Protein 4IOX (pdb70)

GO terms:
  GO:0042025 host cell nucleus (C, EXP)
  GO:0005515 protein binding (F, IPI)

B-factor: mean 56.18, std 17.92, range [28.24, 157.45]

Sequence (667 aa):
PVLTKSAGERFLLYRPSTTTNSGLMAPDLYVYVDPAFTANTRASGTGVAVVGRYRDDYIIFALEHFFLRALTGSAPADIARCVVHSLTQVLALHPGAFRGVRVAVEGNSSQDSAVAIATHVHTEMHRGPELLFYHCEPPGSAVLYPFFLLNKQKTPAFEHFIKKFNSGGVMASQEIVSATVRLQTDPVEYLLEQLNNLTSDDLMVAVIMAIYLAAQAGPPHTFAPVLTKSAGERFLLYRPSTTTNSGLMAPDLYVYVDPAGTGVAVVGRYRDDYIIFALEHFFLGSAPADIARCVVHSLTQVLALHPGAFRGVRVAVEGNSSQDSAVAIATHVHTEMHRLLSGPELLFYHCEPPGSAVLYPFFLLNKQKTPAFEHFIKKFNSGGVMASQEIVSATVRLQTDPVEYLLEQLNNLTSDDLMVAVIMAIYLAAQAGPPHTFAPIPVLTKSAGERFLLYRPSTTTNSGLMAPDLYVYVDPAGTGVAVVGRYRDDYIIFALEHFFLGSAPADIARCVVHSLTQVLALHPGAFRGVRVAVEGNSSQDSAVAIATHVHTEMHRLLGPELLFYHCEPPGSAVLYPFFLLNKQKTPAFEHFIKKFNSGGVMASQEIVSATVRLQTDPVEYLLEQLNNLTETVSDDLMVAVIMAIYLAAQAGPPHTFAPIT

Foldseek 3Di:
DLADVVLLVCQVPDAAACLQPQQQWAQEKFKEWAAAQAAPDPLRWIWMWIWTQGNNFIETQEIEGDGDDHPDPCSLLVVLVQVLVQVVVSCVSHPQQHQEYEYAYEDQVHLVSSLSNVVNNVVVVVVVHDYHAQWDAPPPGPDTGRHDYDDPCQVVLVVVCSVCSNVNRYHYHPNHDYPHPDDPDDPSVVLSVLVVVVCSNNHVSRHSVSVVVNNVDDDDGGDRD/DADPVLLVCQVPPAAACLQVLFQWAQEWFWEWEPPLIWIWIWTQGNNFIETQEIERHDAVQPLLVSLVQVLVQVVVSCVSHPQSHQEYEYAYEDQVHVVSSLSNVVNNVVVNVPVCNHHDYHADWDADPPGPDTGRHDYDDPCQVVLVVVCSVCSNVNRYHYHPNHDYPHPDDPDDPSVVQSVLVVVVCVCNNVSRHSVRVVVNVPDDDHGGDDPD/DLADPVLLVCQVPPAAACLQQQQQWFQEWFWEWEDPLIWIWIWTDGHNFIETAEIERHDDVCVLLVVLVQVLVSVVVSCVSHPQSHQAYEYAYADQNDLVSSLSNVVNNVVVVVVVPGHYYHAQWDAPPPGDDTGRHDYDDPCQVVLVVVCSVCSNVNRYHYHPNHDYPHPDDPDDPSVVLSVLVVVDDDDCVNNHVSRHSVRVSVNVPDDHHGGDNDRD

Nearest PDB structures (foldseek):
  4iox-assembly2_B  TM=1.005E+00  e=1.239E-45  Human alphaherpesvirus 1
  4iox-assembly3_C  TM=9.873E-01  e=2.174E-41  Human alphaherpesvirus 1
  4iox-assembly1_A  TM=9.777E-01  e=4.357E-40  Human alphaherpesvirus 1
  6m5r-assembly1_A  TM=9.520E-01  e=1.689E-38  Human alphaherpesvirus 1 strain 17
  6m5v-assembly1_A  TM=9.404E-01  e=3.187E-37  Human alphaherpesvirus 1 strain 17

Solvent-accessible surface area: 29594 Å² total; per-residue (Å²): 123,46,4,61,143,64,10,4,81,132,5,12,56,154,17,31,25,0,48,97,59,13,24,47,0,15,14,30,0,23,0,0,0,18,9,19,52,81,28,138,64,212,69,0,1,0,0,2,0,1,0,2,60,16,145,91,29,15,0,0,3,0,0,1,17,35,94,16,198,45,182,51,90,46,21,30,5,28,0,0,118,15,2,20,98,0,1,35,74,0,14,26,67,8,32,32,5,10,152,2,4,78,0,0,1,17,1,79,77,34,73,119,30,0,38,31,0,2,72,69,0,100,66,41,41,151,214,64,43,99,43,57,25,60,99,22,100,16,128,96,39,90,76,116,75,28,1,23,48,22,105,171,44,85,96,47,1,23,105,96,2,38,162,54,3,50,93,49,4,6,24,0,0,69,44,25,10,16,47,54,12,91,36,122,29,4,11,0,46,44,0,15,88,10,0,76,108,19,142,78,72,10,0,14,6,0,0,0,0,0,6,39,8,1,38,114,66,39,131,77,114,7,131,71,60,90,16,65,185,63,9,5,84,132,5,9,86,150,39,32,21,0,46,75,58,11,24,47,1,7,19,21,0,27,1,0,0,14,18,91,32,2,0,0,0,0,0,1,54,18,148,95,32,15,0,0,2,0,2,0,18,40,138,126,136,57,38,30,6,50,9,0,127,15,0,20,90,0,0,29,72,0,3,26,69,8,31,23,4,10,144,1,1,57,1,0,1,22,0,81,95,43,70,122,44,0,39,30,1,2,68,70,0,91,58,33,8,136,157,43,141,138,22,10,91,37,68,32,55,105,22,89,9,124,96,33,94,80,115,79,35,1,21,29,16,99,180,38,85,101,43,1,27,108,92,4,48,163,56,3,50,88,50,4,6,23,0,0,107,40,26,10,15,46,55,14,99,66,114,31,16,14,0,51,47,0,15,91,9,1,88,99,24,161,110,69,9,1,12,5,0,0,0,0,0,6,28,12,5,33,110,88,53,64,94,114,8,136,62,30,78,114,38,10,66,192,62,7,5,77,135,7,14,45,152,35,28,24,0,28,46,53,4,21,48,0,8,16,30,0,27,1,0,0,14,13,88,27,0,0,2,0,0,0,0,49,18,145,100,30,16,0,0,3,0,1,1,17,41,135,120,104,78,28,17,11,48,8,0,129,16,0,18,92,2,0,18,70,0,7,25,63,6,21,18,3,8,167,3,3,72,0,0,0,16,1,74,78,42,76,118,43,0,38,34,1,1,64,71,0,94,50,19,21,138,176,74,186,63,33,109,44,61,24,58,101,22,96,19,130,96,33,97,74,114,77,28,1,17,62,19,93,175,48,78,50,48,1,2,102,100,3,26,158,51,3,49,94,49,3,5,26,0,0,106,40,28,14,15,47,54,11,103,42,74,34,13,12,0,55,44,0,12,93,10,0,76,64,0,56,86,59,91,100,56,10,0,4,10,0,0,0,0,0,7,39,11,3,43,101,84,68,60,86,130,9,142,60,9,33,81,14,27,38,28,76,154

Structure (mmCIF, N/CA/C/O backbone):
data_4IOX
#
_entry.id   4IOX
#
_cell.length_a   96.944
_cell.length_b   96.944
_cell.length_c   194.034
_cell.angle_alpha   90.00
_cell.angle_beta   90.00
_cell.angle_gamma   90.00
#
_symmetry.space_group_name_H-M   'P 43 21 2'
#
loop_
_entity.id
_entity.type
_entity.pdbx_description
1 polymer 'Tripartite terminase subunit UL15'
2 polymer peptide
3 non-polymer 'TRIETHYLENE GLYCOL'
4 non-polymer DI(HYDROXYETHYL)ETHER
5 non-polymer 'TETRAETHYLENE GLYCOL'
6 non-polymer 'ACETATE ION'
7 water water
#
loop_
_atom_site.group_PDB
_atom_site.id
_atom_site.type_symbol
_atom_site.label_atom_id
_atom_site.label_alt_id
_atom_site.label_comp_id
_atom_site.label_asym_id
_atom_site.label_entity_id
_atom_site.label_seq_id
_atom_site.pdbx_PDB_ins_code
_atom_site.Cartn_x
_atom_site.Cartn_y
_atom_site.Cartn_z
_atom_site.occupancy
_atom_site.B_iso_or_equiv
_atom_site.auth_seq_id
_atom_site.auth_comp_id
_atom_site.auth_asym_id
_atom_site.auth_atom_id
_atom_site.pdbx_PDB_model_num
ATOM 1 N N . PRO A 1 27 ? 79.765 60.223 -5.746 1.00 88.96 476 PRO A N 1
ATOM 2 C CA . PRO A 1 27 ? 78.317 60.283 -5.984 1.00 90.10 476 PRO A CA 1
ATOM 3 C C . PRO A 1 27 ? 77.949 59.480 -7.221 1.00 82.61 476 PRO A C 1
ATOM 4 O O . PRO A 1 27 ? 77.136 59.929 -8.030 1.00 86.62 476 PRO A O 1
ATOM 8 N N . VAL A 1 28 ? 78.579 58.317 -7.358 1.00 65.12 477 VAL A N 1
ATOM 9 C CA . VAL A 1 28 ? 78.342 57.372 -8.449 1.00 56.29 477 VAL A CA 1
ATOM 10 C C . VAL A 1 28 ? 76.873 56.972 -8.683 1.00 53.95 477 VAL A C 1
ATOM 11 O O . VAL A 1 28 ? 76.393 56.946 -9.815 1.00 54.32 477 VAL A O 1
ATOM 15 N N . LEU A 1 29 ? 76.178 56.638 -7.604 1.00 46.87 478 LEU A N 1
ATOM 16 C CA . LEU A 1 29 ? 74.762 56.308 -7.658 1.00 51.97 478 LEU A CA 1
ATOM 17 C C . LEU A 1 29 ? 73.966 57.600 -7.440 1.00 58.11 478 LEU A C 1
ATOM 18 O O . LEU A 1 29 ? 74.277 58.366 -6.519 1.00 56.08 478 LEU A O 1
ATOM 23 N N . THR A 1 30 ? 72.988 57.880 -8.307 1.00 52.40 479 THR A N 1
ATOM 24 C CA . THR A 1 30 ? 72.225 59.133 -8.197 1.00 44.36 479 THR A CA 1
ATOM 25 C C . THR A 1 30 ? 71.328 59.114 -6.970 1.00 42.77 479 THR A C 1
ATOM 26 O O . THR A 1 30 ? 70.856 58.064 -6.563 1.00 46.33 479 THR A O 1
ATOM 30 N N . LYS A 1 31 ? 71.073 60.279 -6.389 1.00 50.30 480 LYS A N 1
ATOM 31 C CA . LYS A 1 31 ? 70.210 60.358 -5.219 1.00 48.22 480 LYS A CA 1
ATOM 32 C C . LYS A 1 31 ? 68.798 59.879 -5.559 1.00 47.26 480 LYS A C 1
ATOM 33 O O . LYS A 1 31 ? 68.137 59.245 -4.734 1.00 44.52 480 LYS A O 1
ATOM 39 N N . SER A 1 32 ? 68.355 60.158 -6.783 1.00 39.73 481 SER A N 1
ATOM 40 C CA . SER A 1 32 ? 66.998 59.814 -7.195 1.00 40.14 481 SER A CA 1
ATOM 41 C C . SER A 1 32 ? 66.798 58.300 -7.269 1.00 42.46 481 SER A C 1
ATOM 42 O O . SER A 1 32 ? 65.797 57.779 -6.789 1.00 49.93 481 SER A O 1
ATOM 45 N N . ALA A 1 33 ? 67.761 57.586 -7.835 1.00 45.61 482 ALA A N 1
ATOM 46 C CA . ALA A 1 33 ? 67.690 56.125 -7.852 1.00 34.57 482 ALA A CA 1
ATOM 47 C C . ALA A 1 33 ? 67.776 55.572 -6.429 1.00 36.19 482 ALA A C 1
ATOM 48 O O . ALA A 1 33 ? 67.107 54.601 -6.087 1.00 43.72 482 ALA A O 1
ATOM 50 N N . GLY A 1 34 ? 68.596 56.202 -5.595 1.00 38.62 483 GLY A N 1
ATOM 51 C CA . GLY A 1 34 ? 68.726 55.802 -4.200 1.00 34.02 483 GLY A CA 1
ATOM 52 C C . GLY A 1 34 ? 67.435 55.925 -3.418 1.00 42.70 483 GLY A C 1
ATOM 53 O O . GLY A 1 34 ? 67.107 55.080 -2.590 1.00 50.64 483 GLY A O 1
ATOM 54 N N . GLU A 1 35 ? 66.692 56.993 -3.674 1.00 47.53 484 GLU A N 1
ATOM 55 C CA . GLU A 1 35 ? 65.430 57.218 -2.970 1.00 48.04 484 GLU A CA 1
ATOM 56 C C . GLU A 1 35 ? 64.397 56.197 -3.385 1.00 38.89 484 GLU A C 1
ATOM 57 O O . GLU A 1 35 ? 63.604 55.724 -2.579 1.00 45.32 484 GLU A O 1
ATOM 63 N N . ARG A 1 36 ? 64.386 55.883 -4.667 1.00 39.04 485 ARG A N 1
ATOM 64 C CA . ARG A 1 36 ? 63.478 54.875 -5.155 1.00 40.76 485 ARG A CA 1
ATOM 65 C C . ARG A 1 36 ? 63.845 53.478 -4.653 1.00 47.44 485 ARG A C 1
ATOM 66 O O . ARG A 1 36 ? 62.968 52.655 -4.415 1.00 54.05 485 ARG A O 1
ATOM 74 N N . PHE A 1 37 ? 65.136 53.232 -4.453 1.00 44.37 486 PHE A N 1
ATOM 75 C CA . PHE A 1 37 ? 65.606 51.954 -3.930 1.00 36.21 486 PHE A CA 1
ATOM 76 C C . PHE A 1 37 ? 65.099 51.774 -2.512 1.00 32.83 486 PHE A C 1
ATOM 77 O O . PHE A 1 37 ? 64.653 50.701 -2.126 1.00 35.64 486 PHE A O 1
ATOM 85 N N . LEU A 1 38 ? 65.147 52.847 -1.740 1.00 38.44 487 LEU A N 1
ATOM 86 C CA . LEU A 1 38 ? 64.661 52.823 -0.369 1.00 43.70 487 LEU A CA 1
ATOM 87 C C . LEU A 1 38 ? 63.142 52.587 -0.273 1.00 42.16 487 LEU A C 1
ATOM 88 O O . LEU A 1 38 ? 62.685 51.793 0.550 1.00 38.81 487 LEU A O 1
ATOM 93 N N . LEU A 1 39 ? 62.385 53.285 -1.119 1.00 43.42 488 LEU A N 1
ATOM 94 C CA . LEU A 1 39 ? 60.924 53.394 -1.008 1.00 46.87 488 LEU A CA 1
ATOM 95 C C . LEU A 1 39 ? 60.093 52.338 -1.758 1.00 44.16 488 LEU A C 1
ATOM 96 O O . LEU A 1 39 ? 59.088 51.865 -1.248 1.00 39.21 488 LEU A O 1
ATOM 101 N N . TYR A 1 40 ? 60.510 51.974 -2.963 1.00 43.04 489 TYR A N 1
ATOM 102 C CA . TYR A 1 40 ? 59.740 51.029 -3.765 1.00 34.00 489 TYR A CA 1
ATOM 103 C C . TYR A 1 40 ? 60.330 49.639 -3.676 1.00 32.94 489 TYR A C 1
ATOM 104 O O . TYR A 1 40 ? 61.316 49.319 -4.340 1.00 37.00 489 TYR A O 1
ATOM 113 N N . ARG A 1 41 ? 59.701 48.825 -2.840 1.00 35.57 490 ARG A N 1
ATOM 114 C CA . ARG A 1 41 ? 60.146 47.481 -2.556 1.00 35.79 490 ARG A CA 1
ATOM 115 C C . ARG A 1 41 ? 59.089 46.467 -2.928 1.00 35.58 490 ARG A C 1
ATOM 116 O O . ARG A 1 41 ? 58.139 46.297 -2.196 1.00 35.83 490 ARG A O 1
ATOM 124 N N . PRO A 1 42 ? 59.282 45.758 -4.049 1.00 40.70 491 PRO A N 1
ATOM 125 C CA . PRO A 1 42 ? 58.273 44.793 -4.496 1.00 34.74 491 PRO A CA 1
ATOM 126 C C . PRO A 1 42 ? 58.019 43.780 -3.397 1.00 39.22 491 PRO A C 1
ATOM 127 O O . PRO A 1 42 ? 58.938 43.441 -2.655 1.00 48.03 491 PRO A O 1
ATOM 131 N N . SER A 1 43 ? 56.768 43.381 -3.229 1.00 38.69 492 SER A N 1
ATOM 132 C CA . SER A 1 43 ? 56.458 42.318 -2.300 1.00 36.83 492 SER A CA 1
ATOM 133 C C . SER A 1 43 ? 56.707 40.971 -3.001 1.00 38.57 492 SER A C 1
ATOM 134 O O . SER A 1 43 ? 55.950 40.556 -3.867 1.00 48.14 492 SER A O 1
ATOM 137 N N . THR A 1 44 ? 57.802 40.316 -2.649 1.00 42.46 493 THR A N 1
ATOM 138 C CA . THR A 1 44 ? 58.179 39.075 -3.297 1.00 42.07 493 THR A CA 1
ATOM 139 C C . THR A 1 44 ? 57.332 37.872 -2.858 1.00 45.52 493 THR A C 1
ATOM 140 O O . THR A 1 44 ? 57.132 36.943 -3.627 1.00 49.06 493 THR A O 1
ATOM 144 N N . THR A 1 45 ? 56.817 37.897 -1.635 1.00 45.84 494 THR A N 1
ATOM 145 C CA . THR A 1 45 ? 56.073 36.748 -1.120 1.00 48.54 494 THR A CA 1
ATOM 146 C C . THR A 1 45 ? 54.743 36.581 -1.837 1.00 56.30 494 THR A C 1
ATOM 147 O O . THR A 1 45 ? 54.149 35.510 -1.809 1.00 58.71 494 THR A O 1
ATOM 151 N N . THR A 1 46 ? 54.281 37.651 -2.476 1.00 55.95 495 THR A N 1
ATOM 152 C CA . THR A 1 46 ? 53.016 37.631 -3.193 1.00 54.58 495 THR A CA 1
ATOM 153 C C . THR A 1 46 ? 53.137 37.869 -4.702 1.00 52.17 495 THR A C 1
ATOM 154 O O . THR A 1 46 ? 52.136 38.017 -5.397 1.00 46.71 495 THR A O 1
ATOM 158 N N . ASN A 1 47 ? 54.359 37.929 -5.210 1.00 45.04 496 ASN A N 1
ATOM 159 C CA . ASN A 1 47 ? 54.554 38.056 -6.652 1.00 48.63 496 ASN A CA 1
ATOM 160 C C . ASN A 1 47 ? 55.608 37.080 -7.112 1.00 46.74 496 ASN A C 1
ATOM 161 O O . ASN A 1 47 ? 56.470 37.399 -7.935 1.00 48.15 496 ASN A O 1
ATOM 166 N N . SER A 1 48 ? 55.500 35.868 -6.595 1.00 44.19 497 SER A N 1
ATOM 167 C CA . SER A 1 48 ? 56.558 34.884 -6.735 1.00 50.76 497 SER A CA 1
ATOM 168 C C . SER A 1 48 ? 56.690 34.454 -8.181 1.00 43.65 497 SER A C 1
ATOM 169 O O . SER A 1 48 ? 57.773 34.093 -8.619 1.00 52.84 497 SER A O 1
ATOM 172 N N . GLY A 1 49 ? 55.603 34.563 -8.938 1.00 42.06 498 GLY A N 1
ATOM 173 C CA . GLY A 1 49 ? 55.640 34.244 -10.355 1.00 37.71 498 GLY A CA 1
ATOM 174 C C . GLY A 1 49 ? 56.583 35.127 -11.163 1.00 42.46 498 GLY A C 1
ATOM 175 O O . GLY A 1 49 ? 56.956 34.794 -12.288 1.00 45.64 498 GLY A O 1
ATOM 176 N N . LEU A 1 50 ? 56.957 36.272 -10.599 1.00 43.33 499 LEU A N 1
ATOM 177 C CA . LEU A 1 50 ? 57.855 37.187 -11.284 1.00 42.54 499 LEU A CA 1
ATOM 178 C C . LEU A 1 50 ? 59.326 36.852 -11.040 1.00 40.82 499 LEU A C 1
ATOM 179 O O . LEU A 1 50 ? 60.214 37.369 -11.726 1.00 43.45 499 LEU A O 1
ATOM 184 N N . MET A 1 51 ? 59.586 35.955 -10.093 1.00 38.52 500 MET A N 1
ATOM 185 C CA . MET A 1 51 ? 60.969 35.629 -9.731 1.00 40.52 500 MET A CA 1
ATOM 186 C C . MET A 1 51 ? 61.575 34.497 -10.577 1.00 45.45 500 MET A C 1
ATOM 187 O O . MET A 1 51 ? 60.887 33.578 -11.016 1.00 50.87 500 MET A O 1
ATOM 192 N N . ALA A 1 52 ? 62.877 34.562 -10.793 1.00 47.32 501 ALA A N 1
ATOM 193 C CA . ALA A 1 52 ? 63.597 33.458 -11.402 1.00 44.13 501 ALA A CA 1
ATOM 194 C C . ALA A 1 52 ? 63.782 32.350 -10.342 1.00 45.85 501 ALA A C 1
ATOM 195 O O . ALA A 1 52 ? 63.816 32.636 -9.148 1.00 50.02 501 ALA A O 1
ATOM 197 N N . PRO A 1 53 ? 63.868 31.077 -10.767 1.00 50.00 502 PRO A N 1
ATOM 198 C CA . PRO A 1 53 ? 63.924 29.997 -9.769 1.00 55.15 502 PRO A CA 1
ATOM 199 C C . PRO A 1 53 ? 65.305 29.761 -9.140 1.00 48.95 502 PRO A C 1
ATOM 200 O O . PRO A 1 53 ? 65.527 28.710 -8.554 1.00 55.30 502 PRO A O 1
ATOM 204 N N . ASP A 1 54 ? 66.201 30.732 -9.230 1.00 48.80 503 ASP A N 1
ATOM 205 C CA . ASP A 1 54 ? 67.544 30.593 -8.659 1.00 52.32 503 ASP A CA 1
ATOM 206 C C . ASP A 1 54 ? 67.892 31.728 -7.685 1.00 44.13 503 ASP A C 1
ATOM 207 O O . ASP A 1 54 ? 67.647 32.876 -7.979 1.00 43.21 503 ASP A O 1
ATOM 212 N N . LEU A 1 55 ? 68.476 31.378 -6.542 1.00 41.88 504 LEU A N 1
ATOM 213 C CA . LEU A 1 55 ? 68.915 32.321 -5.531 1.00 37.23 504 LEU A CA 1
ATOM 214 C C . LEU A 1 55 ? 70.420 32.406 -5.676 1.00 40.47 504 LEU A C 1
ATOM 215 O O . LEU A 1 55 ? 71.072 31.417 -5.971 1.00 49.41 504 LEU A O 1
ATOM 220 N N . TYR A 1 56 ? 70.981 33.587 -5.500 1.00 41.31 505 TYR A N 1
ATOM 221 C CA . TYR A 1 56 ? 72.427 33.732 -5.549 1.00 43.41 505 TYR A CA 1
ATOM 222 C C . TYR A 1 56 ? 72.869 34.368 -4.274 1.00 45.19 505 TYR A C 1
ATOM 223 O O . TYR A 1 56 ? 72.304 35.376 -3.843 1.00 43.65 505 TYR A O 1
ATOM 232 N N . VAL A 1 57 ? 73.844 33.742 -3.630 1.00 47.14 506 VAL A N 1
ATOM 233 C CA . VAL A 1 57 ? 74.361 34.304 -2.405 1.00 44.59 506 VAL A CA 1
ATOM 234 C C . VAL A 1 57 ? 75.855 34.523 -2.416 1.00 47.52 506 VAL A C 1
ATOM 235 O O . VAL A 1 57 ? 76.630 33.693 -2.897 1.00 55.76 506 VAL A O 1
ATOM 239 N N . TYR A 1 58 ? 76.252 35.690 -1.928 1.00 36.80 507 TYR A N 1
ATOM 240 C CA . TYR A 1 58 ? 77.652 36.002 -1.845 1.00 38.05 507 TYR A CA 1
ATOM 241 C C . TYR A 1 58 ? 78.011 36.313 -0.400 1.00 43.59 507 TYR A C 1
ATOM 242 O O . TYR A 1 58 ? 77.328 37.107 0.257 1.00 40.50 507 TYR A O 1
ATOM 251 N N . VAL A 1 59 ? 79.054 35.659 0.106 1.00 40.97 508 VAL A N 1
ATOM 252 C CA . VAL A 1 59 ? 79.558 36.006 1.415 1.00 35.22 508 VAL A CA 1
ATOM 253 C C . VAL A 1 59 ? 80.980 36.544 1.368 1.00 44.77 508 VAL A C 1
ATOM 254 O O . VAL A 1 59 ? 81.899 35.896 0.864 1.00 46.73 508 VAL A O 1
ATOM 258 N N . ASP A 1 60 ? 81.124 37.768 1.877 1.00 43.32 509 ASP A N 1
ATOM 259 C CA . ASP A 1 60 ? 82.380 38.503 1.886 1.00 46.04 509 ASP A CA 1
ATOM 260 C C . ASP A 1 60 ? 82.826 38.562 3.339 1.00 48.27 509 ASP A C 1
ATOM 261 O O . ASP A 1 60 ? 82.445 39.476 4.065 1.00 49.66 509 ASP A O 1
ATOM 266 N N . PRO A 1 61 ? 83.621 37.572 3.768 1.00 47.04 510 PRO A N 1
ATOM 267 C CA . PRO A 1 61 ? 83.978 37.383 5.177 1.00 49.85 510 PRO A CA 1
ATOM 268 C C . PRO A 1 61 ? 85.124 38.259 5.682 1.00 51.26 510 PRO A C 1
ATOM 269 O O . PRO A 1 61 ? 86.031 38.609 4.936 1.00 56.37 510 PRO A O 1
ATOM 273 N N . ALA A 1 62 ? 85.040 38.617 6.959 1.00 46.11 511 ALA A N 1
ATOM 274 C CA . ALA A 1 62 ? 86.140 39.237 7.681 1.00 52.57 511 ALA A CA 1
ATOM 275 C C . ALA A 1 62 ? 86.344 38.392 8.923 1.00 56.75 511 ALA A C 1
ATOM 276 O O . ALA A 1 62 ? 85.393 38.124 9.660 1.00 58.14 511 ALA A O 1
ATOM 278 N N . PHE A 1 63 ? 87.581 37.961 9.147 1.00 61.04 512 PHE A N 1
ATOM 279 C CA . PHE A 1 63 ? 87.862 36.989 10.204 1.00 66.49 512 PHE A CA 1
ATOM 280 C C . PHE A 1 63 ? 88.504 37.595 11.448 1.00 74.29 512 PHE A C 1
ATOM 281 O O . PHE A 1 63 ? 89.283 36.937 12.131 1.00 83.01 512 PHE A O 1
ATOM 289 N N . THR A 1 64 ? 88.176 38.847 11.740 1.00 75.14 513 THR A N 1
ATOM 290 C CA . THR A 1 64 ? 88.617 39.473 12.982 1.00 77.81 513 THR A CA 1
ATOM 291 C C . THR A 1 64 ? 87.413 39.951 13.786 1.00 77.46 513 THR A C 1
ATOM 292 O O . THR A 1 64 ? 86.288 40.013 13.272 1.00 72.66 513 THR A O 1
ATOM 296 N N . ALA A 1 65 ? 87.660 40.283 15.050 1.00 74.60 514 ALA A N 1
ATOM 297 C CA . ALA A 1 65 ? 86.630 40.830 15.918 1.00 72.27 514 ALA A CA 1
ATOM 298 C C . ALA A 1 65 ? 87.116 42.157 16.473 1.00 81.12 514 ALA A C 1
ATOM 299 O O . ALA A 1 65 ? 88.286 42.502 16.312 1.00 87.29 514 ALA A O 1
ATOM 301 N N . ASN A 1 66 ? 86.211 42.892 17.116 1.00 87.70 515 ASN A N 1
ATOM 302 C CA . ASN A 1 66 ? 86.540 44.158 17.772 1.00 96.93 515 ASN A CA 1
ATOM 303 C C . ASN A 1 66 ? 87.252 45.147 16.839 1.00 100.64 515 ASN A C 1
ATOM 304 O O . ASN A 1 66 ? 88.279 45.740 17.191 1.00 96.58 515 ASN A O 1
ATOM 309 N N . THR A 1 67 ? 86.687 45.291 15.642 1.00 103.55 516 THR A N 1
ATOM 310 C CA . THR A 1 67 ? 87.125 46.257 14.635 1.00 103.00 516 THR A CA 1
ATOM 311 C C . THR A 1 67 ? 85.872 46.667 13.858 1.00 98.70 516 THR A C 1
ATOM 312 O O . THR A 1 67 ? 84.888 45.930 13.832 1.00 90.08 516 THR A O 1
ATOM 316 N N . ARG A 1 68 ? 85.888 47.851 13.255 1.00 104.77 517 ARG A N 1
ATOM 317 C CA . ARG A 1 68 ? 84.739 48.339 12.500 1.00 102.86 517 ARG A CA 1
ATOM 318 C C . ARG A 1 68 ? 84.698 47.736 11.089 1.00 98.79 517 ARG A C 1
ATOM 319 O O . ARG A 1 68 ? 83.632 47.636 10.477 1.00 100.89 517 ARG A O 1
ATOM 327 N N . ALA A 1 69 ? 85.859 47.319 10.588 1.00 91.59 518 ALA A N 1
ATOM 328 C CA . ALA A 1 69 ? 85.954 46.672 9.282 1.00 84.27 518 ALA A CA 1
ATOM 329 C C . ALA A 1 69 ? 86.010 45.143 9.419 1.00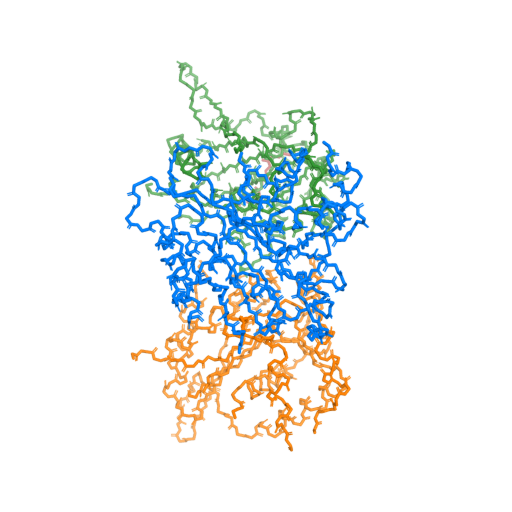 79.71 518 ALA A C 1
ATOM 330 O O . ALA A 1 69 ? 86.448 44.424 8.512 1.00 71.05 518 ALA A O 1
ATOM 332 N N . SER A 1 70 ? 85.548 44.648 10.559 1.00 78.40 519 SER A N 1
ATOM 333 C CA . SER A 1 70 ? 85.564 43.218 10.817 1.00 77.07 519 SER A CA 1
ATOM 334 C C . SER A 1 70 ? 84.207 42.574 10.514 1.00 69.20 519 SER A C 1
ATOM 335 O O . SER A 1 70 ? 83.965 41.413 10.863 1.00 70.74 519 SER A O 1
ATOM 338 N N . GLY A 1 71 ? 83.330 43.324 9.851 1.00 57.84 520 GLY A N 1
ATOM 339 C CA . GLY A 1 71 ? 82.016 42.810 9.515 1.00 49.34 520 GLY A CA 1
ATOM 340 C C . GLY A 1 71 ? 82.033 41.899 8.307 1.00 51.29 520 GLY A C 1
ATOM 341 O O . GLY A 1 71 ? 82.719 42.170 7.321 1.00 61.24 520 GLY A O 1
ATOM 342 N N . THR A 1 72 ? 81.248 40.827 8.378 1.00 47.00 521 THR A N 1
ATOM 343 C CA . THR A 1 72 ? 81.084 39.906 7.260 1.00 40.10 521 THR A CA 1
ATOM 344 C C . THR A 1 72 ? 79.831 40.310 6.516 1.00 42.31 521 THR A C 1
ATOM 345 O O . THR A 1 72 ? 78.775 40.478 7.127 1.00 44.84 521 THR A O 1
ATOM 349 N N . GLY A 1 73 ? 79.942 40.492 5.202 1.00 38.29 522 GLY A N 1
ATOM 350 C CA . GLY A 1 73 ? 78.781 40.862 4.405 1.00 34.83 522 GLY A CA 1
ATOM 351 C C . GLY A 1 73 ? 78.172 39.657 3.718 1.00 34.21 522 GLY A C 1
ATOM 352 O O . GLY A 1 73 ? 78.887 38.796 3.220 1.00 42.77 522 GLY A O 1
ATOM 353 N N . VAL A 1 74 ? 76.846 39.566 3.739 1.00 45.57 523 VAL A N 1
ATOM 354 C CA . VAL A 1 74 ? 76.140 38.484 3.068 1.00 33.55 523 VAL A CA 1
ATOM 355 C C . VAL A 1 74 ? 74.987 39.072 2.276 1.00 40.22 523 VAL A C 1
ATOM 356 O O . VAL A 1 74 ? 74.262 39.916 2.794 1.00 41.16 523 VAL A O 1
ATOM 360 N N . ALA A 1 75 ? 74.817 38.650 1.023 1.00 41.57 524 ALA A N 1
ATOM 361 C CA . ALA A 1 75 ? 73.650 39.068 0.233 1.00 39.46 524 ALA A CA 1
ATOM 362 C C . ALA A 1 75 ? 73.017 37.881 -0.458 1.00 41.88 524 ALA A C 1
ATOM 363 O O . ALA A 1 75 ? 73.729 37.014 -0.977 1.00 37.70 524 ALA A O 1
ATOM 365 N N . VAL A 1 76 ? 71.689 37.801 -0.439 1.00 32.11 525 VAL A N 1
ATOM 366 C CA . VAL A 1 76 ? 71.038 36.794 -1.265 1.00 38.64 525 VAL A CA 1
ATOM 367 C C . VAL A 1 76 ? 70.057 37.516 -2.158 1.00 31.74 525 VAL A C 1
ATOM 368 O O . VAL A 1 76 ? 69.208 38.282 -1.711 1.00 44.26 525 VAL A O 1
ATOM 372 N N . VAL A 1 77 ? 70.261 37.318 -3.450 1.00 35.77 526 VAL A N 1
ATOM 373 C CA . VAL A 1 77 ? 69.560 38.037 -4.483 1.00 31.68 526 VAL A CA 1
ATOM 374 C C . VAL A 1 77 ? 69.038 37.077 -5.533 1.00 43.84 526 VAL A C 1
ATOM 375 O O . VAL A 1 77 ? 69.432 35.906 -5.575 1.00 39.88 526 VAL A O 1
ATOM 379 N N . GLY A 1 78 ? 68.144 37.579 -6.380 1.00 40.73 527 GLY A N 1
ATOM 380 C CA . GLY A 1 78 ? 67.628 36.816 -7.503 1.00 37.13 527 GLY A CA 1
ATOM 381 C C . GLY A 1 78 ? 67.115 37.715 -8.618 1.00 36.32 527 GLY A C 1
ATOM 382 O O . GLY A 1 78 ? 67.142 38.937 -8.504 1.00 45.24 527 GLY A O 1
ATOM 383 N N . ARG A 1 79 ? 66.651 37.114 -9.706 1.00 37.51 528 ARG A N 1
ATOM 384 C CA . ARG A 1 79 ? 66.079 37.877 -10.797 1.00 41.88 528 ARG A CA 1
ATOM 385 C C . ARG A 1 79 ? 64.604 38.099 -10.491 1.00 40.83 528 ARG A C 1
ATOM 386 O O . ARG A 1 79 ? 63.931 37.216 -9.974 1.00 48.74 528 ARG A O 1
ATOM 394 N N . TYR A 1 80 ? 64.137 39.315 -10.759 1.00 39.89 529 TYR A N 1
ATOM 395 C CA . TYR A 1 80 ? 62.746 39.694 -10.592 1.00 40.16 529 TYR A CA 1
ATOM 396 C C . TYR A 1 80 ? 62.379 40.402 -11.888 1.00 42.05 529 TYR A C 1
ATOM 397 O O . TYR A 1 80 ? 62.933 41.452 -12.185 1.00 49.18 529 TYR A O 1
ATOM 406 N N . ARG A 1 81 ? 61.431 39.847 -12.640 1.00 43.73 530 ARG A N 1
ATOM 407 C CA . ARG A 1 81 ? 61.299 40.175 -14.061 1.00 37.84 530 ARG A CA 1
ATOM 408 C C . ARG A 1 81 ? 62.726 40.111 -14.648 1.00 37.80 530 ARG A C 1
ATOM 409 O O . ARG A 1 81 ? 63.387 39.105 -14.499 1.00 38.14 530 ARG A O 1
ATOM 417 N N . ASP A 1 82 ? 63.198 41.172 -15.296 1.00 41.99 531 ASP A N 1
ATOM 418 C CA . ASP A 1 82 ? 64.570 41.221 -15.808 1.00 35.34 531 ASP A CA 1
ATOM 419 C C . ASP A 1 82 ? 65.470 42.085 -14.911 1.00 34.63 531 ASP A C 1
ATOM 420 O O . ASP A 1 82 ? 66.513 42.576 -15.319 1.00 43.23 531 ASP A O 1
ATOM 425 N N . ASP A 1 83 ? 65.010 42.324 -13.697 1.00 32.63 532 ASP A N 1
ATOM 426 C CA . ASP A 1 83 ? 65.737 43.162 -12.768 1.00 38.87 532 ASP A CA 1
ATOM 427 C C . ASP A 1 83 ? 66.333 42.302 -11.663 1.00 39.37 532 ASP A C 1
ATOM 428 O O . ASP A 1 83 ? 66.275 41.083 -11.738 1.00 40.75 532 ASP A O 1
ATOM 433 N N . TYR A 1 84 ? 66.956 42.923 -10.667 1.00 38.73 533 TYR A N 1
ATOM 434 C CA . TYR A 1 84 ? 67.531 42.156 -9.563 1.00 36.56 533 TYR A CA 1
ATOM 435 C C . TYR A 1 84 ? 66.990 42.633 -8.230 1.00 39.28 533 TYR A C 1
ATOM 436 O O . TYR A 1 84 ? 66.861 43.831 -7.997 1.00 41.25 533 TYR A O 1
ATOM 445 N N . ILE A 1 85 ? 66.671 41.690 -7.357 1.00 36.43 534 ILE A N 1
ATOM 446 C CA . ILE A 1 85 ? 66.020 42.016 -6.107 1.00 30.61 534 ILE A CA 1
ATOM 447 C C . ILE A 1 85 ? 66.791 41.393 -4.969 1.00 39.19 534 ILE A C 1
ATOM 448 O O . ILE A 1 85 ? 67.257 40.273 -5.082 1.00 34.83 534 ILE A O 1
ATOM 453 N N . ILE A 1 86 ? 66.922 42.109 -3.863 1.00 41.69 535 ILE A N 1
ATOM 454 C CA . ILE A 1 86 ? 67.625 41.565 -2.715 1.00 30.67 535 ILE A CA 1
ATOM 455 C C . ILE A 1 86 ? 66.651 40.930 -1.728 1.00 30.44 535 ILE A C 1
ATOM 456 O O . ILE A 1 86 ? 65.710 41.568 -1.309 1.00 33.87 535 ILE A O 1
ATOM 461 N N . PHE A 1 87 ? 66.867 39.660 -1.383 1.00 38.14 536 PHE A N 1
ATOM 462 C CA . PHE A 1 87 ? 66.010 38.961 -0.424 1.00 34.40 536 PHE A CA 1
ATOM 463 C C . PHE A 1 87 ? 66.498 39.017 1.030 1.00 36.99 536 PHE A C 1
ATOM 464 O O . PHE A 1 87 ? 65.701 38.888 1.956 1.00 43.41 536 PHE A O 1
ATOM 472 N N . ALA A 1 88 ? 67.809 39.160 1.226 1.00 35.68 537 ALA A N 1
ATOM 473 C CA . ALA A 1 88 ? 68.403 39.149 2.568 1.00 37.16 537 ALA A CA 1
ATOM 474 C C . ALA A 1 88 ? 69.760 39.862 2.604 1.00 39.85 537 ALA A C 1
ATOM 475 O O . ALA A 1 88 ? 70.428 39.964 1.585 1.00 38.96 537 ALA A O 1
ATOM 477 N N . LEU A 1 89 ? 70.133 40.373 3.778 1.00 36.74 538 LEU A N 1
ATOM 478 C CA . LEU A 1 89 ? 71.385 41.113 3.985 1.00 34.99 538 LEU A CA 1
ATOM 479 C C . LEU A 1 89 ? 71.879 40.792 5.361 1.00 42.12 538 LEU A C 1
ATOM 480 O O . LEU A 1 89 ? 71.093 40.711 6.293 1.00 50.81 538 LEU A O 1
ATOM 485 N N . GLU A 1 90 ? 73.178 40.634 5.515 1.00 32.36 539 GLU A N 1
ATOM 486 C CA . GLU A 1 90 ? 73.741 40.482 6.846 1.00 41.62 539 GLU A CA 1
ATOM 487 C C . GLU A 1 90 ? 75.049 41.262 6.934 1.00 40.15 539 GLU A C 1
ATOM 488 O O . GLU A 1 90 ? 75.819 41.361 5.977 1.00 44.71 539 GLU A O 1
ATOM 494 N N . HIS A 1 91 ? 75.265 41.855 8.089 1.00 41.32 540 HIS A N 1
ATOM 495 C CA . HIS A 1 91 ? 76.498 42.558 8.365 1.00 44.12 540 HIS A CA 1
ATOM 496 C C . HIS A 1 91 ? 76.902 42.022 9.713 1.00 46.77 540 HIS A C 1
ATOM 497 O O . HIS A 1 91 ? 76.490 42.522 10.751 1.00 52.12 540 HIS A O 1
ATOM 504 N N . PHE A 1 92 ? 77.692 40.963 9.668 1.00 48.47 541 PHE A N 1
ATOM 505 C CA . PHE A 1 92 ? 77.868 40.078 10.794 1.00 48.12 541 PHE A CA 1
ATOM 506 C C . PHE A 1 92 ? 79.210 40.279 11.462 1.00 46.84 541 PHE A C 1
ATOM 507 O O . PHE A 1 92 ? 80.245 40.344 10.806 1.00 57.94 541 PHE A O 1
ATOM 515 N N . PHE A 1 93 ? 79.183 40.342 12.786 1.00 48.52 542 PHE A N 1
ATOM 516 C CA . PHE A 1 93 ? 80.384 40.633 13.572 1.00 50.76 542 PHE A CA 1
ATOM 517 C C . PHE A 1 93 ? 80.747 39.488 14.487 1.00 47.61 542 PHE A C 1
ATOM 518 O O . PHE A 1 93 ? 79.966 39.161 15.374 1.00 55.46 542 PHE A O 1
ATOM 526 N N . LEU A 1 94 ? 81.843 38.800 14.191 1.00 51.01 543 LEU A N 1
ATOM 527 C CA . LEU A 1 94 ? 82.351 37.709 15.030 1.00 54.91 543 LEU A CA 1
ATOM 528 C C . LEU A 1 94 ? 82.375 38.070 16.512 1.00 61.87 543 LEU A C 1
ATOM 529 O O . LEU A 1 94 ? 82.771 39.177 16.868 1.00 68.04 543 LEU A O 1
ATOM 534 N N . ARG A 1 95 ? 81.956 37.142 17.367 1.00 63.65 544 ARG A N 1
ATOM 535 C CA . ARG A 1 95 ? 82.199 37.246 18.801 1.00 59.44 544 ARG A CA 1
ATOM 536 C C . ARG A 1 95 ? 83.704 37.040 18.994 1.00 53.52 544 ARG A C 1
ATOM 537 O O . ARG A 1 95 ? 84.301 36.181 18.343 1.00 55.47 544 ARG A O 1
ATOM 545 N N . ALA A 1 96 ? 84.324 37.828 19.867 1.00 48.93 545 ALA A N 1
ATOM 546 C CA . ALA A 1 96 ? 85.781 37.771 20.039 1.00 49.87 545 ALA A CA 1
ATOM 547 C C . ALA A 1 96 ? 86.272 36.432 20.587 1.00 56.62 545 ALA A C 1
ATOM 548 O O . ALA A 1 96 ? 85.720 35.910 21.548 1.00 58.49 545 ALA A O 1
ATOM 550 N N . LEU A 1 97 ? 87.316 35.892 19.965 1.00 52.42 546 LEU A N 1
ATOM 551 C CA . LEU A 1 97 ? 87.937 34.662 20.417 1.00 52.87 546 LEU A CA 1
ATOM 552 C C . LEU A 1 97 ? 86.971 33.467 20.475 1.00 58.69 546 LEU A C 1
ATOM 553 O O . LEU A 1 97 ? 87.071 32.624 21.377 1.00 64.06 546 LEU A O 1
ATOM 558 N N . THR A 1 98 ? 86.044 33.392 19.517 1.00 49.73 547 THR A N 1
ATOM 559 C CA . THR A 1 98 ? 85.319 32.138 19.275 1.00 49.83 547 THR A CA 1
ATOM 560 C C . THR A 1 98 ? 86.287 31.084 18.759 1.00 52.18 547 THR A C 1
ATOM 561 O O . THR A 1 98 ? 87.334 31.407 18.198 1.00 57.66 547 THR A O 1
ATOM 565 N N . GLY A 1 99 ? 85.936 29.814 18.929 1.00 60.69 548 GLY A N 1
ATOM 566 C CA . GLY A 1 99 ? 86.781 28.746 18.423 1.00 62.42 548 GLY A CA 1
ATOM 567 C C . GLY A 1 99 ? 86.308 28.281 17.061 1.00 58.33 548 GLY A C 1
ATOM 568 O O . GLY A 1 99 ? 86.946 27.445 16.422 1.00 68.02 548 GLY A O 1
ATOM 569 N N . SER A 1 100 ? 85.217 28.877 16.598 1.00 48.32 549 SER A N 1
ATOM 570 C CA . SER A 1 100 ? 84.513 28.429 15.403 1.00 55.92 549 SER A CA 1
ATOM 571 C C . SER A 1 100 ? 84.020 29.575 14.510 1.00 52.56 549 SER A C 1
ATOM 572 O O . SER A 1 100 ? 82.843 29.635 14.162 1.00 62.62 549 SER A O 1
ATOM 575 N N . ALA A 1 101 ? 84.895 30.514 14.181 1.00 53.31 550 ALA A N 1
ATOM 576 C CA . ALA A 1 101 ? 84.502 31.630 13.322 1.00 54.69 550 ALA A CA 1
ATOM 577 C C . ALA A 1 101 ? 83.845 31.231 11.976 1.00 53.85 550 ALA A C 1
ATOM 578 O O . ALA A 1 101 ? 82.818 31.804 11.606 1.00 49.65 550 ALA A O 1
ATOM 580 N N . PRO A 1 102 ? 84.420 30.254 11.246 1.00 59.75 551 PRO A N 1
ATOM 581 C CA . PRO A 1 102 ? 83.750 29.841 10.005 1.00 49.90 551 PRO A CA 1
ATOM 582 C C . PRO A 1 102 ? 82.338 29.289 10.222 1.00 53.80 551 PRO A C 1
ATOM 583 O O . PRO A 1 102 ? 81.429 29.600 9.433 1.00 54.86 551 PRO A O 1
ATOM 587 N N . ALA A 1 103 ? 82.147 28.483 11.261 1.00 51.01 552 ALA A N 1
ATOM 588 C CA . ALA A 1 103 ? 80.812 27.946 11.545 1.00 53.96 552 ALA A CA 1
ATOM 589 C C . ALA A 1 103 ? 79.845 29.039 12.042 1.00 48.76 552 ALA A C 1
ATOM 590 O O . ALA A 1 103 ? 78.632 28.972 11.800 1.00 48.20 552 ALA A O 1
ATOM 592 N N . ASP A 1 104 ? 80.386 30.063 12.705 1.00 46.30 553 ASP A N 1
ATOM 593 C CA . ASP A 1 104 ? 79.549 31.158 13.200 1.00 47.04 553 ASP A CA 1
ATOM 594 C C . ASP A 1 104 ? 79.047 31.938 12.002 1.00 46.13 553 ASP A C 1
ATOM 595 O O . ASP A 1 104 ? 77.866 32.274 11.917 1.00 52.09 553 ASP A O 1
ATOM 600 N N . ILE A 1 105 ? 79.958 32.227 11.076 1.00 44.58 554 ILE A N 1
ATOM 601 C CA . ILE A 1 105 ? 79.593 32.844 9.803 1.00 40.92 554 ILE A CA 1
ATOM 602 C C . ILE A 1 105 ? 78.639 31.922 9.020 1.00 49.16 554 ILE A C 1
ATOM 603 O O . ILE A 1 105 ? 77.669 32.390 8.450 1.00 54.42 554 ILE A O 1
ATOM 608 N N . ALA A 1 106 ? 78.911 30.616 8.987 1.00 44.69 555 ALA A N 1
ATOM 609 C CA . ALA A 1 106 ? 78.046 29.710 8.245 1.00 38.56 555 ALA A CA 1
ATOM 610 C C . ALA A 1 106 ? 76.665 29.678 8.844 1.00 48.53 555 ALA A C 1
ATOM 611 O O . ALA A 1 106 ? 75.667 29.692 8.121 1.00 53.45 555 ALA A O 1
ATOM 613 N N . ARG A 1 107 ? 76.597 29.649 10.169 1.00 46.12 556 ARG A N 1
ATOM 614 C CA . ARG A 1 107 ? 75.296 29.623 10.826 1.00 40.95 556 ARG A CA 1
ATOM 615 C C . ARG A 1 107 ? 74.537 30.897 10.507 1.00 47.81 556 ARG A C 1
ATOM 616 O O . ARG A 1 107 ? 73.313 30.879 10.340 1.00 54.50 556 ARG A O 1
ATOM 624 N N . CYS A 1 108 ? 75.263 32.005 10.368 1.00 39.33 557 CYS A N 1
ATOM 625 C CA . CYS A 1 108 ? 74.596 33.252 10.027 1.00 34.83 557 CYS A CA 1
ATOM 626 C C . CYS A 1 108 ? 73.992 33.157 8.647 1.00 34.42 557 CYS A C 1
ATOM 627 O O . CYS A 1 108 ? 72.838 33.494 8.482 1.00 40.91 557 CYS A O 1
ATOM 630 N N . VAL A 1 109 ? 74.758 32.698 7.655 1.00 41.57 558 VAL A N 1
ATOM 631 C CA . VAL A 1 109 ? 74.217 32.656 6.301 1.00 41.04 558 VAL A CA 1
ATOM 632 C C . VAL A 1 109 ? 73.112 31.634 6.117 1.00 43.05 558 VAL A C 1
ATOM 633 O O . VAL A 1 109 ? 72.145 31.889 5.404 1.00 46.30 558 VAL A O 1
ATOM 637 N N . VAL A 1 110 ? 73.240 30.494 6.781 1.00 48.43 559 VAL A N 1
ATOM 638 C CA . VAL A 1 110 ? 72.216 29.455 6.731 1.00 37.43 559 VAL A CA 1
ATOM 639 C C . VAL A 1 110 ? 70.885 29.927 7.323 1.00 46.08 559 VAL A C 1
ATOM 640 O O . VAL A 1 110 ? 69.807 29.634 6.798 1.00 49.91 559 VAL A O 1
ATOM 644 N N . HIS A 1 111 ? 70.966 30.676 8.414 1.00 43.14 560 HIS A N 1
ATOM 645 C CA . HIS A 1 111 ? 69.772 31.216 9.041 1.00 45.24 560 HIS A CA 1
ATOM 646 C C . HIS A 1 111 ? 69.062 32.192 8.086 1.00 53.60 560 HIS A C 1
ATOM 647 O O . HIS A 1 111 ? 67.835 32.174 7.968 1.00 60.83 560 HIS A O 1
ATOM 654 N N . SER A 1 112 ? 69.842 33.030 7.400 1.00 47.64 561 SER A N 1
ATOM 655 C CA . SER A 1 112 ? 69.310 33.964 6.406 1.00 40.67 561 SER A CA 1
ATOM 656 C C . SER A 1 112 ? 68.607 33.258 5.259 1.00 42.01 561 SER A C 1
ATOM 657 O O . SER A 1 112 ? 67.492 33.622 4.890 1.00 42.12 561 SER A O 1
ATOM 660 N N . LEU A 1 113 ? 69.280 32.257 4.692 1.00 41.60 562 LEU A N 1
ATOM 661 C CA . LEU A 1 113 ? 68.751 31.493 3.575 1.00 45.77 562 LEU A CA 1
ATOM 662 C C . LEU A 1 113 ? 67.431 30.829 3.925 1.00 46.70 562 LEU A C 1
ATOM 663 O O . LEU A 1 113 ? 66.455 30.872 3.169 1.00 48.71 562 LEU A O 1
ATOM 668 N N . THR A 1 114 ? 67.428 30.203 5.088 1.00 41.32 563 THR A N 1
ATOM 669 C CA . THR A 1 114 ? 66.281 29.473 5.568 1.00 46.29 563 THR A CA 1
ATOM 670 C C . THR A 1 114 ? 65.068 30.361 5.619 1.00 53.12 563 THR A C 1
ATOM 671 O O . THR A 1 114 ? 63.997 30.001 5.120 1.00 47.05 563 THR A O 1
ATOM 675 N N . GLN A 1 115 ? 65.254 31.545 6.192 1.00 54.28 564 GLN A N 1
ATOM 676 C CA . GLN A 1 115 ? 64.173 32.495 6.288 1.00 45.32 564 GLN A CA 1
ATOM 677 C C . GLN A 1 115 ? 63.691 32.878 4.902 1.00 45.86 564 GLN A C 1
ATOM 678 O O . GLN A 1 115 ? 62.484 32.959 4.667 1.00 50.11 564 GLN A O 1
ATOM 684 N N . VAL A 1 116 ? 64.622 33.098 3.974 1.00 42.94 565 VAL A N 1
ATOM 685 C CA . VAL A 1 116 ? 64.223 33.448 2.610 1.00 45.50 565 VAL A CA 1
ATOM 686 C C . VAL A 1 116 ? 63.461 32.297 1.947 1.00 46.50 565 VAL A C 1
ATOM 687 O O . VAL A 1 116 ? 62.450 32.509 1.279 1.00 46.70 565 VAL A O 1
ATOM 691 N N . LEU A 1 117 ? 63.962 31.083 2.119 1.00 52.14 566 LEU A N 1
ATOM 692 C CA . LEU A 1 117 ? 63.277 29.893 1.625 1.00 44.74 566 LEU A CA 1
ATOM 693 C C . LEU A 1 117 ? 61.870 29.723 2.196 1.00 43.69 566 LEU A C 1
ATOM 694 O O . LEU A 1 117 ? 60.930 29.465 1.448 1.00 45.91 566 LEU A O 1
ATOM 699 N N . ALA A 1 118 ? 61.723 29.884 3.508 1.00 40.54 567 ALA A N 1
ATOM 700 C CA . ALA A 1 118 ? 60.417 29.760 4.174 1.00 35.22 567 ALA A CA 1
ATOM 701 C C . ALA A 1 118 ? 59.390 30.821 3.758 1.00 48.41 567 ALA A C 1
ATOM 702 O O . ALA A 1 118 ? 58.186 30.555 3.720 1.00 54.01 567 ALA A O 1
ATOM 704 N N . LEU A 1 119 ? 59.873 32.025 3.466 1.00 43.05 568 LEU A N 1
ATOM 705 C CA . LEU A 1 119 ? 59.032 33.109 2.987 1.00 41.77 568 LEU A CA 1
ATOM 706 C C . LEU A 1 119 ? 58.541 32.892 1.548 1.00 43.12 568 LEU A C 1
ATOM 707 O O . LEU A 1 119 ? 57.571 33.505 1.140 1.00 45.72 568 LEU A O 1
ATOM 712 N N . HIS A 1 120 ? 59.244 32.079 0.763 1.00 46.09 569 HIS A N 1
ATOM 713 C CA . HIS A 1 120 ? 58.845 31.829 -0.627 1.00 41.65 569 HIS A CA 1
ATOM 714 C C . HIS A 1 120 ? 58.866 30.328 -0.946 1.00 41.66 569 HIS A C 1
ATOM 715 O O . HIS A 1 120 ? 59.613 29.899 -1.812 1.00 46.57 569 HIS A O 1
ATOM 722 N N . PRO A 1 121 ? 58.003 29.532 -0.295 1.00 45.84 570 PRO A N 1
ATOM 723 C CA . PRO A 1 121 ? 58.136 28.072 -0.412 1.00 49.74 570 PRO A CA 1
ATOM 724 C C . PRO A 1 121 ? 57.886 27.523 -1.810 1.00 46.43 570 PRO A C 1
ATOM 725 O O . PRO A 1 121 ? 56.931 27.902 -2.470 1.00 51.65 570 PRO A O 1
ATOM 729 N N . GLY A 1 122 ? 58.777 26.649 -2.257 1.00 48.35 571 GLY A N 1
ATOM 730 C CA . GLY A 1 122 ? 58.672 26.050 -3.575 1.00 45.93 571 GLY A CA 1
ATOM 731 C C . GLY A 1 122 ? 59.094 26.940 -4.733 1.00 49.93 571 GLY A C 1
ATOM 732 O O . GLY A 1 122 ? 59.061 26.508 -5.883 1.00 56.01 571 GLY A O 1
ATOM 733 N N . ALA A 1 123 ? 59.501 28.173 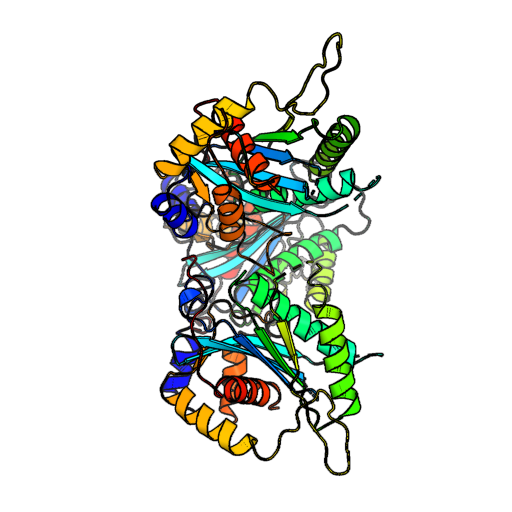-4.440 1.00 44.64 572 ALA A N 1
ATOM 734 C CA . ALA A 1 123 ? 59.918 29.112 -5.481 1.00 40.00 572 ALA A CA 1
ATOM 735 C C . ALA A 1 123 ? 61.246 28.746 -6.125 1.00 40.95 572 ALA A C 1
ATOM 736 O O . ALA A 1 123 ? 61.405 28.886 -7.330 1.00 48.37 572 ALA A O 1
ATOM 738 N N . PHE A 1 124 ? 62.192 28.266 -5.325 1.00 44.51 573 PHE A N 1
ATOM 739 C CA . PHE A 1 124 ? 63.571 28.103 -5.797 1.00 46.57 573 PHE A CA 1
ATOM 740 C C . PHE A 1 124 ? 64.020 26.640 -6.061 1.00 56.40 573 PHE A C 1
ATOM 741 O O . PHE A 1 124 ? 63.899 25.766 -5.199 1.00 53.91 573 PHE A O 1
ATOM 749 N N . ARG A 1 125 ? 64.579 26.403 -7.247 1.00 48.86 574 ARG A N 1
ATOM 750 C CA . ARG A 1 125 ? 65.105 25.093 -7.616 1.00 51.11 574 ARG A CA 1
ATOM 751 C C . ARG A 1 125 ? 66.585 25.003 -7.282 1.00 57.63 574 ARG A C 1
ATOM 752 O O . ARG A 1 125 ? 67.122 23.921 -7.071 1.00 61.67 574 ARG A O 1
ATOM 760 N N . GLY A 1 126 ? 67.239 26.156 -7.235 1.00 53.69 575 GLY A N 1
ATOM 761 C CA . GLY A 1 126 ? 68.659 26.211 -6.977 1.00 46.98 575 GLY A CA 1
ATOM 762 C C . GLY A 1 126 ? 69.085 27.389 -6.134 1.00 49.90 575 GLY A C 1
ATOM 763 O O . GLY A 1 126 ? 68.565 28.499 -6.273 1.00 50.02 575 GLY A O 1
ATOM 764 N N . VAL A 1 127 ? 70.042 27.149 -5.251 1.00 47.13 576 VAL A N 1
ATOM 765 C CA . VAL A 1 127 ? 70.735 28.252 -4.622 1.00 44.77 576 VAL A CA 1
ATOM 766 C C . VAL A 1 127 ? 72.207 28.059 -4.859 1.00 47.97 576 VAL A C 1
ATOM 767 O O . VAL A 1 127 ? 72.752 26.972 -4.676 1.00 56.04 576 VAL A O 1
ATOM 771 N N . ARG A 1 128 ? 72.825 29.128 -5.335 1.00 47.82 577 ARG A N 1
ATOM 772 C CA . ARG A 1 128 ? 74.215 29.126 -5.706 1.00 45.02 577 ARG A CA 1
ATOM 773 C C . ARG A 1 128 ? 74.972 30.062 -4.771 1.00 46.51 577 ARG A C 1
ATOM 774 O O . ARG A 1 128 ? 74.630 31.235 -4.633 1.00 51.60 577 ARG A O 1
ATOM 782 N N . VAL A 1 129 ? 76.014 29.533 -4.143 1.00 39.39 578 VAL A N 1
ATOM 783 C CA . VAL A 1 129 ? 76.679 30.218 -3.056 1.00 35.34 578 VAL A CA 1
ATOM 784 C C . VAL A 1 129 ? 78.140 30.460 -3.394 1.00 39.59 578 VAL A C 1
ATOM 785 O O . VAL A 1 129 ? 78.850 29.541 -3.793 1.00 49.26 578 VAL A O 1
ATOM 789 N N . ALA A 1 130 ? 78.571 31.712 -3.258 1.00 39.44 579 ALA A N 1
ATOM 790 C CA . ALA A 1 130 ? 79.959 32.109 -3.425 1.00 41.86 579 ALA A CA 1
ATOM 791 C C . ALA A 1 130 ? 80.505 32.683 -2.122 1.00 45.87 579 ALA A C 1
ATOM 792 O O . ALA A 1 130 ? 79.947 33.635 -1.568 1.00 49.15 579 ALA A O 1
ATOM 794 N N . VAL A 1 131 ? 81.611 32.112 -1.656 1.00 43.26 580 VAL A N 1
ATOM 795 C CA . VAL A 1 131 ? 82.307 32.576 -0.464 1.00 37.49 580 VAL A CA 1
ATOM 796 C C . VAL A 1 131 ? 83.624 33.223 -0.870 1.00 41.37 580 VAL A C 1
ATOM 797 O O . VAL A 1 131 ? 84.505 32.542 -1.368 1.00 48.18 580 VAL A O 1
ATOM 801 N N . GLU A 1 132 ? 83.753 34.540 -0.697 1.00 39.24 581 GLU A N 1
ATOM 802 C CA . GLU A 1 132 ? 84.969 35.214 -1.140 1.00 40.25 581 GLU A CA 1
ATOM 803 C C . GLU A 1 132 ? 86.161 34.693 -0.356 1.00 48.76 581 GLU A C 1
ATOM 804 O O . GLU A 1 132 ? 86.106 34.601 0.867 1.00 52.52 581 GLU A O 1
ATOM 810 N N . GLY A 1 133 ? 87.239 34.360 -1.063 1.00 46.80 582 GLY A N 1
ATOM 811 C CA . GLY A 1 133 ? 88.387 33.721 -0.445 1.00 43.77 582 GLY A CA 1
ATOM 812 C C . GLY A 1 133 ? 89.641 34.574 -0.393 1.00 49.70 582 GLY A C 1
ATOM 813 O O . GLY A 1 133 ? 90.679 34.096 0.024 1.00 60.05 582 GLY A O 1
ATOM 814 N N . ASN A 1 134 ? 89.537 35.836 -0.802 1.00 54.84 583 ASN A N 1
ATOM 815 C CA . ASN A 1 134 ? 90.678 36.753 -0.828 1.00 55.52 583 ASN A CA 1
ATOM 816 C C . ASN A 1 134 ? 91.384 36.859 0.514 1.00 59.64 583 ASN A C 1
ATOM 817 O O . ASN A 1 134 ? 92.602 36.936 0.578 1.00 70.41 583 ASN A O 1
ATOM 822 N N . SER A 1 135 ? 90.596 36.884 1.579 1.00 60.47 584 SER A N 1
ATOM 823 C CA . SER A 1 135 ? 91.086 37.016 2.942 1.00 57.94 584 SER A CA 1
ATOM 824 C C . SER A 1 135 ? 91.838 35.734 3.349 1.00 65.16 584 SER A C 1
ATOM 825 O O . SER A 1 135 ? 93.017 35.760 3.721 1.00 69.34 584 SER A O 1
ATOM 828 N N . SER A 1 136 ? 91.139 34.608 3.300 1.00 55.45 585 SER A N 1
ATOM 829 C CA . SER A 1 136 ? 91.743 33.330 3.614 1.00 53.34 585 SER A CA 1
ATOM 830 C C . SER A 1 136 ? 91.045 32.244 2.813 1.00 51.59 585 SER A C 1
ATOM 831 O O . SER A 1 136 ? 89.837 32.085 2.923 1.00 61.53 585 SER A O 1
ATOM 834 N N . GLN A 1 137 ? 91.794 31.493 2.015 1.00 49.94 586 GLN A N 1
ATOM 835 C CA . GLN A 1 137 ? 91.180 30.455 1.202 1.00 50.78 586 GLN A CA 1
ATOM 836 C C . GLN A 1 137 ? 90.651 29.331 2.080 1.00 52.94 586 GLN A C 1
ATOM 837 O O . GLN A 1 137 ? 89.500 28.903 1.936 1.00 56.29 586 GLN A O 1
ATOM 843 N N . ASP A 1 138 ? 91.474 28.912 3.028 1.00 45.27 587 ASP A N 1
ATOM 844 C CA . ASP A 1 138 ? 91.113 27.862 3.973 1.00 54.19 587 ASP A CA 1
ATOM 845 C C . ASP A 1 138 ? 89.883 28.220 4.797 1.00 54.22 587 ASP A C 1
ATOM 846 O O . ASP A 1 138 ? 88.966 27.402 4.957 1.00 54.98 587 ASP A O 1
ATOM 851 N N . SER A 1 139 ? 89.854 29.454 5.297 1.00 45.65 588 SER A N 1
ATOM 852 C CA . SER A 1 139 ? 88.720 29.908 6.098 1.00 44.17 588 SER A CA 1
ATOM 853 C C . SER A 1 139 ? 87.461 30.004 5.235 1.00 40.56 588 SER A C 1
ATOM 854 O O . SER A 1 139 ? 86.360 29.658 5.695 1.00 51.05 588 SER A O 1
ATOM 857 N N . ALA A 1 140 ? 87.615 30.444 3.985 1.00 40.38 589 ALA A N 1
ATOM 858 C CA . ALA A 1 140 ? 86.478 30.462 3.040 1.00 47.34 589 ALA A CA 1
ATOM 859 C C . ALA A 1 140 ? 85.976 29.058 2.755 1.00 46.40 589 ALA A C 1
ATOM 860 O O . ALA A 1 140 ? 84.772 28.829 2.688 1.00 53.08 589 ALA A O 1
ATOM 862 N N . VAL A 1 141 ? 86.902 28.119 2.565 1.00 49.66 590 VAL A N 1
ATOM 863 C CA . VAL A 1 141 ? 86.519 26.731 2.333 1.00 53.22 590 VAL A CA 1
ATOM 864 C C . VAL A 1 141 ? 85.758 26.192 3.543 1.00 56.90 590 VAL A C 1
ATOM 865 O O . VAL A 1 141 ? 84.724 25.541 3.390 1.00 62.77 590 VAL A O 1
ATOM 869 N N . ALA A 1 142 ? 86.251 26.495 4.743 1.00 48.63 591 ALA A N 1
ATOM 870 C CA . ALA A 1 142 ? 85.594 26.042 5.968 1.00 40.93 591 ALA A CA 1
ATOM 871 C C . ALA A 1 142 ? 84.159 26.567 6.084 1.00 49.98 591 ALA A C 1
ATOM 872 O O . ALA A 1 142 ? 83.258 25.843 6.509 1.00 59.66 591 ALA A O 1
ATOM 874 N N . ILE A 1 143 ? 83.946 27.825 5.710 1.00 44.02 592 ILE A N 1
ATOM 875 C CA . ILE A 1 143 ? 82.602 28.391 5.697 1.00 38.72 592 ILE A CA 1
ATOM 876 C C . ILE A 1 143 ? 81.714 27.632 4.726 1.00 43.67 592 ILE A C 1
ATOM 877 O O . ILE A 1 143 ? 80.595 27.262 5.077 1.00 43.59 592 ILE A O 1
ATOM 882 N N . ALA A 1 144 ? 82.208 27.397 3.510 1.00 49.00 593 ALA A N 1
ATOM 883 C CA . ALA A 1 144 ? 81.443 26.647 2.509 1.00 43.75 593 ALA A CA 1
ATOM 884 C C . ALA A 1 144 ? 81.119 25.253 3.028 1.00 45.48 593 ALA A C 1
ATOM 885 O O . ALA A 1 144 ? 80.000 24.767 2.871 1.00 46.57 593 ALA A O 1
ATOM 887 N N . THR A 1 145 ? 82.090 24.609 3.667 1.00 46.04 594 THR A N 1
ATOM 888 C CA . THR A 1 145 ? 81.854 23.268 4.200 1.00 45.80 594 THR A CA 1
ATOM 889 C C . THR A 1 145 ? 80.740 23.268 5.262 1.00 44.38 594 THR A C 1
ATOM 890 O O . THR A 1 145 ? 79.821 22.456 5.194 1.00 46.13 594 THR A O 1
ATOM 894 N N . HIS A 1 146 ? 80.788 24.201 6.212 1.00 45.45 595 HIS A N 1
ATOM 895 C CA . HIS A 1 146 ? 79.700 24.317 7.194 1.00 43.20 595 HIS A CA 1
ATOM 896 C C . HIS A 1 146 ? 78.356 24.679 6.584 1.00 47.84 595 HIS A C 1
ATOM 897 O O . HIS A 1 146 ? 77.333 24.174 7.032 1.00 55.95 595 HIS A O 1
ATOM 904 N N . VAL A 1 147 ? 78.341 25.572 5.594 1.00 45.34 596 VAL A N 1
ATOM 905 C CA . VAL A 1 147 ? 77.093 25.899 4.902 1.00 46.46 596 VAL A CA 1
ATOM 906 C C . VAL A 1 147 ? 76.544 24.638 4.235 1.00 52.61 596 VAL A C 1
ATOM 907 O O . VAL A 1 147 ? 75.364 24.332 4.361 1.00 52.16 596 VAL A O 1
ATOM 911 N N . HIS A 1 148 ? 77.433 23.914 3.554 1.00 59.30 597 HIS A N 1
ATOM 912 C CA . HIS A 1 148 ? 77.151 22.650 2.858 1.00 65.96 597 HIS A CA 1
ATOM 913 C C . HIS A 1 148 ? 76.479 21.662 3.805 1.00 66.31 597 HIS A C 1
ATOM 914 O O . HIS A 1 148 ? 75.433 21.093 3.502 1.00 68.81 597 HIS A O 1
ATOM 921 N N . THR A 1 149 ? 77.100 21.459 4.958 1.00 70.61 598 THR A N 1
ATOM 922 C CA . THR A 1 149 ? 76.614 20.491 5.924 1.00 65.72 598 THR A CA 1
ATOM 923 C C . THR A 1 149 ? 75.318 20.902 6.593 1.00 64.65 598 THR A C 1
ATOM 924 O O . THR A 1 149 ? 74.397 20.108 6.708 1.00 77.70 598 THR A O 1
ATOM 928 N N . GLU A 1 150 ? 75.225 22.156 6.997 1.00 62.95 599 GLU A N 1
ATOM 929 C CA . GLU A 1 150 ? 74.045 22.632 7.715 1.00 58.21 599 GLU A CA 1
ATOM 930 C C . GLU A 1 150 ? 72.812 22.667 6.816 1.00 60.74 599 GLU A C 1
ATOM 931 O O . GLU A 1 150 ? 71.691 22.376 7.248 1.00 62.83 599 GLU A O 1
ATOM 937 N N . MET A 1 151 ? 73.026 23.031 5.559 1.00 57.67 600 MET A N 1
ATOM 938 C CA . MET A 1 151 ? 71.947 23.099 4.587 1.00 53.54 600 MET A CA 1
ATOM 939 C C . MET A 1 151 ? 71.413 21.696 4.289 1.00 65.34 600 MET A C 1
ATOM 940 O O . MET A 1 151 ? 70.305 21.548 3.783 1.00 64.23 600 MET A O 1
ATOM 945 N N . HIS A 1 152 ? 72.193 20.667 4.624 1.00 72.97 601 HIS A N 1
ATOM 946 C CA . HIS A 1 152 ? 71.802 19.285 4.352 1.00 74.47 601 HIS A CA 1
ATOM 947 C C . HIS A 1 152 ? 70.554 18.904 5.137 1.00 74.81 601 HIS A C 1
ATOM 948 O O . HIS A 1 152 ? 69.916 17.902 4.840 1.00 72.01 601 HIS A O 1
ATOM 955 N N . ARG A 1 153 ? 70.238 19.685 6.164 1.00 79.79 602 ARG A N 1
ATOM 956 C CA . ARG A 1 153 ? 68.930 19.628 6.811 1.00 73.38 602 ARG A CA 1
ATOM 957 C C . ARG A 1 153 ? 68.014 20.726 6.223 1.00 69.44 602 ARG A C 1
ATOM 958 O O . ARG A 1 153 ? 67.146 20.471 5.366 1.00 62.46 602 ARG A O 1
ATOM 966 N N . GLY A 1 165 ? 63.365 19.409 -3.430 1.00 77.33 614 GLY A N 1
ATOM 967 C CA . GLY A 1 165 ? 63.753 20.668 -2.822 1.00 77.85 614 GLY A CA 1
ATOM 968 C C . GLY A 1 165 ? 64.837 21.348 -3.625 1.00 81.33 614 GLY A C 1
ATOM 969 O O . GLY A 1 165 ? 65.302 20.797 -4.620 1.00 91.92 614 GLY A O 1
ATOM 970 N N . PRO A 1 166 ? 65.259 22.544 -3.190 1.00 70.31 615 PRO A N 1
ATOM 971 C CA . PRO A 1 166 ? 66.283 23.311 -3.912 1.00 64.02 615 PRO A CA 1
ATOM 972 C C . PRO A 1 166 ? 67.668 22.670 -3.831 1.00 60.76 615 PRO A C 1
ATOM 973 O O . PRO A 1 166 ? 68.101 22.277 -2.756 1.00 61.93 615 PRO A O 1
ATOM 977 N N . GLU A 1 167 ? 68.367 22.590 -4.956 1.00 52.92 616 GLU A N 1
ATOM 978 C CA . GLU A 1 167 ? 69.723 22.082 -4.943 1.00 55.54 616 GLU A CA 1
ATOM 979 C C . GLU A 1 167 ? 70.720 23.184 -4.572 1.00 53.46 616 GLU A C 1
ATOM 980 O O . GLU A 1 167 ? 70.577 24.324 -4.987 1.00 54.17 616 GLU A O 1
ATOM 986 N N . LEU A 1 168 ? 71.725 22.832 -3.782 1.00 58.08 617 LEU A N 1
ATOM 987 C CA . LEU A 1 168 ? 72.716 23.789 -3.305 1.00 46.96 617 LEU A CA 1
ATOM 988 C C . LEU A 1 168 ? 74.013 23.630 -4.073 1.00 46.52 617 LEU A C 1
ATOM 989 O O . LEU A 1 168 ? 74.622 22.570 -4.045 1.00 52.22 617 LEU A O 1
ATOM 994 N N . LEU A 1 169 ? 74.447 24.689 -4.744 1.00 46.86 618 LEU A N 1
ATOM 995 C CA . LEU A 1 169 ? 75.698 24.655 -5.505 1.00 43.02 618 LEU A CA 1
ATOM 996 C C . LEU A 1 169 ? 76.631 25.724 -4.991 1.00 43.52 618 LEU A C 1
ATOM 997 O O . LEU A 1 169 ? 76.185 26.778 -4.545 1.00 56.73 618 LEU A O 1
ATOM 1002 N N . PHE A 1 170 ? 77.926 25.466 -5.079 1.00 43.38 619 PHE A N 1
ATOM 1003 C CA . PHE A 1 170 ? 78.943 26.447 -4.721 1.00 42.61 619 PHE A CA 1
ATOM 1004 C C . PHE A 1 170 ? 79.720 26.888 -5.936 1.00 46.39 619 PHE A C 1
ATOM 1005 O O . PHE A 1 170 ? 79.987 26.090 -6.826 1.00 54.78 619 PHE A O 1
ATOM 1013 N N . TYR A 1 171 ? 80.078 28.164 -5.981 1.00 45.23 620 TYR A N 1
ATOM 1014 C CA . TYR A 1 171 ? 81.047 28.593 -6.970 1.00 56.84 620 TYR A CA 1
ATOM 1015 C C . TYR A 1 171 ? 82.388 27.995 -6.606 1.00 52.74 620 TYR A C 1
ATOM 1016 O O . TYR A 1 171 ? 82.739 27.924 -5.435 1.00 53.44 620 TYR A O 1
ATOM 1025 N N . HIS A 1 172 ? 83.102 27.517 -7.618 1.00 51.96 621 HIS A N 1
ATOM 1026 C CA . HIS A 1 172 ? 84.384 26.879 -7.405 1.00 47.63 621 HIS A CA 1
ATOM 1027 C C . HIS A 1 172 ? 85.471 27.638 -8.135 1.00 48.03 621 HIS A C 1
ATOM 1028 O O . HIS A 1 172 ? 85.233 28.252 -9.159 1.00 59.40 621 HIS A O 1
ATOM 1035 N N . CYS A 1 173 ? 86.689 27.518 -7.640 1.00 51.33 622 CYS A N 1
ATOM 1036 C CA . CYS A 1 173 ? 87.798 28.269 -8.180 1.00 51.21 622 CYS A CA 1
ATOM 1037 C C . CYS A 1 173 ? 88.981 27.345 -8.258 1.00 45.92 622 CYS A C 1
ATOM 1038 O O . CYS A 1 173 ? 89.266 26.589 -7.335 1.00 57.49 622 CYS A O 1
ATOM 1041 N N . GLU A 1 174 ? 89.654 27.401 -9.392 1.00 47.87 623 GLU A N 1
ATOM 1042 C CA . GLU A 1 174 ? 90.885 26.664 -9.601 1.00 54.58 623 GLU A CA 1
ATOM 1043 C C . GLU A 1 174 ? 92.002 27.691 -9.499 1.00 59.16 623 GLU A C 1
ATOM 1044 O O . GLU A 1 174 ? 92.269 28.417 -10.457 1.00 64.59 623 GLU A O 1
ATOM 1050 N N . PRO A 1 175 ? 92.644 27.778 -8.326 1.00 64.24 624 PRO A N 1
ATOM 1051 C CA . PRO A 1 175 ? 93.670 28.812 -8.135 1.00 64.68 624 PRO A CA 1
ATOM 1052 C C . PRO A 1 175 ? 94.803 28.591 -9.118 1.00 69.27 624 PRO A C 1
ATOM 1053 O O . PRO A 1 175 ? 95.020 27.459 -9.536 1.00 68.70 624 PRO A O 1
ATOM 1057 N N . PRO A 1 176 ? 95.528 29.656 -9.476 1.00 75.64 625 PRO A N 1
ATOM 1058 C CA . PRO A 1 176 ? 96.636 29.600 -10.442 1.00 64.31 625 PRO A CA 1
ATOM 1059 C C . PRO A 1 176 ? 97.691 28.562 -10.077 1.00 59.29 625 PRO A C 1
ATOM 1060 O O . PRO A 1 176 ? 98.142 28.493 -8.935 1.00 60.61 625 PRO A O 1
ATOM 1064 N N . GLY A 1 177 ? 98.070 27.748 -11.059 1.00 61.35 626 GLY A N 1
ATOM 1065 C CA . GLY A 1 177 ? 99.009 26.655 -10.855 1.00 48.31 626 GLY A CA 1
ATOM 1066 C C . GLY A 1 177 ? 98.408 25.404 -10.228 1.00 67.41 626 GLY A C 1
ATOM 1067 O O . GLY A 1 177 ? 99.096 24.423 -9.966 1.00 66.76 626 GLY A O 1
ATOM 1068 N N . SER A 1 178 ? 97.110 25.439 -9.970 1.00 74.44 627 SER A N 1
ATOM 1069 C CA . SER A 1 178 ? 96.446 24.321 -9.319 1.00 71.40 627 SER A CA 1
ATOM 1070 C C . SER A 1 178 ? 95.474 23.615 -10.248 1.00 63.09 627 SER A C 1
ATOM 1071 O O . SER A 1 178 ? 95.006 24.194 -11.219 1.00 64.30 627 SER A O 1
ATOM 1074 N N . ALA A 1 179 ? 95.180 22.358 -9.941 1.00 62.53 628 ALA A N 1
ATOM 1075 C CA . ALA A 1 179 ? 94.161 21.598 -10.666 1.00 60.34 628 ALA A CA 1
ATOM 1076 C C . ALA A 1 179 ? 92.947 21.368 -9.764 1.00 56.43 628 ALA A C 1
ATOM 1077 O O . ALA A 1 179 ? 91.974 20.731 -10.169 1.00 60.65 628 ALA A O 1
ATOM 1079 N N . VAL A 1 180 ? 92.992 21.922 -8.555 1.00 49.12 629 VAL A N 1
ATOM 1080 C CA . VAL A 1 180 ? 91.942 21.682 -7.574 1.00 48.97 629 VAL A CA 1
ATOM 1081 C C . VAL A 1 180 ? 90.835 22.712 -7.707 1.00 44.15 629 VAL A C 1
ATOM 1082 O O . VAL A 1 180 ? 91.097 23.891 -7.956 1.00 47.31 629 VAL A O 1
ATOM 1086 N N . LEU A 1 181 ? 89.587 22.261 -7.583 1.00 49.44 630 LEU A N 1
ATOM 1087 C CA . LEU A 1 181 ? 88.433 23.177 -7.594 1.00 49.56 630 LEU A CA 1
ATOM 1088 C C . LEU A 1 181 ? 87.905 23.413 -6.191 1.00 48.91 630 LEU A C 1
ATOM 1089 O O . LEU A 1 181 ? 87.213 22.571 -5.630 1.00 53.43 630 LEU A O 1
ATOM 1094 N N . TYR A 1 182 ? 88.230 24.573 -5.640 1.00 55.36 631 TYR A N 1
ATOM 1095 C CA . TYR A 1 182 ? 87.848 24.932 -4.282 1.00 51.25 631 TYR A CA 1
ATOM 1096 C C . TYR A 1 182 ? 86.550 25.686 -4.257 1.00 48.42 631 TYR A C 1
ATOM 1097 O O . TYR A 1 182 ? 86.282 26.460 -5.166 1.00 54.91 631 TYR A O 1
ATOM 1106 N N . PRO A 1 183 ? 85.737 25.483 -3.204 1.00 43.13 632 PRO A N 1
ATOM 1107 C CA . PRO A 1 183 ? 84.452 26.180 -3.107 1.00 39.67 632 PRO A CA 1
ATOM 1108 C C . PRO A 1 183 ? 84.634 27.550 -2.507 1.00 49.85 632 PRO A C 1
ATOM 1109 O O . PRO A 1 183 ? 84.072 27.842 -1.454 1.00 48.09 632 PRO A O 1
ATOM 1113 N N . PHE A 1 184 ? 85.466 28.362 -3.138 1.00 43.92 633 PHE A N 1
ATOM 1114 C CA . PHE A 1 184 ? 85.527 29.767 -2.805 1.00 45.77 633 PHE A CA 1
ATOM 1115 C C . PHE A 1 184 ? 85.608 30.563 -4.088 1.00 49.45 633 PHE A C 1
ATOM 1116 O O . PHE A 1 184 ? 85.820 29.992 -5.158 1.00 48.33 633 PHE A O 1
ATOM 1124 N N . PHE A 1 185 ? 85.425 31.873 -3.965 1.00 48.51 634 PHE A N 1
ATOM 1125 C CA . PHE A 1 185 ? 85.439 32.789 -5.088 1.00 41.86 634 PHE A CA 1
ATOM 1126 C C . PHE A 1 185 ? 86.572 33.769 -4.873 1.00 50.95 634 PHE A C 1
ATOM 1127 O O . PHE A 1 185 ? 86.697 34.333 -3.789 1.00 57.07 634 PHE A O 1
ATOM 1135 N N . LEU A 1 186 ? 87.399 33.973 -5.895 1.00 51.90 635 LEU A N 1
ATOM 1136 C CA . LEU A 1 186 ? 88.471 34.955 -5.799 1.00 53.71 635 LEU A CA 1
ATOM 1137 C C . LEU A 1 186 ? 88.105 36.228 -6.578 1.00 58.40 635 LEU A C 1
ATOM 1138 O O . LEU A 1 186 ? 87.857 36.199 -7.789 1.00 62.56 635 LEU A O 1
ATOM 1143 N N . LEU A 1 187 ? 88.083 37.348 -5.866 1.00 46.52 636 LEU A N 1
ATOM 1144 C CA . LEU A 1 187 ? 87.637 38.608 -6.438 1.00 50.15 636 LEU A CA 1
ATOM 1145 C C . LEU A 1 187 ? 88.836 39.364 -6.971 1.00 51.94 636 LEU A C 1
ATOM 1146 O O . LEU A 1 187 ? 89.683 39.818 -6.202 1.00 45.34 636 LEU A O 1
ATOM 1151 N N . ASN A 1 188 ? 88.905 39.503 -8.286 1.00 52.83 637 ASN A N 1
ATOM 1152 C CA . ASN A 1 188 ? 89.980 40.265 -8.888 1.00 54.47 637 ASN A CA 1
ATOM 1153 C C . ASN A 1 188 ? 89.539 41.016 -10.140 1.00 56.04 637 ASN A C 1
ATOM 1154 O O . ASN A 1 188 ? 89.084 42.161 -10.075 1.00 55.20 637 ASN A O 1
ATOM 1159 N N . LYS A 1 189 ? 89.688 40.363 -11.285 1.00 50.42 638 LYS A N 1
ATOM 1160 C CA . LYS A 1 189 ? 89.459 41.023 -12.556 1.00 53.81 638 LYS A CA 1
ATOM 1161 C C . LYS A 1 189 ? 87.999 41.304 -12.782 1.00 59.74 638 LYS A C 1
ATOM 1162 O O . LYS A 1 189 ? 87.645 42.143 -13.605 1.00 65.59 638 LYS A O 1
ATOM 1168 N N . GLN A 1 190 ? 87.142 40.606 -12.051 1.00 60.50 639 GLN A N 1
ATOM 1169 C CA . GLN A 1 190 ? 85.717 40.730 -12.296 1.00 58.52 639 GLN A CA 1
ATOM 1170 C C . GLN A 1 190 ? 85.077 41.860 -11.481 1.00 56.06 639 GLN A C 1
ATOM 1171 O O . GLN A 1 190 ? 83.929 42.223 -11.701 1.00 60.81 639 GLN A O 1
ATOM 1177 N N . LYS A 1 191 ? 85.854 42.470 -10.596 1.00 53.22 640 LYS A N 1
ATOM 1178 C CA . LYS A 1 191 ? 85.342 43.553 -9.764 1.00 48.70 640 LYS A CA 1
ATOM 1179 C C . LYS A 1 191 ? 84.871 44.764 -10.565 1.00 51.97 640 LYS A C 1
ATOM 1180 O O . LYS A 1 191 ? 83.767 45.269 -10.364 1.00 55.72 640 LYS A O 1
ATOM 1186 N N . THR A 1 192 ? 85.716 45.248 -11.461 1.00 52.72 641 THR A N 1
ATOM 1187 C CA . THR A 1 192 ? 85.372 46.430 -12.252 1.00 50.61 641 THR A CA 1
ATOM 1188 C C . THR A 1 192 ? 84.147 46.218 -13.150 1.00 44.24 641 THR A C 1
ATOM 1189 O O . THR A 1 192 ? 83.279 47.067 -13.168 1.00 54.00 641 THR A O 1
ATOM 1193 N N . PRO A 1 193 ? 84.073 45.089 -13.893 1.00 44.26 642 PRO A N 1
ATOM 1194 C CA . PRO A 1 193 ? 82.820 44.840 -14.628 1.00 46.17 642 PRO A CA 1
ATOM 1195 C C . PRO A 1 193 ? 81.579 44.729 -13.730 1.00 51.30 642 PRO A C 1
ATOM 1196 O O . PRO A 1 193 ? 80.545 45.321 -14.049 1.00 57.36 642 PRO A O 1
ATOM 1200 N N . ALA A 1 194 ? 81.694 44.018 -12.612 1.00 51.59 643 ALA A N 1
ATOM 1201 C CA . ALA A 1 194 ? 80.582 43.861 -11.674 1.00 48.57 643 ALA A CA 1
ATOM 1202 C C . ALA A 1 194 ? 80.053 45.208 -11.170 1.00 48.95 643 ALA A C 1
ATOM 1203 O O . ALA A 1 194 ? 78.846 45.420 -11.110 1.00 49.70 643 ALA A O 1
ATOM 1205 N N . PHE A 1 195 ? 80.966 46.100 -10.793 1.00 49.16 644 PHE A N 1
ATOM 1206 C CA . PHE A 1 195 ? 80.612 47.417 -10.257 1.00 41.97 644 PHE A CA 1
ATOM 1207 C C . PHE A 1 195 ? 80.007 48.321 -11.310 1.00 47.45 644 PHE A C 1
ATOM 1208 O O . PHE A 1 195 ? 79.064 49.072 -11.068 1.00 51.83 644 PHE A O 1
ATOM 1216 N N . GLU A 1 196 ? 80.604 48.262 -12.479 1.00 51.86 645 GLU A N 1
ATOM 1217 C CA . GLU A 1 196 ? 80.155 49.027 -13.606 1.00 58.83 645 GLU A CA 1
ATOM 1218 C C . GLU A 1 196 ? 78.725 48.642 -13.999 1.00 52.58 645 GLU A C 1
ATOM 1219 O O . GLU A 1 196 ? 77.885 49.516 -14.231 1.00 58.27 645 GLU A O 1
ATOM 1225 N N . HIS A 1 197 ? 78.445 47.344 -14.063 1.00 39.15 646 HIS A N 1
ATOM 1226 C CA . HIS A 1 197 ? 77.103 46.881 -14.417 1.00 47.23 646 HIS A CA 1
ATOM 1227 C C . HIS A 1 197 ? 76.089 47.261 -13.343 1.00 41.87 646 HIS A C 1
ATOM 1228 O O . HIS A 1 197 ? 74.976 47.674 -13.664 1.00 39.75 646 HIS A O 1
ATOM 1235 N N . PHE A 1 198 ? 76.487 47.129 -12.080 1.00 39.78 647 PHE A N 1
ATOM 1236 C CA . PHE A 1 198 ? 75.605 47.436 -10.963 1.00 42.37 647 PHE A CA 1
ATOM 1237 C C . PHE A 1 198 ? 75.157 48.890 -10.992 1.00 43.17 647 PHE A C 1
ATOM 1238 O O . PHE A 1 198 ? 73.967 49.191 -10.880 1.00 48.52 647 PHE A O 1
ATOM 1246 N N . ILE A 1 199 ? 76.131 49.777 -11.141 1.00 41.68 648 ILE A N 1
ATOM 1247 C CA . ILE A 1 199 ? 75.902 51.212 -11.164 1.00 43.61 648 ILE A CA 1
ATOM 1248 C C . ILE A 1 199 ? 74.902 51.574 -12.256 1.00 43.19 648 ILE A C 1
ATOM 1249 O O . ILE A 1 199 ? 73.947 52.315 -12.016 1.00 48.52 648 ILE A O 1
ATOM 1254 N N . LYS A 1 200 ? 75.111 51.036 -13.449 1.00 44.06 649 LYS A N 1
ATOM 1255 C CA . LYS A 1 200 ? 74.169 51.253 -14.540 1.00 47.17 649 LYS A CA 1
ATOM 1256 C C . LYS A 1 200 ? 72.772 50.704 -14.217 1.00 51.41 649 LYS A C 1
ATOM 1257 O O . LYS A 1 200 ? 71.770 51.384 -14.440 1.00 64.53 649 LYS A O 1
ATOM 1263 N N . LYS A 1 201 ? 72.697 49.491 -13.673 1.00 49.97 650 LYS A N 1
ATOM 1264 C CA . LYS A 1 201 ? 71.397 48.886 -13.353 1.00 44.37 650 LYS A CA 1
ATOM 1265 C C . LYS A 1 201 ? 70.698 49.630 -12.235 1.00 40.95 650 LYS A C 1
ATOM 1266 O O . LYS A 1 201 ? 69.525 49.941 -12.341 1.00 42.92 650 LYS A O 1
ATOM 1272 N N . PHE A 1 202 ? 71.440 49.928 -11.172 1.00 33.12 651 PHE A N 1
ATOM 1273 C CA . PHE A 1 202 ? 70.887 50.623 -10.024 1.00 39.02 651 PHE A CA 1
ATOM 1274 C C . PHE A 1 202 ? 70.324 51.988 -10.421 1.00 44.47 651 PHE A C 1
ATOM 1275 O O . PHE A 1 202 ? 69.204 52.340 -10.040 1.00 49.20 651 PHE A O 1
ATOM 1283 N N . ASN A 1 203 ? 71.092 52.737 -11.204 1.00 42.98 652 ASN A N 1
ATOM 1284 C CA . ASN A 1 203 ? 70.690 54.087 -11.591 1.00 46.49 652 ASN A CA 1
ATOM 1285 C C . ASN A 1 203 ? 69.451 54.147 -12.499 1.00 42.74 652 ASN A C 1
ATOM 1286 O O . ASN A 1 203 ? 68.808 55.183 -12.603 1.00 39.80 652 ASN A O 1
ATOM 1291 N N . SER A 1 204 ? 69.160 53.060 -13.202 1.00 40.92 653 SER A N 1
ATOM 1292 C CA . SER A 1 204 ? 68.021 53.037 -14.109 1.00 40.87 653 SER A CA 1
ATOM 1293 C C . SER A 1 204 ? 66.762 52.422 -13.487 1.00 39.61 653 SER A C 1
ATOM 1294 O O . SER A 1 204 ? 65.742 52.289 -14.154 1.00 46.06 653 SER A O 1
ATOM 1297 N N . GLY A 1 205 ? 66.844 52.092 -12.202 1.00 32.35 654 GLY A N 1
ATOM 1298 C CA . GLY A 1 205 ? 65.746 51.528 -11.436 1.00 31.82 654 GLY A CA 1
ATOM 1299 C C . GLY A 1 205 ? 65.682 49.999 -11.461 1.00 35.89 654 GLY A C 1
ATOM 1300 O O . GLY A 1 205 ? 64.670 49.426 -11.079 1.00 42.18 654 GLY A O 1
ATOM 1301 N N . GLY A 1 206 ? 66.757 49.335 -11.882 1.00 34.20 655 GLY A N 1
ATOM 1302 C CA . GLY A 1 206 ? 66.755 47.894 -12.079 1.00 31.89 655 GLY A CA 1
ATOM 1303 C C . GLY A 1 206 ? 67.226 47.044 -10.913 1.00 38.82 655 GLY A C 1
ATOM 1304 O O . GLY A 1 206 ? 67.231 45.824 -11.009 1.00 45.94 655 GLY A O 1
ATOM 1305 N N . VAL A 1 207 ? 67.636 47.660 -9.811 1.00 31.57 656 VAL A N 1
ATOM 1306 C CA . VAL A 1 207 ? 67.858 46.891 -8.592 1.00 35.56 656 VAL A CA 1
ATOM 1307 C C . VAL A 1 207 ? 67.018 47.354 -7.412 1.00 37.80 656 VAL A C 1
ATOM 1308 O O . VAL A 1 207 ? 66.920 48.542 -7.112 1.00 39.84 656 VAL A O 1
ATOM 1312 N N . MET A 1 208 ? 66.404 46.390 -6.737 1.00 40.56 657 MET A N 1
ATOM 1313 C CA . MET A 1 208 ? 65.510 46.721 -5.651 1.00 34.36 657 MET A CA 1
ATOM 1314 C C . MET A 1 208 ? 65.621 45.754 -4.504 1.00 39.62 657 MET A C 1
ATOM 1315 O O . MET A 1 208 ? 66.349 44.762 -4.566 1.00 44.94 657 MET A O 1
ATOM 1320 N N . ALA A 1 209 ? 64.922 46.086 -3.430 1.00 36.31 658 ALA A N 1
ATOM 1321 C CA . ALA A 1 209 ? 64.913 45.261 -2.253 1.00 30.44 658 ALA A CA 1
ATOM 1322 C C . ALA A 1 209 ? 63.524 44.682 -2.072 1.00 41.71 658 ALA A C 1
ATOM 1323 O O . ALA A 1 209 ? 62.515 45.330 -2.369 1.00 42.52 658 ALA A O 1
ATOM 1325 N N . SER A 1 210 ? 63.473 43.456 -1.581 1.00 33.06 659 SER A N 1
ATOM 1326 C CA . SER A 1 210 ? 62.207 42.864 -1.251 1.00 34.90 659 SER A CA 1
ATOM 1327 C C . SER A 1 210 ? 61.540 43.633 -0.105 1.00 40.11 659 SER A C 1
ATOM 1328 O O . SER A 1 210 ? 62.197 44.010 0.870 1.00 40.55 659 SER A O 1
ATOM 1331 N N . GLN A 1 211 ? 60.233 43.845 -0.212 1.00 43.98 660 GLN A N 1
ATOM 1332 C CA . GLN A 1 211 ? 59.463 44.394 0.897 1.00 41.81 660 GLN A CA 1
ATOM 1333 C C . GLN A 1 211 ? 59.596 43.537 2.155 1.00 42.53 660 GLN A C 1
ATOM 1334 O O . GLN A 1 211 ? 59.511 44.041 3.273 1.00 43.29 660 GLN A O 1
ATOM 1340 N N . GLU A 1 212 ? 59.813 42.242 1.992 1.00 44.72 661 GLU A N 1
ATOM 1341 C CA . GLU A 1 212 ? 60.014 41.401 3.172 1.00 48.86 661 GLU A CA 1
ATOM 1342 C C . GLU A 1 212 ? 61.442 40.856 3.254 1.00 45.16 661 GLU A C 1
ATOM 1343 O O . GLU A 1 212 ? 61.669 39.700 3.585 1.00 46.15 661 GLU A O 1
ATOM 1349 N N . ILE A 1 213 ? 62.388 41.745 2.961 1.00 42.88 662 ILE A N 1
ATOM 1350 C CA . ILE A 1 213 ? 63.814 41.489 3.059 1.00 41.91 662 ILE A CA 1
ATOM 1351 C C . ILE A 1 213 ? 64.177 41.035 4.457 1.00 46.20 662 ILE A C 1
ATOM 1352 O O . ILE A 1 213 ? 63.657 41.545 5.443 1.00 50.46 662 ILE A O 1
ATOM 1357 N N . VAL A 1 214 ? 65.091 40.079 4.526 1.00 43.76 663 VAL A N 1
ATOM 1358 C CA . VAL A 1 214 ? 65.452 39.427 5.769 1.00 42.48 663 VAL A CA 1
ATOM 1359 C C . VAL A 1 214 ? 66.798 39.957 6.257 1.00 38.62 663 VAL A C 1
ATOM 1360 O O . VAL A 1 214 ? 67.730 40.082 5.478 1.00 38.90 663 VAL A O 1
ATOM 1364 N N . SER A 1 215 ? 66.887 40.285 7.540 1.00 38.53 664 SER A N 1
ATOM 1365 C CA . SER A 1 215 ? 68.167 40.532 8.171 1.00 39.80 664 SER A CA 1
ATOM 1366 C C . SER A 1 215 ? 68.115 40.367 9.685 1.00 46.37 664 SER A C 1
ATOM 1367 O O . SER A 1 215 ? 67.452 41.131 10.381 1.00 54.74 664 SER A O 1
ATOM 1370 N N . ALA A 1 216 ? 68.861 39.395 10.184 1.00 40.22 665 ALA A N 1
ATOM 1371 C CA . ALA A 1 216 ? 69.026 39.189 11.617 1.00 48.10 665 ALA A CA 1
ATOM 1372 C C . ALA A 1 216 ? 70.032 40.165 12.225 1.00 53.09 665 ALA A C 1
ATOM 1373 O O . ALA A 1 216 ? 69.896 40.553 13.376 1.00 58.68 665 ALA A O 1
ATOM 1375 N N . THR A 1 217 ? 71.070 40.524 11.481 1.00 53.50 666 THR A N 1
ATOM 1376 C CA . THR A 1 217 ? 72.141 41.326 12.066 1.00 44.33 666 THR A CA 1
ATOM 1377 C C . THR A 1 217 ? 71.877 42.822 11.974 1.00 44.51 666 THR A C 1
ATOM 1378 O O . THR A 1 217 ? 72.326 43.574 12.818 1.00 46.95 666 THR A O 1
ATOM 1382 N N . VAL A 1 218 ? 71.105 43.251 10.984 1.00 48.54 667 VAL A N 1
ATOM 1383 C CA . VAL A 1 218 ? 70.749 44.659 10.879 1.00 43.87 667 VAL A CA 1
ATOM 1384 C C . VAL A 1 218 ? 69.246 44.812 11.025 1.00 59.31 667 VAL A C 1
ATOM 1385 O O . VAL A 1 218 ? 68.523 44.885 10.038 1.00 68.00 667 VAL A O 1
ATOM 1389 N N . ARG A 1 219 ? 68.768 44.805 12.266 1.00 71.76 668 ARG A N 1
ATOM 1390 C CA . ARG A 1 219 ? 67.335 44.930 12.516 1.00 75.17 668 ARG A CA 1
ATOM 1391 C C . ARG A 1 219 ? 66.941 45.894 13.642 1.00 77.95 668 ARG A C 1
ATOM 1392 O O . ARG A 1 219 ? 66.000 46.669 13.493 1.00 82.69 668 ARG A O 1
ATOM 1400 N N . LEU A 1 220 ? 67.672 45.883 14.750 1.00 71.32 669 LEU A N 1
ATOM 1401 C CA . LEU A 1 220 ? 67.304 46.746 15.869 1.00 63.59 669 LEU A CA 1
ATOM 1402 C C . LEU A 1 220 ? 67.713 48.215 15.717 1.00 60.87 669 LEU A C 1
ATOM 1403 O O . LEU A 1 220 ? 66.924 49.098 16.031 1.00 77.27 669 LEU A O 1
ATOM 1408 N N . GLN A 1 221 ? 68.924 48.487 15.243 1.00 61.67 670 GLN A N 1
ATOM 1409 C CA . GLN A 1 221 ? 69.410 49.877 15.152 1.00 63.62 670 GLN A CA 1
ATOM 1410 C C . GLN A 1 221 ? 69.006 50.639 13.866 1.00 61.49 670 GLN A C 1
ATOM 1411 O O . GLN A 1 221 ? 68.795 51.855 13.904 1.00 73.67 670 GLN A O 1
ATOM 1417 N N . THR A 1 222 ? 68.942 49.961 12.723 1.00 53.59 671 THR A N 1
ATOM 1418 C CA . THR A 1 222 ? 68.685 50.673 11.466 1.00 50.39 671 THR A CA 1
ATOM 1419 C C . THR A 1 222 ? 67.992 49.756 10.457 1.00 47.00 671 THR A C 1
ATOM 1420 O O . THR A 1 222 ? 68.025 48.540 10.582 1.00 55.30 671 THR A O 1
ATOM 1424 N N . ASP A 1 223 ? 67.300 50.353 9.499 1.00 47.30 672 ASP A N 1
ATOM 1425 C CA . ASP A 1 223 ? 66.641 49.600 8.442 1.00 44.13 672 ASP A CA 1
ATOM 1426 C C . ASP A 1 223 ? 67.714 49.065 7.485 1.00 49.81 672 ASP A C 1
ATOM 1427 O O . ASP A 1 223 ? 68.591 49.819 7.049 1.00 50.30 672 ASP A O 1
ATOM 1432 N N . PRO A 1 224 ? 67.631 47.770 7.127 1.00 51.59 673 PRO A N 1
ATOM 1433 C CA . PRO A 1 224 ? 68.718 47.102 6.395 1.00 45.54 673 PRO A CA 1
ATOM 1434 C C . PRO A 1 224 ? 68.951 47.737 5.037 1.00 47.90 673 PRO A C 1
ATOM 1435 O O . PRO A 1 224 ? 70.104 47.920 4.607 1.00 51.34 673 PRO A O 1
ATOM 1439 N N . VAL A 1 225 ? 67.862 48.096 4.372 1.00 40.35 674 VAL A N 1
ATOM 1440 C CA . VAL A 1 225 ? 67.968 48.762 3.082 1.00 39.92 674 VAL A CA 1
ATOM 1441 C C . VAL A 1 225 ? 68.578 50.163 3.243 1.00 42.45 674 VAL A C 1
ATOM 1442 O O . VAL A 1 225 ? 69.446 50.565 2.476 1.00 46.23 674 VAL A O 1
ATOM 1446 N N . GLU A 1 226 ? 68.138 50.887 4.259 1.00 45.42 675 GLU A N 1
ATOM 1447 C CA . GLU A 1 226 ? 68.736 52.174 4.580 1.00 49.39 675 GLU A CA 1
ATOM 1448 C C . GLU A 1 226 ? 70.221 52.023 4.897 1.00 47.55 675 GLU A C 1
ATOM 1449 O O . GLU A 1 226 ? 71.037 52.842 4.466 1.00 50.62 675 GLU A O 1
ATOM 1455 N N . TYR A 1 227 ? 70.577 50.966 5.621 1.00 42.74 676 TYR A N 1
ATOM 1456 C CA . TYR A 1 227 ? 71.977 50.741 5.960 1.00 39.73 676 TYR A CA 1
ATOM 1457 C C . TYR A 1 227 ? 72.850 50.418 4.731 1.00 41.12 676 TYR A C 1
ATOM 1458 O O . TYR A 1 227 ? 73.924 50.977 4.554 1.00 48.85 676 TYR A O 1
ATOM 1467 N N . LEU A 1 228 ? 72.355 49.542 3.870 1.00 42.04 677 LEU A N 1
ATOM 1468 C CA . LEU A 1 228 ? 73.032 49.204 2.630 1.00 36.79 677 LEU A CA 1
ATOM 1469 C C . LEU A 1 228 ? 73.268 50.445 1.790 1.00 42.28 677 LEU A C 1
ATOM 1470 O O . LEU A 1 228 ? 74.347 50.612 1.204 1.00 54.20 677 LEU A O 1
ATOM 1475 N N . LEU A 1 229 ? 72.246 51.297 1.704 1.00 39.87 678 LEU A N 1
ATOM 1476 C CA . LEU A 1 229 ? 72.313 52.498 0.881 1.00 38.32 678 LEU A CA 1
ATOM 1477 C C . LEU A 1 229 ? 73.383 53.489 1.399 1.00 42.82 678 LEU A C 1
ATOM 1478 O O . LEU A 1 229 ? 74.048 54.164 0.621 1.00 44.73 678 LEU A O 1
ATOM 1483 N N . GLU A 1 230 ? 73.568 53.542 2.712 1.00 45.87 679 GLU A N 1
ATOM 1484 C CA . GLU A 1 230 ? 74.624 54.362 3.294 1.00 48.52 679 GLU A CA 1
ATOM 1485 C C . GLU A 1 230 ? 75.993 53.855 2.844 1.00 56.20 679 GLU A C 1
ATOM 1486 O O . GLU A 1 230 ? 76.879 54.645 2.542 1.00 62.88 679 GLU A O 1
ATOM 1492 N N . GLN A 1 231 ? 76.176 52.538 2.795 1.00 59.19 680 GLN A N 1
ATOM 1493 C CA . GLN A 1 231 ? 77.433 51.989 2.271 1.00 52.95 680 GLN A CA 1
ATOM 1494 C C . GLN A 1 231 ? 77.558 52.259 0.768 1.00 52.60 680 GLN A C 1
ATOM 1495 O O . GLN A 1 231 ? 78.603 52.666 0.295 1.00 55.21 680 GLN A O 1
ATOM 1501 N N . LEU A 1 232 ? 76.491 52.016 0.016 1.00 56.34 681 LEU A N 1
ATOM 1502 C CA . LEU A 1 232 ? 76.520 52.242 -1.428 1.00 54.49 681 LEU A CA 1
ATOM 1503 C C . LEU A 1 232 ? 76.860 53.689 -1.808 1.00 57.55 681 LEU A C 1
ATOM 1504 O O . LEU A 1 232 ? 77.500 53.933 -2.827 1.00 60.27 681 LEU A O 1
ATOM 1509 N N . ASN A 1 233 ? 76.441 54.645 -0.986 1.00 58.56 682 ASN A N 1
ATOM 1510 C CA . ASN A 1 233 ? 76.683 56.057 -1.282 1.00 64.11 682 ASN A CA 1
ATOM 1511 C C . ASN A 1 233 ? 78.131 56.471 -1.022 1.00 62.29 682 ASN A C 1
ATOM 1512 O O . ASN A 1 233 ? 78.459 57.649 -1.074 1.00 64.68 682 ASN A O 1
ATOM 1517 N N . ASN A 1 234 ? 78.983 55.497 -0.720 1.00 60.92 683 ASN A N 1
ATOM 1518 C CA . ASN A 1 234 ? 80.414 55.734 -0.612 1.00 64.31 683 ASN A CA 1
ATOM 1519 C C . ASN A 1 234 ? 81.135 55.432 -1.919 1.00 67.17 683 ASN A C 1
ATOM 1520 O O . ASN A 1 234 ? 82.331 55.692 -2.034 1.00 72.11 683 ASN A O 1
ATOM 1525 N N . LEU A 1 235 ? 80.416 54.889 -2.903 1.00 62.06 684 LEU A N 1
ATOM 1526 C CA . LEU A 1 235 ? 81.020 54.617 -4.203 1.00 64.96 684 LEU A CA 1
ATOM 1527 C C . LEU A 1 235 ? 81.558 55.889 -4.842 1.00 73.95 684 LEU A C 1
ATOM 1528 O O . LEU A 1 235 ? 80.860 56.902 -4.885 1.00 89.60 684 LEU A O 1
ATOM 1533 N N . THR A 1 236 ? 82.783 55.824 -5.363 1.00 70.40 685 THR A N 1
ATOM 1534 C CA . THR A 1 236 ? 83.363 56.937 -6.126 1.00 73.42 685 THR A CA 1
ATOM 1535 C C . THR A 1 236 ? 84.226 56.483 -7.305 1.00 66.16 685 THR A C 1
ATOM 1536 O O . THR A 1 236 ? 84.711 55.350 -7.341 1.00 65.90 685 THR A O 1
ATOM 1540 N N . SER A 1 256 ? 84.185 50.540 5.619 1.00 75.27 705 SER A N 1
ATOM 1541 C CA . SER A 1 256 ? 83.565 49.209 5.665 1.00 86.78 705 SER A CA 1
ATOM 1542 C C . SER A 1 256 ? 82.687 48.956 4.437 1.00 77.02 705 SER A C 1
ATOM 1543 O O . SER A 1 256 ? 81.659 49.609 4.256 1.00 72.46 705 SER A O 1
ATOM 1546 N N . ASP A 1 257 ? 83.098 48.018 3.588 1.00 69.96 706 ASP A N 1
ATOM 1547 C CA . ASP A 1 257 ? 82.400 47.806 2.321 1.00 68.09 706 ASP A CA 1
ATOM 1548 C C . ASP A 1 257 ? 81.962 46.357 2.039 1.00 62.09 706 ASP A C 1
ATOM 1549 O O . ASP A 1 257 ? 81.602 46.030 0.913 1.00 59.17 706 ASP A O 1
ATOM 1554 N N . ASP A 1 258 ? 81.980 45.512 3.067 1.00 59.23 707 ASP A N 1
ATOM 1555 C CA . ASP A 1 258 ? 81.625 44.092 2.962 1.00 58.46 707 ASP A CA 1
ATOM 1556 C C . ASP A 1 258 ? 80.211 43.844 2.417 1.00 49.10 707 ASP A C 1
ATOM 1557 O O . ASP A 1 258 ? 80.007 42.944 1.604 1.00 52.60 707 ASP A O 1
ATOM 1562 N N . LEU A 1 259 ? 79.249 44.657 2.846 1.00 40.59 708 LEU A N 1
ATOM 1563 C CA . LEU A 1 259 ? 77.852 44.508 2.426 1.00 51.98 708 LEU A CA 1
ATOM 1564 C C . LEU A 1 259 ? 77.650 44.951 0.989 1.00 52.38 708 LEU A C 1
ATOM 1565 O O . LEU A 1 259 ? 76.953 44.314 0.206 1.00 57.38 708 LEU A O 1
ATOM 1570 N N . MET A 1 260 ? 78.268 46.070 0.658 1.00 51.45 709 MET A N 1
ATOM 1571 C CA . MET A 1 260 ? 78.190 46.621 -0.672 1.00 49.40 709 MET A CA 1
ATOM 1572 C C . MET A 1 260 ? 78.808 45.637 -1.665 1.00 43.21 709 MET A C 1
ATOM 1573 O O . MET A 1 260 ? 78.239 45.364 -2.722 1.00 46.75 709 MET A O 1
ATOM 1578 N N . VAL A 1 261 ? 79.960 45.091 -1.299 1.00 38.97 710 VAL A N 1
ATOM 1579 C CA . VAL A 1 261 ? 80.675 44.145 -2.156 1.00 40.09 710 VAL A CA 1
ATOM 1580 C C . VAL A 1 261 ? 79.860 42.865 -2.344 1.00 40.71 710 VAL A C 1
ATOM 1581 O O . VAL A 1 261 ? 79.698 42.394 -3.464 1.00 47.25 710 VAL A O 1
ATOM 1585 N N . ALA A 1 262 ? 79.302 42.339 -1.258 1.00 36.59 711 ALA A N 1
ATOM 1586 C CA . ALA A 1 262 ? 78.471 41.135 -1.332 1.00 38.44 711 ALA A CA 1
ATOM 1587 C C . ALA A 1 262 ? 77.250 41.348 -2.216 1.00 41.75 711 ALA A C 1
ATOM 1588 O O . ALA A 1 262 ? 76.886 40.472 -2.996 1.00 44.20 711 ALA A O 1
ATOM 1590 N N . VAL A 1 263 ? 76.614 42.511 -2.088 1.00 43.31 712 VAL A N 1
ATOM 1591 C CA . VAL A 1 263 ? 75.415 42.812 -2.868 1.00 32.96 712 VAL A CA 1
ATOM 1592 C C . VAL A 1 263 ? 75.755 42.957 -4.329 1.00 33.21 712 VAL A C 1
ATOM 1593 O O . VAL A 1 263 ? 75.127 42.354 -5.164 1.00 37.00 712 VAL A O 1
ATOM 1597 N N . ILE A 1 264 ? 76.786 43.738 -4.628 1.00 33.60 713 ILE A N 1
ATOM 1598 C CA . ILE A 1 264 ? 77.190 43.971 -6.009 1.00 41.78 713 ILE A CA 1
ATOM 1599 C C . ILE A 1 264 ? 77.643 42.679 -6.698 1.00 48.22 713 ILE A C 1
ATOM 1600 O O . ILE A 1 264 ? 77.303 42.444 -7.861 1.00 51.31 713 ILE A O 1
ATOM 1605 N N . MET A 1 265 ? 78.402 41.853 -5.975 1.00 46.41 714 MET A N 1
ATOM 1606 C CA . MET A 1 265 ? 78.881 40.556 -6.476 1.00 37.22 714 MET A CA 1
ATOM 1607 C C . MET A 1 265 ? 77.799 39.476 -6.551 1.00 42.27 714 MET A C 1
ATOM 1608 O O . MET A 1 265 ? 77.806 38.660 -7.470 1.00 42.97 714 MET A O 1
ATOM 1613 N N . ALA A 1 266 ? 76.874 39.447 -5.594 1.00 42.43 715 ALA A N 1
ATOM 1614 C CA . ALA A 1 266 ? 75.792 38.475 -5.696 1.00 33.68 715 ALA A CA 1
ATOM 1615 C C . ALA A 1 266 ? 74.997 38.747 -6.960 1.00 35.99 715 ALA A C 1
ATOM 1616 O O . ALA A 1 266 ? 74.657 37.812 -7.697 1.00 41.51 715 ALA A O 1
ATOM 1618 N N . ILE A 1 267 ? 74.728 40.028 -7.220 1.00 34.53 716 ILE A N 1
ATOM 1619 C CA . ILE A 1 267 ? 74.003 40.454 -8.420 1.00 38.75 716 ILE A CA 1
ATOM 1620 C C . ILE A 1 267 ? 74.777 40.143 -9.700 1.00 44.96 716 ILE A C 1
ATOM 1621 O O . ILE A 1 267 ? 74.202 39.661 -10.678 1.00 44.28 716 ILE A O 1
ATOM 1626 N N . TYR A 1 268 ? 76.086 40.386 -9.687 1.00 47.05 717 TYR A N 1
ATOM 1627 C CA . TYR A 1 268 ? 76.923 40.084 -10.847 1.00 41.45 717 TYR A CA 1
ATOM 1628 C C . TYR A 1 268 ? 76.815 38.598 -11.202 1.00 45.35 717 TYR A C 1
ATOM 1629 O O . TYR A 1 268 ? 76.659 38.240 -12.368 1.00 52.35 717 TYR A O 1
ATOM 1638 N N . LEU A 1 269 ? 76.842 37.742 -10.187 1.00 43.60 718 LEU A N 1
ATOM 1639 C CA . LEU A 1 269 ? 76.660 36.301 -10.378 1.00 41.87 718 LEU A CA 1
ATOM 1640 C C . LEU A 1 269 ? 75.279 35.945 -10.949 1.00 50.23 718 LEU A C 1
ATOM 1641 O O . LEU A 1 269 ? 75.178 35.100 -11.826 1.00 55.82 718 LEU A O 1
ATOM 1646 N N . ALA A 1 270 ? 74.221 36.586 -10.452 1.00 40.31 719 ALA A N 1
ATOM 1647 C CA . ALA A 1 270 ? 72.897 36.359 -11.000 1.00 44.46 719 ALA A CA 1
ATOM 1648 C C . ALA A 1 270 ? 72.823 36.849 -12.443 1.00 47.29 719 ALA A C 1
ATOM 1649 O O . ALA A 1 270 ? 72.127 36.270 -13.274 1.00 54.98 719 ALA A O 1
ATOM 1651 N N . ALA A 1 271 ? 73.559 37.911 -12.736 1.00 45.82 720 ALA A N 1
ATOM 1652 C CA . ALA A 1 271 ? 73.510 38.550 -14.046 1.00 51.43 720 ALA A CA 1
ATOM 1653 C C . ALA A 1 271 ? 74.062 37.707 -15.201 1.00 65.97 720 ALA A C 1
ATOM 1654 O O . ALA A 1 271 ? 73.968 38.103 -16.355 1.00 75.47 720 ALA A O 1
ATOM 1656 N N . GLN A 1 272 ? 74.609 36.539 -14.892 1.00 69.01 721 GLN A N 1
ATOM 1657 C CA . GLN A 1 272 ? 74.939 35.572 -15.934 1.00 70.80 721 GLN A CA 1
ATOM 1658 C C . GLN A 1 272 ? 73.909 34.439 -15.835 1.00 76.85 721 GLN A C 1
ATOM 1659 O O . GLN A 1 272 ? 73.971 33.618 -14.934 1.00 65.27 721 GLN A O 1
ATOM 1665 N N . ALA A 1 273 ? 72.979 34.396 -16.796 1.00 88.07 722 ALA A N 1
ATOM 1666 C CA . ALA A 1 273 ? 71.570 34.134 -16.467 1.00 106.41 722 ALA A CA 1
ATOM 1667 C C . ALA A 1 273 ? 70.772 33.238 -17.408 1.00 118.93 722 ALA A C 1
ATOM 1668 O O . ALA A 1 273 ? 71.263 32.795 -18.442 1.00 125.28 722 ALA A O 1
ATOM 1670 N N . GLY A 1 274 ? 69.524 32.968 -17.027 1.00 118.46 723 GLY A N 1
ATOM 1671 C CA . GLY A 1 274 ? 68.639 32.220 -17.898 1.00 117.12 723 GLY A CA 1
ATOM 1672 C C . GLY A 1 274 ? 67.168 32.589 -17.799 1.00 112.08 723 GLY A C 1
ATOM 1673 O O . GLY A 1 274 ? 66.806 33.541 -17.100 1.00 108.84 723 GLY A O 1
ATOM 1674 N N . PRO A 1 275 ? 66.321 31.822 -18.507 1.00 107.78 724 PRO A N 1
ATOM 1675 C CA . PRO A 1 275 ? 64.993 32.242 -18.969 1.00 98.06 724 PRO A CA 1
ATOM 1676 C C . PRO A 1 275 ? 63.721 31.578 -18.375 1.00 111.11 724 PRO A C 1
ATOM 1677 O O . PRO A 1 275 ? 62.668 31.750 -18.991 1.00 115.11 724 PRO A O 1
ATOM 1681 N N . PRO A 1 276 ? 63.798 30.787 -17.282 1.00 104.44 725 PRO A N 1
ATOM 1682 C CA . PRO A 1 276 ? 62.440 30.501 -16.798 1.00 88.43 725 PRO A CA 1
ATOM 1683 C C . PRO A 1 276 ? 62.044 31.342 -15.587 1.00 72.39 725 PRO A C 1
ATOM 1684 O O . PRO A 1 276 ? 62.831 32.137 -15.072 1.00 71.33 725 PRO A O 1
ATOM 1688 N N . HIS A 1 277 ? 60.818 31.119 -15.128 1.00 60.74 726 HIS A N 1
ATOM 1689 C CA . HIS A 1 277 ? 60.223 31.865 -14.032 1.00 60.02 726 HIS A CA 1
ATOM 1690 C C . HIS A 1 277 ? 59.844 30.900 -12.909 1.00 56.16 726 HIS A C 1
ATOM 1691 O O . HIS A 1 277 ? 59.616 29.707 -13.157 1.00 53.29 726 HIS A O 1
ATOM 1698 N N . THR A 1 278 ? 59.776 31.409 -11.679 1.00 59.20 727 THR A N 1
ATOM 1699 C CA . THR A 1 278 ? 59.216 30.636 -10.570 1.00 59.34 727 THR A CA 1
ATOM 1700 C C . THR A 1 278 ? 57.717 30.438 -10.835 1.00 64.24 727 THR A C 1
ATOM 1701 O O . THR A 1 278 ? 57.077 31.222 -11.544 1.00 56.58 727 THR A O 1
ATOM 1705 N N . PHE A 1 279 ? 57.164 29.364 -10.298 1.00 65.30 728 PHE A N 1
ATOM 1706 C CA . PHE A 1 279 ? 55.763 29.078 -10.504 1.00 69.88 728 PHE A CA 1
ATOM 1707 C C . PHE A 1 279 ? 54.854 30.137 -9.836 1.00 55.62 728 PHE A C 1
ATOM 1708 O O . PHE A 1 279 ? 55.252 30.785 -8.859 1.00 54.53 728 PHE A O 1
ATOM 1716 N N . ALA A 1 280 ? 53.667 30.349 -10.406 1.00 49.71 729 ALA A N 1
ATOM 1717 C CA . ALA A 1 280 ? 52.636 31.202 -9.794 1.00 60.11 729 ALA A CA 1
ATOM 1718 C C . ALA A 1 280 ? 51.684 30.420 -8.872 1.00 65.26 729 ALA A C 1
ATOM 1719 O O . ALA A 1 280 ? 50.901 29.593 -9.349 1.00 72.48 729 ALA A O 1
ATOM 1721 N N . PRO A 1 281 ? 51.769 30.654 -7.545 1.00 69.01 730 PRO A N 1
ATOM 1722 C CA . PRO A 1 281 ? 50.762 30.171 -6.602 1.00 67.63 730 PRO A CA 1
ATOM 1723 C C . PRO A 1 281 ? 50.067 31.347 -5.928 1.00 60.96 730 PRO A C 1
ATOM 1724 O O . PRO A 1 281 ? 50.279 31.579 -4.742 1.00 68.26 730 PRO A O 1
ATOM 1728 N N . VAL B 1 28 ? 38.630 13.923 -11.155 1.00 56.81 477 VAL B N 1
ATOM 1729 C CA . VAL B 1 28 ? 37.660 14.169 -10.089 1.00 58.65 477 VAL B CA 1
ATOM 1730 C C . VAL B 1 28 ? 37.531 15.631 -9.683 1.00 53.30 477 VAL B C 1
ATOM 1731 O O . VAL B 1 28 ? 36.433 16.172 -9.664 1.00 48.98 477 VAL B O 1
ATOM 1735 N N . LEU B 1 29 ? 38.648 16.263 -9.350 1.00 53.70 478 LEU B N 1
ATOM 1736 C CA . LEU B 1 29 ? 38.660 17.698 -9.105 1.00 52.47 478 LEU B CA 1
ATOM 1737 C C . LEU B 1 29 ? 39.089 18.393 -10.392 1.00 44.50 478 LEU B C 1
ATOM 1738 O O . LEU B 1 29 ? 40.120 18.057 -10.975 1.00 48.33 478 LEU B O 1
ATOM 1743 N N . THR B 1 30 ? 38.307 19.378 -10.811 1.00 39.62 479 THR B N 1
ATOM 1744 C CA . THR B 1 30 ? 38.540 20.088 -12.060 1.00 45.45 479 THR B CA 1
ATOM 1745 C C . THR B 1 30 ? 39.839 20.873 -11.988 1.00 47.75 479 THR B C 1
ATOM 1746 O O . THR B 1 30 ? 40.228 21.313 -10.911 1.00 48.15 479 THR B O 1
ATOM 1750 N N . LYS B 1 31 ? 40.515 21.046 -13.123 1.00 48.39 480 LYS B N 1
ATOM 1751 C CA . LYS B 1 31 ? 41.729 21.864 -13.146 1.00 46.72 480 LYS B CA 1
ATOM 1752 C C . LYS B 1 31 ? 41.372 23.306 -12.748 1.00 44.96 480 LYS B C 1
ATOM 1753 O O . LYS B 1 31 ? 42.150 24.012 -12.113 1.00 51.28 480 LYS B O 1
ATOM 1759 N N . SER B 1 32 ? 40.172 23.716 -13.125 1.00 43.88 481 SER B N 1
ATOM 1760 C CA . SER B 1 32 ? 39.691 25.069 -12.913 1.00 43.04 481 SER B CA 1
ATOM 1761 C C . SER B 1 32 ? 39.513 25.429 -11.448 1.00 46.51 481 SER B C 1
ATOM 1762 O O . SER B 1 32 ? 39.902 26.511 -11.040 1.00 48.01 481 SER B O 1
ATOM 1765 N N . ALA B 1 33 ? 38.896 24.542 -10.666 1.00 45.82 482 ALA B N 1
ATOM 1766 C CA . ALA B 1 33 ? 38.732 24.768 -9.225 1.00 41.44 482 ALA B CA 1
ATOM 1767 C C . ALA B 1 33 ? 40.082 24.694 -8.498 1.00 38.64 482 ALA B C 1
ATOM 1768 O O . ALA B 1 33 ? 40.338 25.416 -7.531 1.00 42.20 482 ALA B O 1
ATOM 1770 N N . GLY B 1 34 ? 40.931 23.796 -8.970 1.00 37.40 483 GLY B N 1
ATOM 1771 C CA . GLY B 1 34 ? 42.261 23.629 -8.423 1.00 35.16 483 GLY B CA 1
ATOM 1772 C C . GLY B 1 34 ? 43.119 24.868 -8.541 1.00 37.28 483 GLY B C 1
ATOM 1773 O O . GLY B 1 34 ? 43.859 25.196 -7.619 1.00 45.86 483 GLY B O 1
ATOM 1774 N N . GLU B 1 35 ? 43.047 25.558 -9.673 1.00 39.06 484 GLU B N 1
ATOM 1775 C CA . GLU B 1 35 ? 43.847 26.779 -9.827 1.00 39.85 484 GLU B CA 1
ATOM 1776 C C . GLU B 1 35 ? 43.332 27.866 -8.890 1.00 39.05 484 GLU B C 1
ATOM 1777 O O . GLU B 1 35 ? 44.122 28.550 -8.249 1.00 47.77 484 GLU B O 1
ATOM 1783 N N . ARG B 1 36 ? 42.006 27.992 -8.784 1.00 40.74 485 ARG B N 1
ATOM 1784 C CA . ARG B 1 36 ? 41.383 28.966 -7.882 1.00 35.14 485 ARG B CA 1
ATOM 1785 C C . ARG B 1 36 ? 41.650 28.660 -6.407 1.00 33.10 485 ARG B C 1
ATOM 1786 O O . ARG B 1 36 ? 41.695 29.563 -5.572 1.00 50.16 485 ARG B O 1
ATOM 1794 N N . PHE B 1 37 ? 41.814 27.377 -6.095 1.00 34.68 486 PHE B N 1
ATOM 1795 C CA . PHE B 1 37 ? 42.160 26.942 -4.745 1.00 34.12 486 PHE B CA 1
ATOM 1796 C C . PHE B 1 37 ? 43.550 27.455 -4.435 1.00 37.16 486 PHE B C 1
ATOM 1797 O O . PHE B 1 37 ? 43.809 27.978 -3.359 1.00 33.77 486 PHE B O 1
ATOM 1805 N N . LEU B 1 38 ? 44.427 27.339 -5.422 1.00 40.18 487 LEU B N 1
ATOM 1806 C CA . LEU B 1 38 ? 45.819 27.742 -5.297 1.00 42.69 487 LEU B CA 1
ATOM 1807 C C . LEU B 1 38 ? 45.969 29.259 -5.156 1.00 36.65 487 LEU B C 1
ATOM 1808 O O . LEU B 1 38 ? 46.698 29.754 -4.292 1.00 39.15 487 LEU B O 1
ATOM 1813 N N . LEU B 1 39 ? 45.245 29.986 -6.000 1.00 32.04 488 LEU B N 1
ATOM 1814 C CA . LEU B 1 39 ? 45.442 31.423 -6.177 1.00 39.22 488 LEU B CA 1
ATOM 1815 C C . LEU B 1 39 ? 44.597 32.303 -5.238 1.00 43.53 488 LEU B C 1
ATOM 1816 O O . LEU B 1 39 ? 45.062 33.348 -4.780 1.00 44.45 488 LEU B O 1
ATOM 1821 N N . TYR B 1 40 ? 43.357 31.900 -4.965 1.00 41.92 489 TYR B N 1
ATOM 1822 C CA . TYR B 1 40 ? 42.478 32.735 -4.142 1.00 32.46 489 TYR B CA 1
ATOM 1823 C C . TYR B 1 40 ? 42.377 32.217 -2.718 1.00 31.50 489 TYR B C 1
ATOM 1824 O O . TYR B 1 40 ? 41.634 31.279 -2.415 1.00 37.83 489 TYR B O 1
ATOM 1833 N N . ARG B 1 41 ? 43.145 32.842 -1.843 1.00 38.93 490 ARG B N 1
ATOM 1834 C CA . ARG B 1 41 ? 43.248 32.407 -0.471 1.00 40.50 490 ARG B CA 1
ATOM 1835 C C . ARG B 1 41 ? 42.844 33.541 0.439 1.00 39.84 490 ARG B C 1
ATOM 1836 O O . ARG B 1 41 ? 43.644 34.424 0.685 1.00 34.18 490 ARG B O 1
ATOM 1844 N N . PRO B 1 42 ? 41.630 33.483 0.992 1.00 40.13 491 PRO B N 1
ATOM 1845 C CA . PRO B 1 42 ? 41.126 34.561 1.843 1.00 39.65 491 PRO B CA 1
ATOM 1846 C C . PRO B 1 42 ? 42.067 34.799 3.001 1.00 40.63 491 PRO B C 1
ATOM 1847 O O . PRO B 1 42 ? 42.653 33.852 3.519 1.00 41.10 491 PRO B O 1
ATOM 1851 N N . SER B 1 43 ? 42.264 36.061 3.346 1.00 39.24 492 SER B N 1
ATOM 1852 C CA . SER B 1 43 ? 43.011 36.415 4.540 1.00 37.46 492 SER B CA 1
ATOM 1853 C C . SER B 1 43 ? 42.103 36.317 5.761 1.00 35.75 492 SER B C 1
ATOM 1854 O O . SER B 1 43 ? 41.252 37.177 5.986 1.00 41.38 492 SER B O 1
ATOM 1857 N N . THR B 1 44 ? 42.262 35.254 6.533 1.00 35.83 493 THR B N 1
ATOM 1858 C CA . THR B 1 44 ? 41.430 35.050 7.700 1.00 39.19 493 THR B CA 1
ATOM 1859 C C . THR B 1 44 ? 41.817 35.984 8.859 1.00 42.38 493 THR B C 1
ATOM 1860 O O . THR B 1 44 ? 40.984 36.330 9.691 1.00 47.08 493 THR B O 1
ATOM 1864 N N . THR B 1 45 ? 43.068 36.414 8.906 1.00 41.47 494 THR B N 1
ATOM 1865 C CA . THR B 1 45 ? 43.513 37.272 10.008 1.00 43.38 494 THR B CA 1
ATOM 1866 C C . THR B 1 45 ? 42.912 38.665 9.957 1.00 52.71 494 THR B C 1
ATOM 1867 O O . THR B 1 45 ? 42.861 39.354 10.969 1.00 67.20 494 THR B O 1
ATOM 1871 N N . THR B 1 46 ? 42.446 39.081 8.787 1.00 50.87 495 THR B N 1
ATOM 1872 C CA . THR B 1 46 ? 41.881 40.418 8.663 1.00 52.36 495 THR B CA 1
ATOM 1873 C C . THR B 1 46 ? 40.395 40.364 8.315 1.00 57.38 495 THR B C 1
ATOM 1874 O O . THR B 1 46 ? 39.767 41.397 8.073 1.00 58.04 495 THR B O 1
ATOM 1878 N N . ASN B 1 47 ? 39.841 39.153 8.300 1.00 48.61 496 ASN B N 1
ATOM 1879 C CA . ASN B 1 47 ? 38.419 38.953 8.021 1.00 42.41 496 ASN B CA 1
ATOM 1880 C C . ASN B 1 47 ? 37.813 37.966 8.989 1.00 41.59 496 ASN B C 1
ATOM 1881 O O . ASN B 1 47 ? 37.078 37.074 8.593 1.00 43.91 496 ASN B O 1
ATOM 1886 N N . SER B 1 48 ? 38.150 38.116 10.261 1.00 44.90 497 SER B N 1
ATOM 1887 C CA . SER B 1 48 ? 37.824 37.108 11.259 1.00 48.49 497 SER B CA 1
ATOM 1888 C C . SER B 1 48 ? 36.322 37.059 11.520 1.00 44.37 497 SER B C 1
ATOM 1889 O O . SER B 1 48 ? 35.810 36.067 12.010 1.00 46.11 497 SER B O 1
ATOM 1892 N N . GLY B 1 49 ? 35.633 38.153 11.226 1.00 43.00 498 GLY B N 1
ATOM 1893 C CA . GLY B 1 49 ? 34.199 38.212 11.382 1.00 38.97 498 GLY B CA 1
ATOM 1894 C C . GLY B 1 49 ? 33.421 37.240 10.501 1.00 43.03 498 GLY B C 1
ATOM 1895 O O . GLY B 1 49 ? 32.277 36.942 10.800 1.00 43.63 498 GLY B O 1
ATOM 1896 N N . LEU B 1 50 ? 34.033 36.744 9.427 1.00 38.54 499 LEU B N 1
ATOM 1897 C CA . LEU B 1 50 ? 33.359 35.817 8.521 1.00 44.30 499 LEU B CA 1
ATOM 1898 C C . LEU B 1 50 ? 33.467 34.338 8.961 1.00 46.71 499 LEU B C 1
ATOM 1899 O O . LEU B 1 50 ? 32.807 33.456 8.395 1.00 43.18 499 LEU B O 1
ATOM 1904 N N . MET B 1 51 ? 34.297 34.072 9.966 1.00 41.02 500 MET B N 1
ATOM 1905 C CA . MET B 1 51 ? 34.546 32.695 10.401 1.00 41.28 500 MET B CA 1
ATOM 1906 C C . MET B 1 51 ? 33.548 32.225 11.469 1.00 43.52 500 MET B C 1
ATOM 1907 O O . MET B 1 51 ? 33.021 33.016 12.250 1.00 42.27 500 MET B O 1
ATOM 1912 N N . ALA B 1 52 ? 33.272 30.932 11.479 1.00 40.28 501 ALA B N 1
ATOM 1913 C CA . ALA B 1 52 ? 32.535 30.349 12.576 1.00 42.85 501 ALA B CA 1
ATOM 1914 C C . ALA B 1 52 ? 33.515 30.272 13.728 1.00 45.65 501 ALA B C 1
ATOM 1915 O O . ALA B 1 52 ? 34.726 30.182 13.520 1.00 51.67 501 ALA B O 1
ATOM 1917 N N . PRO B 1 53 ? 33.006 30.347 14.954 1.00 43.51 502 PRO B N 1
ATOM 1918 C CA . PRO B 1 53 ? 33.900 30.386 16.110 1.00 45.11 502 PRO B CA 1
ATOM 1919 C C . PRO B 1 53 ? 34.364 28.969 16.543 1.00 45.62 502 PRO B C 1
ATOM 1920 O O . PRO B 1 53 ? 34.788 28.792 17.688 1.00 50.30 502 PRO B O 1
ATOM 1924 N N . ASP B 1 54 ? 34.270 27.979 15.652 1.00 46.73 503 ASP B N 1
ATOM 1925 C CA . ASP B 1 54 ? 34.675 26.599 15.970 1.00 47.42 503 ASP B CA 1
ATOM 1926 C C . ASP B 1 54 ? 35.718 26.047 15.002 1.00 46.05 503 ASP B C 1
ATOM 1927 O O . ASP B 1 54 ? 35.565 26.153 13.789 1.00 56.63 503 ASP B O 1
ATOM 1932 N N . LEU B 1 55 ? 36.753 25.423 15.553 1.00 44.84 504 LEU B N 1
ATOM 1933 C CA . LEU B 1 55 ? 37.815 24.803 14.771 1.00 45.36 504 LEU B CA 1
ATOM 1934 C C . LEU B 1 55 ? 37.630 23.293 14.808 1.00 46.83 504 LEU B C 1
ATOM 1935 O O . LEU B 1 55 ? 37.264 22.728 15.843 1.00 43.16 504 LEU B O 1
ATOM 1940 N N . TYR B 1 56 ? 37.905 22.642 13.683 1.00 38.93 505 TYR B N 1
ATOM 1941 C CA . TYR B 1 56 ? 37.825 21.200 13.601 1.00 39.22 505 TYR B CA 1
ATOM 1942 C C . TYR B 1 56 ? 39.163 20.682 13.132 1.00 38.90 505 TYR B C 1
ATOM 1943 O O . TYR B 1 56 ? 39.677 21.128 12.096 1.00 38.10 505 TYR B O 1
ATOM 1952 N N . VAL B 1 57 ? 39.731 19.755 13.901 1.00 39.32 506 VAL B N 1
ATOM 1953 C CA . VAL B 1 57 ? 41.005 19.147 13.531 1.00 39.32 506 VAL B CA 1
ATOM 1954 C C . VAL B 1 57 ? 40.932 17.633 13.451 1.00 42.41 506 VAL B C 1
ATOM 1955 O O . VAL B 1 57 ? 40.403 16.944 14.339 1.00 47.90 506 VAL B O 1
ATOM 1959 N N . TYR B 1 58 ? 41.467 17.118 12.356 1.00 40.17 507 TYR B N 1
ATOM 1960 C CA . TYR B 1 58 ? 41.495 15.693 12.142 1.00 41.02 507 TYR B CA 1
ATOM 1961 C C . TYR B 1 58 ? 42.948 15.290 11.992 1.00 49.35 507 TYR B C 1
ATOM 1962 O O . TYR B 1 58 ? 43.676 15.836 11.166 1.00 40.29 507 TYR B O 1
ATOM 1971 N N . VAL B 1 59 ? 43.366 14.322 12.790 1.00 54.51 508 VAL B N 1
ATOM 1972 C CA . VAL B 1 59 ? 44.694 13.770 12.664 1.00 41.86 508 VAL B CA 1
ATOM 1973 C C . VAL B 1 59 ? 44.664 12.309 12.241 1.00 44.11 508 VAL B C 1
ATOM 1974 O O . VAL B 1 59 ? 44.006 11.472 12.861 1.00 49.69 508 VAL B O 1
ATOM 1978 N N . ASP B 1 60 ? 45.340 12.025 11.133 1.00 45.17 509 ASP B N 1
ATOM 1979 C CA . ASP B 1 60 ? 45.306 10.700 10.538 1.00 50.43 509 ASP B CA 1
ATOM 1980 C C . ASP B 1 60 ? 46.674 10.054 10.675 1.00 52.28 509 ASP B C 1
ATOM 1981 O O . ASP B 1 60 ? 47.521 10.219 9.798 1.00 60.18 509 ASP B O 1
ATOM 1986 N N . PRO B 1 61 ? 46.906 9.325 11.777 1.00 50.89 510 PRO B N 1
ATOM 1987 C CA . PRO B 1 61 ? 48.272 8.832 11.976 1.00 63.32 510 PRO B CA 1
ATOM 1988 C C . PRO B 1 61 ? 48.540 7.538 11.197 1.00 67.96 510 PRO B C 1
ATOM 1989 O O . PRO B 1 61 ? 47.671 6.671 11.134 1.00 67.04 510 PRO B O 1
ATOM 1993 N N . ALA B 1 62 ? 49.738 7.411 10.627 1.00 80.23 511 ALA B N 1
ATOM 1994 C CA . ALA B 1 62 ? 50.169 6.150 10.025 1.00 93.51 511 ALA B CA 1
ATOM 1995 C C . ALA B 1 62 ? 51.562 5.788 10.525 1.00 92.36 511 ALA B C 1
ATOM 1996 O O . ALA B 1 62 ? 52.392 6.668 10.745 1.00 86.32 511 ALA B O 1
ATOM 1998 N N . GLY B 1 71 ? 53.335 8.421 6.660 1.00 78.13 520 GLY B N 1
ATOM 1999 C CA . GLY B 1 71 ? 53.137 9.825 6.992 1.00 72.28 520 GLY B CA 1
ATOM 2000 C C . GLY B 1 71 ? 51.885 10.071 7.825 1.00 71.57 520 GLY B C 1
ATOM 2001 O O . GLY B 1 71 ? 50.861 9.404 7.638 1.00 71.30 520 GLY B O 1
ATOM 2002 N N . THR B 1 72 ? 51.975 11.000 8.777 1.00 63.86 521 THR B N 1
ATOM 2003 C CA . THR B 1 72 ? 50.812 11.399 9.568 1.00 54.87 521 THR B CA 1
ATOM 2004 C C . THR B 1 72 ? 50.223 12.698 9.028 1.00 54.21 521 THR B C 1
ATOM 2005 O O . THR B 1 72 ? 50.936 13.690 8.896 1.00 52.85 521 THR B O 1
ATOM 2009 N N . GLY B 1 73 ? 48.923 12.695 8.722 1.00 54.86 522 GLY B N 1
ATOM 2010 C CA . GLY B 1 73 ? 48.238 13.888 8.231 1.00 40.27 522 GLY B CA 1
ATOM 2011 C C . GLY B 1 73 ? 47.427 14.614 9.295 1.00 40.11 522 GLY B C 1
ATOM 2012 O O . GLY B 1 73 ? 46.746 13.995 10.098 1.00 46.61 522 GLY B O 1
ATOM 2013 N N . VAL B 1 74 ? 47.524 15.937 9.304 1.00 39.26 523 VAL B N 1
ATOM 2014 C CA . VAL B 1 74 ? 46.785 16.790 10.222 1.00 43.18 523 VAL B CA 1
ATOM 2015 C C . VAL B 1 74 ? 46.146 17.931 9.436 1.00 46.82 523 VAL B C 1
ATOM 2016 O O . VAL B 1 74 ? 46.803 18.544 8.599 1.00 37.64 523 VAL B O 1
ATOM 2020 N N . ALA B 1 75 ? 44.861 18.201 9.677 1.00 44.37 524 ALA B N 1
ATOM 2021 C CA . ALA B 1 75 ? 44.209 19.373 9.079 1.00 42.33 524 ALA B CA 1
ATOM 2022 C C . ALA B 1 75 ? 43.418 20.115 10.149 1.00 43.92 524 ALA B C 1
ATOM 2023 O O . ALA B 1 75 ? 42.802 19.502 11.009 1.00 45.29 524 ALA B O 1
ATOM 2025 N N . VAL B 1 76 ? 43.492 21.438 10.111 1.00 38.69 525 VAL B N 1
ATOM 2026 C CA . VAL B 1 76 ? 42.736 22.305 10.996 1.00 36.62 525 VAL B CA 1
ATOM 2027 C C . VAL B 1 76 ? 41.870 23.171 10.114 1.00 37.90 525 VAL B C 1
ATOM 2028 O O . VAL B 1 76 ? 42.407 23.959 9.339 1.00 39.48 525 VAL B O 1
ATOM 2032 N N . VAL B 1 77 ? 40.544 23.041 10.220 1.00 40.52 526 VAL B N 1
ATOM 2033 C CA . VAL B 1 77 ? 39.642 23.727 9.295 1.00 36.16 526 VAL B CA 1
ATOM 2034 C C . VAL B 1 77 ? 38.493 24.415 10.019 1.00 42.58 526 VAL B C 1
ATOM 2035 O O . VAL B 1 77 ? 38.234 24.154 11.187 1.00 43.35 526 VAL B O 1
ATOM 2039 N N . GLY B 1 78 ? 37.802 25.303 9.322 1.00 44.52 527 GLY B N 1
ATOM 2040 C CA . GLY B 1 78 ? 36.653 25.968 9.900 1.00 35.86 527 GLY B CA 1
ATOM 2041 C C . GLY B 1 78 ? 35.685 26.484 8.851 1.00 43.09 527 GLY B C 1
ATOM 2042 O O . GLY B 1 78 ? 35.919 26.378 7.649 1.00 46.71 527 GLY B O 1
ATOM 2043 N N . ARG B 1 79 ? 34.590 27.067 9.307 1.00 46.17 528 ARG B N 1
ATOM 2044 C CA . ARG B 1 79 ? 33.638 27.639 8.383 1.00 42.94 528 ARG B CA 1
ATOM 2045 C C . ARG B 1 79 ? 34.036 29.070 8.087 1.00 44.93 528 ARG B C 1
ATOM 2046 O O . ARG B 1 79 ? 34.435 29.808 8.980 1.00 45.36 528 ARG B O 1
ATOM 2054 N N . TYR B 1 80 ? 33.942 29.440 6.815 1.00 43.11 529 TYR B N 1
ATOM 2055 C CA . TYR B 1 80 ? 34.200 30.792 6.369 1.00 33.99 529 TYR B CA 1
ATOM 2056 C C . TYR B 1 80 ? 33.047 31.193 5.454 1.00 39.36 529 TYR B C 1
ATOM 2057 O O . TYR B 1 80 ? 32.853 30.603 4.393 1.00 39.04 529 TYR B O 1
ATOM 2066 N N . ARG B 1 81 ? 32.310 32.225 5.852 1.00 33.97 530 ARG B N 1
ATOM 2067 C CA . ARG B 1 81 ? 30.951 32.443 5.355 1.00 34.29 530 ARG B CA 1
ATOM 2068 C C . ARG B 1 81 ? 30.250 31.063 5.459 1.00 35.05 530 ARG B C 1
ATOM 2069 O O . ARG B 1 81 ? 30.277 30.455 6.526 1.00 35.37 530 ARG B O 1
ATOM 2077 N N . ASP B 1 82 ? 29.652 30.557 4.384 1.00 38.21 531 ASP B N 1
ATOM 2078 C CA . ASP B 1 82 ? 29.016 29.230 4.429 1.00 40.93 531 ASP B CA 1
ATOM 2079 C C . ASP B 1 82 ? 29.912 28.193 3.760 1.00 38.46 531 ASP B C 1
ATOM 2080 O O . ASP B 1 82 ? 29.450 27.139 3.335 1.00 46.23 531 ASP B O 1
ATOM 2085 N N . ASP B 1 83 ? 31.182 28.554 3.595 1.00 35.75 532 ASP B N 1
ATOM 2086 C CA . ASP B 1 83 ? 32.166 27.700 2.939 1.00 40.03 532 ASP B CA 1
ATOM 2087 C C . ASP B 1 83 ? 33.140 27.143 3.961 1.00 41.82 532 ASP B C 1
ATOM 2088 O O . ASP B 1 83 ? 32.992 27.395 5.155 1.00 45.86 532 ASP B O 1
ATOM 2093 N N . TYR B 1 84 ? 34.143 26.403 3.490 1.00 45.93 533 TYR B N 1
ATOM 2094 C CA . TYR B 1 84 ? 35.164 25.817 4.373 1.00 41.46 533 TYR B CA 1
ATOM 2095 C C . TYR B 1 84 ? 36.579 26.249 4.028 1.00 40.19 533 TYR B C 1
ATOM 2096 O O . TYR B 1 84 ? 36.962 26.274 2.849 1.00 34.85 533 TYR B O 1
ATOM 2105 N N . ILE B 1 85 ? 37.347 26.588 5.065 1.00 39.14 534 ILE B N 1
ATOM 2106 C CA . ILE B 1 85 ? 38.688 27.124 4.893 1.00 38.76 534 ILE B CA 1
ATOM 2107 C C . ILE B 1 85 ? 39.686 26.329 5.739 1.00 35.87 534 ILE B C 1
ATOM 2108 O O . ILE B 1 85 ? 39.386 25.943 6.863 1.00 36.05 534 ILE B O 1
ATOM 2113 N N . ILE B 1 86 ? 40.864 26.078 5.174 1.00 39.34 535 ILE B N 1
ATOM 2114 C CA . ILE B 1 86 ? 41.947 25.342 5.836 1.00 37.46 535 ILE B CA 1
ATOM 2115 C C . ILE B 1 86 ? 42.917 26.324 6.484 1.00 41.07 535 ILE B C 1
ATOM 2116 O O . ILE B 1 86 ? 43.470 27.186 5.801 1.00 45.47 535 ILE B O 1
ATOM 2121 N N . PHE B 1 87 ? 43.112 26.190 7.796 1.00 42.68 536 PHE B N 1
ATOM 2122 C CA . PHE B 1 87 ? 44.037 27.028 8.568 1.00 33.70 536 PHE B CA 1
ATOM 2123 C C . PHE B 1 87 ? 45.445 26.436 8.740 1.00 40.04 536 PHE B C 1
ATOM 2124 O O . PHE B 1 87 ? 46.425 27.172 8.906 1.00 40.44 536 PHE B O 1
ATOM 2132 N N . ALA B 1 88 ? 45.550 25.111 8.720 1.00 34.39 537 ALA B N 1
ATOM 2133 C CA . ALA B 1 88 ? 46.825 24.479 8.983 1.00 34.59 537 ALA B CA 1
ATOM 2134 C C . ALA B 1 88 ? 46.891 23.103 8.370 1.00 39.07 537 ALA B C 1
ATOM 2135 O O . ALA B 1 88 ? 45.881 22.433 8.204 1.00 47.63 537 ALA B O 1
ATOM 2137 N N . LEU B 1 89 ? 48.102 22.692 8.036 1.00 44.01 538 LEU B N 1
ATOM 2138 C CA . LEU B 1 89 ? 48.347 21.411 7.408 1.00 46.64 538 LEU B CA 1
ATOM 2139 C C . LEU B 1 89 ? 49.656 20.875 7.947 1.00 47.21 538 LEU B C 1
ATOM 2140 O O . LEU B 1 89 ? 50.606 21.620 8.144 1.00 48.75 538 LEU B O 1
ATOM 2145 N N . GLU B 1 90 ? 49.696 19.574 8.184 1.00 37.93 539 GLU B N 1
ATOM 2146 C CA . GLU B 1 90 ? 50.911 18.907 8.548 1.00 38.72 539 GLU B CA 1
ATOM 2147 C C . GLU B 1 90 ? 50.928 17.576 7.851 1.00 47.03 539 GLU B C 1
ATOM 2148 O O . GLU B 1 90 ? 49.906 16.899 7.738 1.00 48.56 539 GLU B O 1
ATOM 2154 N N . HIS B 1 91 ? 52.113 17.235 7.372 1.00 53.59 540 HIS B N 1
ATOM 2155 C CA . HIS B 1 91 ? 52.423 15.958 6.772 1.00 51.80 540 HIS B CA 1
ATOM 2156 C C . HIS B 1 91 ? 53.726 15.556 7.469 1.00 56.96 540 HIS B C 1
ATOM 2157 O O . HIS B 1 91 ? 54.824 15.945 7.054 1.00 52.50 540 HIS B O 1
ATOM 2164 N N . PHE B 1 92 ? 53.560 14.822 8.565 1.00 64.38 541 PHE B N 1
ATOM 2165 C CA . PHE B 1 92 ? 54.559 14.601 9.613 1.00 62.17 541 PHE B CA 1
ATOM 2166 C C . PHE B 1 92 ? 55.084 13.154 9.521 1.00 61.62 541 PHE B C 1
ATOM 2167 O O . PHE B 1 92 ? 54.305 12.244 9.257 1.00 63.66 541 PHE B O 1
ATOM 2175 N N . PHE B 1 93 ? 56.385 12.924 9.694 1.00 69.44 542 PHE B N 1
ATOM 2176 C CA . PHE B 1 93 ? 56.914 11.563 9.467 1.00 75.89 542 PHE B CA 1
ATOM 2177 C C . PHE B 1 93 ? 57.566 10.705 10.583 1.00 91.43 542 PHE B C 1
ATOM 2178 O O . PHE B 1 93 ? 57.748 9.501 10.370 1.00 92.10 542 PHE B O 1
ATOM 2186 N N . LEU B 1 94 ? 57.907 11.284 11.736 1.00 91.11 543 LEU B N 1
ATOM 2187 C CA . LEU B 1 94 ? 58.577 10.542 12.827 1.00 88.06 543 LEU B CA 1
ATOM 2188 C C . LEU B 1 94 ? 59.986 10.114 12.424 1.00 82.48 543 LEU B C 1
ATOM 2189 O O . LEU B 1 94 ? 60.947 10.359 13.148 1.00 79.67 543 LEU B O 1
ATOM 2194 N N . GLY B 1 99 ? 61.015 5.838 20.406 1.00 86.77 548 GLY B N 1
ATOM 2195 C CA . GLY B 1 99 ? 60.595 6.355 21.697 1.00 93.07 548 GLY B CA 1
ATOM 2196 C C . GLY B 1 99 ? 59.087 6.517 21.790 1.00 99.25 548 GLY B C 1
ATOM 2197 O O . GLY B 1 99 ? 58.348 5.529 21.806 1.00 102.64 548 GLY B O 1
ATOM 2198 N N . SER B 1 100 ? 58.626 7.764 21.859 1.00 91.65 549 SER B N 1
ATOM 2199 C CA . SER B 1 100 ? 57.207 8.033 22.060 1.00 83.10 549 SER B CA 1
ATOM 2200 C C . SER B 1 100 ? 56.600 8.688 20.822 1.00 68.54 549 SER B C 1
ATOM 2201 O O . SER B 1 100 ? 56.453 9.916 20.736 1.00 57.98 549 SER B O 1
ATOM 2204 N N . ALA B 1 101 ? 56.266 7.845 19.857 1.00 61.98 550 ALA B N 1
ATOM 2205 C CA . ALA B 1 101 ? 55.608 8.279 18.640 1.00 58.77 550 ALA B CA 1
ATOM 2206 C C . ALA B 1 101 ? 54.304 9.080 18.887 1.00 70.02 550 ALA B C 1
ATOM 2207 O O . ALA B 1 101 ? 54.085 10.098 18.226 1.00 71.72 550 ALA B O 1
ATOM 2209 N N . PRO B 1 102 ? 53.438 8.628 19.830 1.00 56.25 551 PRO B N 1
ATOM 2210 C CA . PRO B 1 102 ? 52.205 9.394 20.069 1.00 54.93 551 PRO B CA 1
ATOM 2211 C C . PRO B 1 102 ? 52.421 10.824 20.546 1.00 55.35 551 PRO B C 1
ATOM 2212 O O . PRO B 1 102 ? 51.747 11.757 20.074 1.00 60.44 551 PRO B O 1
ATOM 2216 N N . ALA B 1 103 ? 53.361 10.999 21.462 1.00 48.51 552 ALA B N 1
ATOM 2217 C CA . ALA B 1 103 ? 53.659 12.315 21.987 1.00 52.60 552 ALA B CA 1
ATOM 2218 C C . ALA B 1 103 ? 54.288 13.208 20.908 1.00 57.73 552 ALA B C 1
ATOM 2219 O O . ALA B 1 103 ? 54.124 14.418 20.928 1.00 57.98 552 ALA B O 1
ATOM 2221 N N . ASP B 1 104 ? 54.984 12.598 19.952 1.00 65.40 553 ASP B N 1
ATOM 2222 C CA . ASP B 1 104 ? 55.589 13.338 18.847 1.00 60.43 553 ASP B CA 1
ATOM 2223 C C . ASP B 1 104 ? 54.522 13.869 17.906 1.00 56.18 553 ASP B C 1
ATOM 2224 O O . ASP B 1 104 ? 54.569 15.028 17.471 1.00 46.14 553 ASP B O 1
ATOM 2229 N N . ILE B 1 105 ? 53.574 13.000 17.564 1.00 50.38 554 ILE B N 1
ATOM 2230 C CA . ILE B 1 105 ? 52.450 13.408 16.743 1.00 48.52 554 ILE B CA 1
ATOM 2231 C C . ILE B 1 105 ? 51.660 14.516 17.456 1.00 50.86 554 ILE B C 1
ATOM 2232 O O . ILE B 1 105 ? 51.362 15.548 16.861 1.00 54.25 554 ILE B O 1
ATOM 2237 N N . ALA B 1 106 ? 51.415 14.349 18.752 1.00 48.08 555 ALA B N 1
ATOM 2238 C CA . ALA B 1 106 ? 50.648 15.337 19.511 1.00 45.48 555 ALA B CA 1
ATOM 2239 C C . ALA B 1 106 ? 51.311 16.708 19.594 1.00 52.67 555 ALA B C 1
ATOM 2240 O O . ALA B 1 106 ? 50.633 17.739 19.461 1.00 56.73 555 ALA B O 1
ATOM 2242 N N . ARG B 1 107 ? 52.623 16.728 19.816 1.00 54.10 556 ARG B N 1
ATOM 2243 C CA . ARG B 1 107 ? 53.344 17.995 19.903 1.00 55.95 556 ARG B CA 1
ATOM 2244 C C . ARG B 1 107 ? 53.278 18.725 18.573 1.00 54.21 556 ARG B C 1
ATOM 2245 O O . ARG B 1 107 ? 53.230 19.946 18.522 1.00 56.72 556 ARG B O 1
ATOM 2253 N N . CYS B 1 108 ? 53.264 17.968 17.486 1.00 56.45 557 CYS B N 1
ATOM 2254 C CA . CYS B 1 108 ? 53.121 18.579 16.176 1.00 47.98 557 CYS B CA 1
ATOM 2255 C C . CYS B 1 108 ? 51.743 19.249 16.018 1.00 44.97 557 CYS B C 1
ATOM 2256 O O . CYS B 1 108 ? 51.681 20.389 15.583 1.00 46.34 557 CYS B O 1
ATOM 2259 N N . VAL B 1 109 ? 50.647 18.548 16.353 1.00 45.69 558 VAL B N 1
ATOM 2260 C CA . VAL B 1 109 ? 49.318 19.153 16.201 1.00 47.40 558 VAL B CA 1
ATOM 2261 C C . VAL B 1 109 ? 49.090 20.309 17.169 1.00 48.87 558 VAL B C 1
ATOM 2262 O O . VAL B 1 109 ? 48.504 21.321 16.790 1.00 49.04 558 VAL B O 1
ATOM 2266 N N . VAL B 1 110 ? 49.595 20.181 18.395 1.00 50.38 559 VAL B N 1
ATOM 2267 C CA . VAL B 1 110 ? 49.485 21.255 19.381 1.00 45.05 559 VAL B CA 1
ATOM 2268 C C . VAL B 1 110 ? 50.227 22.500 18.881 1.00 46.77 559 VAL B C 1
ATOM 2269 O O . VAL B 1 110 ? 49.735 23.636 19.006 1.00 45.27 559 VAL B O 1
ATOM 2273 N N . HIS B 1 111 ? 51.390 22.289 18.269 1.00 46.92 560 HIS B N 1
ATOM 2274 C CA . HIS B 1 111 ? 52.139 23.411 17.692 1.00 48.88 560 HIS B CA 1
ATOM 2275 C C . HIS B 1 111 ? 51.370 24.111 16.566 1.00 46.37 560 HIS B C 1
ATOM 2276 O O . HIS B 1 111 ? 51.329 25.336 16.509 1.00 55.16 560 HIS B O 1
ATOM 2283 N N . SER B 1 112 ? 50.770 23.322 15.678 1.00 43.37 561 SER B N 1
ATOM 2284 C CA . SER B 1 112 ? 49.942 23.841 14.596 1.00 41.79 561 SER B CA 1
ATOM 2285 C C . SER B 1 112 ? 48.721 24.592 15.116 1.00 42.63 561 SER B C 1
ATOM 2286 O O . SER B 1 112 ? 48.425 25.709 14.675 1.00 47.37 561 SER B O 1
ATOM 2289 N N . LEU B 1 113 ? 48.015 23.960 16.048 1.00 41.50 562 LEU B N 1
ATOM 2290 C CA . LEU B 1 113 ? 46.809 24.518 16.652 1.00 44.94 562 LEU B CA 1
ATOM 2291 C C . LEU B 1 113 ? 47.096 25.850 17.343 1.00 46.72 562 LEU B C 1
ATOM 2292 O O . LEU B 1 113 ? 46.345 26.816 17.194 1.00 50.00 562 LEU B O 1
ATOM 2297 N N . THR B 1 114 ? 48.170 25.866 18.130 1.00 45.60 563 THR B N 1
ATOM 2298 C CA . THR B 1 114 ? 48.616 27.047 18.865 1.00 44.04 563 THR B CA 1
ATOM 2299 C C . THR B 1 114 ? 48.866 28.206 17.915 1.00 44.80 563 THR B C 1
ATOM 2300 O O . THR B 1 114 ? 48.447 29.341 18.169 1.00 46.01 563 THR B O 1
ATOM 2304 N N . GLN B 1 115 ? 49.567 27.920 16.822 1.00 42.54 564 GLN B N 1
ATOM 2305 C CA . GLN B 1 115 ? 49.816 28.944 15.812 1.00 42.89 564 GLN B CA 1
ATOM 2306 C C . GLN B 1 115 ? 48.524 29.470 15.200 1.00 42.63 564 GLN B C 1
ATOM 2307 O O . GLN B 1 115 ? 48.403 30.672 14.988 1.00 48.29 564 GLN B O 1
ATOM 2313 N N . VAL B 1 116 ? 47.561 28.588 14.917 1.00 40.64 565 VAL B N 1
ATOM 2314 C CA . VAL B 1 116 ? 46.290 29.043 14.353 1.00 40.86 565 VAL B CA 1
ATOM 2315 C C . VAL B 1 116 ? 45.549 29.948 15.337 1.00 44.76 565 VAL B C 1
ATOM 2316 O O . VAL B 1 116 ? 45.086 31.028 14.951 1.00 43.42 565 VAL B O 1
ATOM 2320 N N . LEU B 1 117 ? 45.475 29.524 16.605 1.00 42.73 566 LEU B N 1
ATOM 2321 C CA . LEU B 1 117 ? 44.860 30.332 17.667 1.00 40.93 566 LEU B CA 1
ATOM 2322 C C . LEU B 1 117 ? 45.540 31.716 17.816 1.00 45.25 566 LEU B C 1
ATOM 2323 O O . LEU B 1 117 ? 44.862 32.741 17.900 1.00 46.94 566 LEU B O 1
ATOM 2328 N N . ALA B 1 118 ? 46.872 31.737 17.833 1.00 42.42 567 ALA B N 1
ATOM 2329 C CA . ALA B 1 118 ? 47.639 32.985 17.939 1.00 40.02 567 ALA B CA 1
ATOM 2330 C C . ALA B 1 118 ? 47.452 33.922 16.741 1.00 40.32 567 ALA B C 1
ATOM 2331 O O . ALA B 1 118 ? 47.521 35.146 16.881 1.00 48.23 567 ALA B O 1
ATOM 2333 N N . LEU B 1 119 ? 47.247 33.361 15.554 1.00 41.91 568 LEU B N 1
ATOM 2334 C CA . LEU B 1 119 ? 46.998 34.198 14.372 1.00 38.01 568 LEU B CA 1
ATOM 2335 C C . LEU B 1 119 ? 45.615 34.834 14.380 1.00 38.26 568 LEU B C 1
ATOM 2336 O O . LEU B 1 119 ? 45.390 35.817 13.694 1.00 45.94 568 LEU B O 1
ATOM 2341 N N . HIS B 1 120 ? 44.678 34.239 15.114 1.00 41.27 569 HIS B N 1
ATOM 2342 C CA . HIS B 1 120 ? 43.307 34.743 15.158 1.00 44.27 569 HIS B CA 1
ATOM 2343 C C . HIS B 1 120 ? 42.819 34.832 16.605 1.00 44.55 569 HIS B C 1
ATOM 2344 O O . HIS B 1 120 ? 41.892 34.121 16.983 1.00 42.94 569 HIS B O 1
ATOM 2351 N N . PRO B 1 121 ? 43.418 35.715 17.420 1.00 47.06 570 PRO B N 1
ATOM 2352 C CA . PRO B 1 121 ? 43.109 35.700 18.864 1.00 43.80 570 PRO B CA 1
ATOM 2353 C C . PRO B 1 121 ? 41.649 36.077 19.210 1.00 40.47 570 PRO B C 1
ATOM 2354 O O . PRO B 1 121 ? 41.108 37.035 18.668 1.00 41.90 570 PRO B O 1
ATOM 2358 N N . GLY B 1 122 ? 41.025 35.294 20.087 1.00 38.58 571 GLY B N 1
ATOM 2359 C CA . GLY B 1 122 ? 39.658 35.525 20.517 1.00 44.32 571 GLY B CA 1
ATOM 2360 C C . GLY B 1 122 ? 38.619 35.107 19.496 1.00 48.98 571 GLY B C 1
ATOM 2361 O O . GLY B 1 122 ? 37.408 35.192 19.742 1.00 52.67 571 GLY B O 1
ATOM 2362 N N . ALA B 1 123 ? 39.092 34.632 18.352 1.00 38.52 572 ALA B N 1
ATOM 2363 C CA . ALA B 1 123 ? 38.190 34.207 17.298 1.00 45.23 572 ALA B CA 1
ATOM 2364 C C . ALA B 1 123 ? 37.452 32.897 17.632 1.00 49.36 572 ALA B C 1
ATOM 2365 O O . ALA B 1 123 ? 36.262 32.781 17.383 1.00 57.18 572 ALA B O 1
ATOM 2367 N N . PHE B 1 124 ? 38.139 31.925 18.221 1.00 40.92 573 PHE B N 1
ATOM 2368 C CA . PHE B 1 124 ? 37.540 30.592 18.382 1.00 47.63 573 PHE B CA 1
ATOM 2369 C C . PHE B 1 124 ? 37.140 30.259 19.795 1.00 45.18 573 PHE B C 1
ATOM 2370 O O . PHE B 1 124 ? 37.901 30.462 20.728 1.00 51.97 573 PHE B O 1
ATOM 2378 N N . ARG B 1 125 ? 35.919 29.773 19.954 1.00 56.24 574 ARG B N 1
ATOM 2379 C CA . ARG B 1 125 ? 35.456 29.357 21.263 1.00 58.10 574 ARG B CA 1
ATOM 2380 C C . ARG B 1 125 ? 35.550 27.848 21.462 1.00 52.35 574 ARG B C 1
ATOM 2381 O O . ARG B 1 125 ? 35.567 27.359 22.586 1.00 53.90 574 ARG B O 1
ATOM 2389 N N . GLY B 1 126 ? 35.607 27.108 20.366 1.00 48.67 575 GLY B N 1
ATOM 2390 C CA . GLY B 1 126 ? 35.678 25.669 20.467 1.00 49.20 575 GLY B CA 1
ATOM 2391 C C . GLY B 1 126 ? 36.639 25.068 19.462 1.00 52.62 575 GLY B C 1
ATOM 2392 O O . GLY B 1 126 ? 36.722 25.509 18.315 1.00 46.88 575 GLY B O 1
ATOM 2393 N N . VAL B 1 127 ? 37.393 24.070 19.901 1.00 47.37 576 VAL B N 1
ATOM 2394 C CA . VAL B 1 127 ? 38.146 23.250 18.961 1.00 45.85 576 VAL B CA 1
ATOM 2395 C C . VAL B 1 127 ? 37.838 21.789 19.230 1.00 45.40 576 VAL B C 1
ATOM 2396 O O . VAL B 1 127 ? 37.849 21.317 20.377 1.00 48.05 576 VAL B O 1
ATOM 2400 N N . ARG B 1 128 ? 37.490 21.094 18.158 1.00 40.30 577 ARG B N 1
ATOM 2401 C CA . ARG B 1 128 ? 37.045 19.722 18.241 1.00 42.53 577 ARG B CA 1
ATOM 2402 C C . ARG B 1 128 ? 38.034 18.850 17.499 1.00 49.68 577 ARG B C 1
ATOM 2403 O O . ARG B 1 128 ? 38.366 19.138 16.356 1.00 51.44 577 ARG B O 1
ATOM 2411 N N . VAL B 1 129 ? 38.530 17.808 18.154 1.00 42.08 578 VAL B N 1
ATOM 2412 C CA . VAL B 1 129 ? 39.633 17.032 17.603 1.00 42.15 578 VAL B CA 1
ATOM 2413 C C . VAL B 1 129 ? 39.261 15.567 17.435 1.00 43.15 578 VAL B C 1
ATOM 2414 O O . VAL B 1 129 ? 38.790 14.922 18.370 1.00 44.03 578 VAL B O 1
ATOM 2418 N N . ALA B 1 130 ? 39.490 15.043 16.237 1.00 43.06 579 ALA B N 1
ATOM 2419 C CA . ALA B 1 130 ? 39.294 13.627 15.968 1.00 46.22 579 ALA B CA 1
ATOM 2420 C C . ALA B 1 130 ? 40.646 13.000 15.625 1.00 45.49 579 ALA B C 1
ATOM 2421 O O . ALA B 1 130 ? 41.357 13.475 14.737 1.00 43.27 579 ALA B O 1
ATOM 2423 N N . VAL B 1 131 ? 41.015 11.952 16.349 1.00 50.97 580 VAL B N 1
ATOM 2424 C CA . VAL B 1 131 ? 42.232 11.218 16.041 1.00 45.14 580 VAL B CA 1
ATOM 2425 C C . VAL B 1 131 ? 41.828 9.857 15.480 1.00 46.06 580 VAL B C 1
ATOM 2426 O O . VAL B 1 131 ? 41.230 9.019 16.189 1.00 47.08 580 VAL B O 1
ATOM 2430 N N . GLU B 1 132 ? 42.116 9.643 14.197 1.00 45.75 581 GLU B N 1
ATOM 2431 C CA . GLU B 1 132 ? 41.704 8.408 13.528 1.00 49.97 581 GLU B CA 1
ATOM 2432 C C . GLU B 1 132 ? 42.375 7.229 14.213 1.00 47.60 581 GLU B C 1
ATOM 2433 O O . GLU B 1 132 ? 43.554 7.299 14.536 1.00 47.74 581 GLU B O 1
ATOM 2439 N N . GLY B 1 133 ? 41.603 6.181 14.496 1.00 59.43 582 GLY B N 1
ATOM 2440 C CA . GLY B 1 133 ? 42.097 5.042 15.248 1.00 56.97 582 GLY B CA 1
ATOM 2441 C C . GLY B 1 133 ? 42.161 3.721 14.500 1.00 50.67 582 GLY B C 1
ATOM 2442 O O . GLY B 1 133 ? 42.481 2.702 15.090 1.00 51.70 582 GLY B O 1
ATOM 2443 N N . ASN B 1 134 ? 41.861 3.745 13.207 1.00 55.42 583 ASN B N 1
ATOM 2444 C CA . ASN B 1 134 ? 41.832 2.537 12.395 1.00 51.09 583 ASN B CA 1
ATOM 2445 C C . ASN B 1 134 ? 43.129 1.715 12.466 1.00 52.10 583 ASN B C 1
ATOM 2446 O O . ASN B 1 134 ? 43.083 0.474 12.528 1.00 52.70 583 ASN B O 1
ATOM 2451 N N . SER B 1 135 ? 44.271 2.395 12.454 1.00 50.72 584 SER B N 1
ATOM 2452 C CA . SER B 1 135 ? 45.567 1.719 12.529 1.00 76.68 584 SER B CA 1
ATOM 2453 C C . SER B 1 135 ? 45.781 1.144 13.923 1.00 75.87 584 SER B C 1
ATOM 2454 O O . SER B 1 135 ? 45.948 -0.072 14.099 1.00 83.92 584 SER B O 1
ATOM 2457 N N . SER B 1 136 ? 45.740 2.028 14.914 1.00 60.67 585 SER B N 1
ATOM 2458 C CA . SER B 1 136 ? 45.924 1.633 16.300 1.00 61.85 585 SER B CA 1
ATOM 2459 C C . SER B 1 136 ? 45.056 2.461 17.235 1.00 52.21 585 SER B C 1
ATOM 2460 O O . SER B 1 136 ? 45.175 3.682 17.313 1.00 62.13 585 SER B O 1
ATOM 2463 N N . GLN B 1 137 ? 44.187 1.775 17.958 1.00 58.27 586 GLN B N 1
ATOM 2464 C CA . GLN B 1 137 ? 43.276 2.436 18.871 1.00 59.33 586 GLN B CA 1
ATOM 2465 C C . GLN B 1 137 ? 44.041 2.979 20.056 1.00 58.25 586 GLN B C 1
ATOM 2466 O O . GLN B 1 137 ? 43.857 4.136 20.462 1.00 61.46 586 GLN B O 1
ATOM 2472 N N . ASP B 1 138 ? 44.928 2.137 20.573 1.00 58.07 587 ASP B N 1
ATOM 2473 C CA . ASP B 1 138 ? 45.789 2.495 21.689 1.00 66.98 587 ASP B CA 1
ATOM 2474 C C . ASP B 1 138 ? 46.630 3.721 21.349 1.00 64.07 587 ASP B C 1
ATOM 2475 O O . ASP B 1 138 ? 46.788 4.619 22.173 1.00 67.46 587 ASP B O 1
ATOM 2480 N N . SER B 1 139 ? 47.187 3.756 20.146 1.00 51.94 588 SER B N 1
ATOM 2481 C CA . SER B 1 139 ? 47.983 4.918 19.758 1.00 53.45 588 SER B CA 1
ATOM 2482 C C . SER B 1 139 ? 47.119 6.143 19.564 1.00 49.66 588 SER B C 1
ATOM 2483 O O . SER B 1 139 ? 47.528 7.242 19.920 1.00 56.20 588 SER B O 1
ATOM 2486 N N . ALA B 1 140 ? 45.924 5.948 19.005 1.00 59.08 589 ALA B N 1
ATOM 2487 C CA . ALA B 1 140 ? 44.975 7.044 18.824 1.00 54.39 589 ALA B CA 1
ATOM 2488 C C . ALA B 1 140 ? 44.592 7.657 20.162 1.00 49.04 589 ALA B C 1
ATOM 2489 O O . ALA B 1 140 ? 44.560 8.866 20.283 1.00 48.22 589 ALA B O 1
ATOM 2491 N N . VAL B 1 141 ? 44.313 6.828 21.165 1.00 52.91 590 VAL B N 1
ATOM 2492 C CA . VAL B 1 141 ? 44.028 7.336 22.511 1.00 54.51 590 VAL B CA 1
ATOM 2493 C C . VAL B 1 141 ? 45.240 8.072 23.109 1.00 58.14 590 VAL B C 1
ATOM 2494 O O . VAL B 1 141 ? 45.104 9.140 23.722 1.00 63.28 590 VAL B O 1
ATOM 2498 N N . ALA B 1 142 ? 46.420 7.486 22.937 1.00 57.00 591 ALA B N 1
ATOM 2499 C CA . ALA B 1 142 ? 47.662 8.077 23.434 1.00 54.32 591 ALA B CA 1
ATOM 2500 C C . ALA B 1 142 ? 47.926 9.447 22.818 1.00 51.28 591 ALA B C 1
ATOM 2501 O O . ALA B 1 142 ? 48.385 10.363 23.502 1.00 56.06 591 ALA B O 1
ATOM 2503 N N . ILE B 1 143 ? 47.662 9.578 21.520 1.00 51.11 592 ILE B N 1
ATOM 2504 C CA . ILE B 1 143 ? 47.802 10.865 20.831 1.00 50.77 592 ILE B CA 1
ATOM 2505 C C . ILE B 1 143 ? 46.806 11.890 21.377 1.00 54.39 592 ILE B C 1
ATOM 2506 O O . ILE B 1 143 ? 47.175 13.023 21.692 1.00 50.83 592 ILE B O 1
ATOM 2511 N N . ALA B 1 144 ? 45.539 11.485 21.480 1.00 54.30 593 ALA B N 1
ATOM 2512 C CA . ALA B 1 144 ? 44.498 12.371 21.993 1.00 52.63 593 ALA B CA 1
ATOM 2513 C C . ALA B 1 144 ? 44.796 12.813 23.425 1.00 46.41 593 ALA B C 1
ATOM 2514 O O . ALA B 1 144 ? 44.595 13.971 23.779 1.00 45.76 593 ALA B O 1
ATOM 2516 N N . THR B 1 145 ? 45.263 11.893 24.255 1.00 47.42 594 THR B N 1
ATOM 2517 C CA . THR B 1 145 ? 45.561 12.229 25.642 1.00 53.06 594 THR B CA 1
ATOM 2518 C C . THR B 1 145 ? 46.657 13.294 25.759 1.00 54.98 594 THR B C 1
ATOM 2519 O O . THR B 1 145 ? 46.522 14.241 26.525 1.00 58.09 594 THR B O 1
ATOM 2523 N N . HIS B 1 146 ? 47.739 13.133 25.000 1.00 60.89 595 HIS B N 1
ATOM 2524 C CA . HIS B 1 146 ? 48.820 14.126 24.956 1.00 55.87 595 HIS B CA 1
ATOM 2525 C C . HIS B 1 146 ? 48.389 15.495 24.402 1.00 56.36 595 HIS B C 1
ATOM 2526 O O . HIS B 1 146 ? 48.811 16.543 24.914 1.00 55.48 595 HIS B O 1
ATOM 2533 N N . VAL B 1 147 ? 47.558 15.496 23.361 1.00 50.22 596 VAL B N 1
ATOM 2534 C CA . VAL B 1 147 ? 47.024 16.758 22.854 1.00 44.17 596 VAL B CA 1
ATOM 2535 C C . VAL B 1 147 ? 46.238 17.457 23.962 1.00 47.60 596 VAL B C 1
ATOM 2536 O O . VAL B 1 147 ? 46.411 18.647 24.197 1.00 54.18 596 VAL B O 1
ATOM 2540 N N . HIS B 1 148 ? 45.390 16.691 24.642 1.00 48.04 597 HIS B N 1
ATOM 2541 C CA . HIS B 1 148 ? 44.596 17.158 25.769 1.00 49.97 597 HIS B CA 1
ATOM 2542 C C . HIS B 1 148 ? 45.469 17.783 26.832 1.00 53.76 597 HIS B C 1
ATOM 2543 O O . HIS B 1 148 ? 45.241 18.924 27.257 1.00 50.60 597 HIS B O 1
ATOM 2550 N N . THR B 1 149 ? 46.486 17.038 27.247 1.00 56.72 598 THR B N 1
ATOM 2551 C CA . THR B 1 149 ? 47.350 17.493 28.322 1.00 60.67 598 THR B CA 1
ATOM 2552 C C . THR B 1 149 ? 48.165 18.737 27.966 1.00 64.12 598 THR B C 1
ATOM 2553 O O . THR B 1 149 ? 48.261 19.668 28.771 1.00 67.34 598 THR B O 1
ATOM 2557 N N . GLU B 1 150 ? 48.734 18.772 26.765 1.00 59.06 599 GLU B N 1
ATOM 2558 C CA . GLU B 1 150 ? 49.544 19.926 26.378 1.00 56.35 599 GLU B CA 1
ATOM 2559 C C . GLU B 1 150 ? 48.673 21.154 26.147 1.00 56.72 599 GLU B C 1
ATOM 2560 O O . GLU B 1 150 ? 49.014 22.241 26.576 1.00 72.73 599 GLU B O 1
ATOM 2566 N N . MET B 1 151 ? 47.524 20.965 25.505 1.00 54.63 600 MET B N 1
ATOM 2567 C CA . MET B 1 151 ? 46.622 22.074 25.220 1.00 57.70 600 MET B CA 1
ATOM 2568 C C . MET B 1 151 ? 45.995 22.661 26.473 1.00 64.72 600 MET B C 1
ATOM 2569 O O . MET B 1 151 ? 45.610 23.829 26.484 1.00 72.64 600 MET B O 1
ATOM 2574 N N . HIS B 1 152 ? 45.944 21.884 27.547 1.00 62.78 601 HIS B N 1
ATOM 2575 C CA . HIS B 1 152 ? 45.260 22.320 28.757 1.00 64.35 601 HIS B CA 1
ATOM 2576 C C . HIS B 1 152 ? 45.970 23.528 29.367 1.00 76.29 601 HIS B C 1
ATOM 2577 O O . HIS B 1 152 ? 45.448 24.175 30.271 1.00 83.32 601 HIS B O 1
ATOM 2584 N N . ARG B 1 153 ? 47.187 23.789 28.899 1.00 80.71 602 ARG B N 1
ATOM 2585 C CA . ARG B 1 153 ? 47.893 25.042 29.172 1.00 76.90 602 ARG B CA 1
ATOM 2586 C C . ARG B 1 153 ? 48.217 25.804 27.875 1.00 76.34 602 ARG B C 1
ATOM 2587 O O . ARG B 1 153 ? 49.146 25.388 27.184 1.00 78.35 602 ARG B O 1
ATOM 2595 N N . LEU B 1 154 ? 47.520 26.889 27.496 1.00 70.86 603 LEU B N 1
ATOM 2596 C CA . LEU B 1 154 ? 46.285 27.482 28.065 1.00 73.05 603 LEU B CA 1
ATOM 2597 C C . LEU B 1 154 ? 46.223 27.798 29.568 1.00 85.77 603 LEU B C 1
ATOM 2598 O O . LEU B 1 154 ? 45.153 27.742 30.181 1.00 81.75 603 LEU B O 1
ATOM 2603 N N . LEU B 1 155 ? 47.371 28.178 30.125 1.00 96.44 604 LEU B N 1
ATOM 2604 C CA . LEU B 1 155 ? 47.522 28.475 31.550 1.00 90.24 604 LEU B CA 1
ATOM 2605 C C . LEU B 1 155 ? 46.499 29.483 32.056 1.00 91.67 604 LEU B C 1
ATOM 2606 O O . LEU B 1 155 ? 46.381 29.704 33.260 1.00 91.49 604 LEU B O 1
ATOM 2608 N N . SER B 1 164 ? 38.587 30.778 29.952 1.00 101.53 613 SER B N 1
ATOM 2609 C CA . SER B 1 164 ? 38.008 31.717 28.994 1.00 105.37 613 SER B CA 1
ATOM 2610 C C . SER B 1 164 ? 38.719 31.672 27.641 1.00 103.79 613 SER B C 1
ATOM 2611 O O . SER B 1 164 ? 38.519 32.535 26.778 1.00 100.89 613 SER B O 1
ATOM 2614 N N . GLY B 1 165 ? 39.561 30.661 27.473 1.00 103.51 614 GLY B N 1
ATO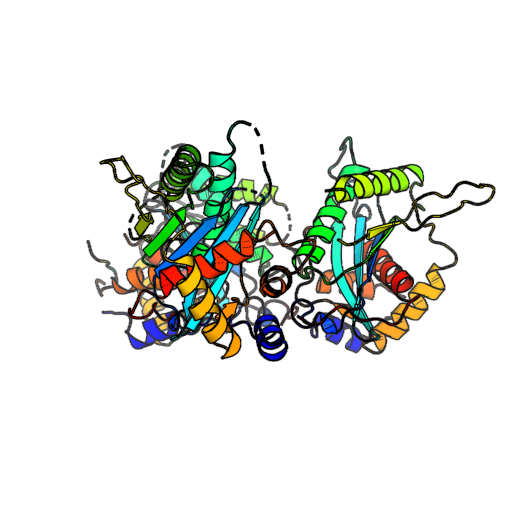M 2615 C CA . GLY B 1 165 ? 40.095 30.319 26.169 1.00 94.02 614 GLY B CA 1
ATOM 2616 C C . GLY B 1 165 ? 39.134 29.334 25.537 1.00 80.26 614 GLY B C 1
ATOM 2617 O O . GLY B 1 165 ? 38.118 28.990 26.139 1.00 80.86 614 GLY B O 1
ATOM 2618 N N . PRO B 1 166 ? 39.452 28.864 24.328 1.00 63.96 615 PRO B N 1
ATOM 2619 C CA . PRO B 1 166 ? 38.585 27.903 23.641 1.00 59.52 615 PRO B CA 1
ATOM 2620 C C . PRO B 1 166 ? 38.490 26.562 24.377 1.00 62.00 615 PRO B C 1
ATOM 2621 O O . PRO B 1 166 ? 39.475 26.104 24.958 1.00 67.84 615 PRO B O 1
ATOM 2625 N N . GLU B 1 167 ? 37.299 25.967 24.382 1.00 54.82 616 GLU B N 1
ATOM 2626 C CA . GLU B 1 167 ? 37.097 24.630 24.953 1.00 54.79 616 GLU B CA 1
ATOM 2627 C C . GLU B 1 167 ? 37.592 23.556 23.982 1.00 52.47 616 GLU B C 1
ATOM 2628 O O . GLU B 1 167 ? 37.435 23.676 22.765 1.00 55.84 616 GLU B O 1
ATOM 2634 N N . LEU B 1 168 ? 38.222 22.519 24.515 1.00 53.15 617 LEU B N 1
ATOM 2635 C CA . LEU B 1 168 ? 38.753 21.461 23.668 1.00 55.78 617 LEU B CA 1
ATOM 2636 C C . LEU B 1 168 ? 37.888 20.219 23.825 1.00 53.30 617 LEU B C 1
ATOM 2637 O O . LEU B 1 168 ? 37.740 19.725 24.935 1.00 55.41 617 LEU B O 1
ATOM 2642 N N . LEU B 1 169 ? 37.327 19.719 22.721 1.00 52.45 618 LEU B N 1
ATOM 2643 C CA . LEU B 1 169 ? 36.517 18.495 22.741 1.00 46.46 618 LEU B CA 1
ATOM 2644 C C . LEU B 1 169 ? 37.144 17.437 21.846 1.00 50.48 618 LEU B C 1
ATOM 2645 O O . LEU B 1 169 ? 37.721 17.760 20.811 1.00 57.82 618 LEU B O 1
ATOM 2650 N N . PHE B 1 170 ? 36.994 16.171 22.214 1.00 47.48 619 PHE B N 1
ATOM 2651 C CA . PHE B 1 170 ? 37.468 15.097 21.362 1.00 47.75 619 PHE B CA 1
ATOM 2652 C C . PHE B 1 170 ? 36.281 14.302 20.873 1.00 51.23 619 PHE B C 1
ATOM 2653 O O . PHE B 1 170 ? 35.299 14.186 21.590 1.00 56.99 619 PHE B O 1
ATOM 2661 N N . TYR B 1 171 ? 36.337 13.820 19.633 1.00 45.91 620 TYR B N 1
ATOM 2662 C CA . TYR B 1 171 ? 35.365 12.840 19.161 1.00 46.74 620 TYR B CA 1
ATOM 2663 C C . TYR B 1 171 ? 35.643 11.500 19.832 1.00 54.91 620 TYR B C 1
ATOM 2664 O O . TYR B 1 171 ? 36.800 11.083 19.955 1.00 47.96 620 TYR B O 1
ATOM 2673 N N . HIS B 1 172 ? 34.574 10.822 20.239 1.00 48.94 621 HIS B N 1
ATOM 2674 C CA . HIS B 1 172 ? 34.670 9.583 20.983 1.00 50.20 621 HIS B CA 1
ATOM 2675 C C . HIS B 1 172 ? 34.033 8.498 20.156 1.00 57.04 621 HIS B C 1
ATOM 2676 O O . HIS B 1 172 ? 33.174 8.764 19.324 1.00 62.94 621 HIS B O 1
ATOM 2683 N N . CYS B 1 173 ? 34.406 7.276 20.436 1.00 58.84 622 CYS B N 1
ATOM 2684 C CA . CYS B 1 173 ? 33.924 6.167 19.666 1.00 53.19 622 CYS B CA 1
ATOM 2685 C C . CYS B 1 173 ? 33.806 4.936 20.511 1.00 54.25 622 CYS B C 1
ATOM 2686 O O . CYS B 1 173 ? 34.654 4.697 21.330 1.00 85.58 622 CYS B O 1
ATOM 2689 N N . GLU B 1 174 ? 32.750 4.157 20.321 1.00 60.85 623 GLU B N 1
ATOM 2690 C CA . GLU B 1 174 ? 32.632 2.867 20.991 1.00 61.47 623 GLU B CA 1
ATOM 2691 C C . GLU B 1 174 ? 32.939 1.797 20.003 1.00 66.29 623 GLU B C 1
ATOM 2692 O O . GLU B 1 174 ? 32.142 1.498 19.161 1.00 69.04 623 GLU B O 1
ATOM 2698 N N . PRO B 1 175 ? 34.124 1.248 20.090 1.00 69.04 624 PRO B N 1
ATOM 2699 C CA . PRO B 1 175 ? 34.564 0.243 19.116 1.00 72.30 624 PRO B CA 1
ATOM 2700 C C . PRO B 1 175 ? 33.731 -1.029 19.204 1.00 78.24 624 PRO B C 1
ATOM 2701 O O . PRO B 1 175 ? 33.184 -1.328 20.265 1.00 83.74 624 PRO B O 1
ATOM 2705 N N . PRO B 1 176 ? 33.643 -1.778 18.099 1.00 83.79 625 PRO B N 1
ATOM 2706 C CA . PRO B 1 176 ? 32.872 -3.025 18.091 1.00 91.71 625 PRO B CA 1
ATOM 2707 C C . PRO B 1 176 ? 33.350 -3.981 19.186 1.00 89.24 625 PRO B C 1
ATOM 2708 O O . PRO B 1 176 ? 34.553 -4.223 19.316 1.00 85.89 625 PRO B O 1
ATOM 2712 N N . GLY B 1 177 ? 32.410 -4.518 19.958 1.00 87.79 626 GLY B N 1
ATOM 2713 C CA . GLY B 1 177 ? 32.735 -5.401 21.064 1.00 82.34 626 GLY B CA 1
ATOM 2714 C C . GLY B 1 177 ? 33.176 -4.713 22.345 1.00 80.75 626 GLY B C 1
ATOM 2715 O O . GLY B 1 177 ? 33.494 -5.386 23.330 1.00 82.31 626 GLY B O 1
ATOM 2716 N N . SER B 1 178 ? 33.182 -3.381 22.351 1.00 74.82 627 SER B N 1
ATOM 2717 C CA . SER B 1 178 ? 33.583 -2.631 23.539 1.00 73.75 627 SER B CA 1
ATOM 2718 C C . SER B 1 178 ? 32.347 -1.974 24.145 1.00 79.51 627 SER B C 1
ATOM 2719 O O . SER B 1 178 ? 31.346 -1.786 23.453 1.00 84.78 627 SER B O 1
ATOM 2722 N N . ALA B 1 179 ? 32.392 -1.667 25.439 1.00 80.73 628 ALA B N 1
ATOM 2723 C CA . ALA B 1 179 ? 31.297 -0.935 26.080 1.00 85.69 628 ALA B CA 1
ATOM 2724 C C . ALA B 1 179 ? 31.755 0.462 26.503 1.00 87.23 628 ALA B C 1
ATOM 2725 O O . ALA B 1 179 ? 30.990 1.240 27.078 1.00 88.53 628 ALA B O 1
ATOM 2727 N N . VAL B 1 180 ? 33.023 0.743 26.220 1.00 85.22 629 VAL B N 1
ATOM 2728 C CA . VAL B 1 180 ? 33.687 2.002 26.561 1.00 81.38 629 VAL B CA 1
ATOM 2729 C C . VAL B 1 180 ? 33.698 3.021 25.411 1.00 71.06 629 VAL B C 1
ATOM 2730 O O . VAL B 1 180 ? 33.807 2.646 24.244 1.00 68.53 629 VAL B O 1
ATOM 2734 N N . LEU B 1 181 ? 33.583 4.306 25.726 1.00 57.34 630 LEU B N 1
ATOM 2735 C CA . LEU B 1 181 ? 33.769 5.306 24.690 1.00 59.21 630 LEU B CA 1
ATOM 2736 C C . LEU B 1 181 ? 35.185 5.847 24.788 1.00 66.86 630 LEU B C 1
ATOM 2737 O O . LEU B 1 181 ? 35.528 6.589 25.714 1.00 76.08 630 LEU B O 1
ATOM 2742 N N . TYR B 1 182 ? 36.016 5.456 23.832 1.00 61.63 631 TYR B N 1
ATOM 2743 C CA . TYR B 1 182 ? 37.393 5.899 23.817 1.00 57.85 631 TYR B CA 1
ATOM 2744 C C . TYR B 1 182 ? 37.407 7.172 22.990 1.00 57.86 631 TYR B C 1
ATOM 2745 O O . TYR B 1 182 ? 36.577 7.334 22.091 1.00 57.50 631 TYR B O 1
ATOM 2754 N N . PRO B 1 183 ? 38.329 8.094 23.305 1.00 51.39 632 PRO B N 1
ATOM 2755 C CA . PRO B 1 183 ? 38.447 9.358 22.579 1.00 49.99 632 PRO B CA 1
ATOM 2756 C C . PRO B 1 183 ? 39.235 9.229 21.269 1.00 65.93 632 PRO B C 1
ATOM 2757 O O . PRO B 1 183 ? 40.255 9.888 21.084 1.00 48.48 632 PRO B O 1
ATOM 2761 N N . PHE B 1 184 ? 38.765 8.366 20.376 1.00 49.77 633 PHE B N 1
ATOM 2762 C CA . PHE B 1 184 ? 39.272 8.319 19.017 1.00 49.13 633 PHE B CA 1
ATOM 2763 C C . PHE B 1 184 ? 38.116 8.188 18.025 1.00 56.26 633 PHE B C 1
ATOM 2764 O O . PHE B 1 184 ? 36.977 7.950 18.410 1.00 49.81 633 PHE B O 1
ATOM 2772 N N . PHE B 1 185 ? 38.429 8.351 16.748 1.00 51.68 634 PHE B N 1
ATOM 2773 C CA . PHE B 1 185 ? 37.450 8.305 15.678 1.00 48.41 634 PHE B CA 1
ATOM 2774 C C . PHE B 1 185 ? 37.788 7.148 14.750 1.00 56.07 634 PHE B C 1
ATOM 2775 O O . PHE B 1 185 ? 38.931 6.993 14.327 1.00 62.20 634 PHE B O 1
ATOM 2783 N N . LEU B 1 186 ? 36.797 6.320 14.444 1.00 54.41 635 LEU B N 1
ATOM 2784 C CA . LEU B 1 186 ? 36.989 5.242 13.487 1.00 50.36 635 LEU B CA 1
ATOM 2785 C C . LEU B 1 186 ? 36.358 5.622 12.152 1.00 57.54 635 LEU B C 1
ATOM 2786 O O . LEU B 1 186 ? 35.183 5.999 12.097 1.00 52.59 635 LEU B O 1
ATOM 2791 N N . LEU B 1 187 ? 37.154 5.563 11.087 1.00 55.99 636 LEU B N 1
ATOM 2792 C CA . LEU B 1 187 ? 36.697 5.949 9.756 1.00 56.74 636 LEU B CA 1
ATOM 2793 C C . LEU B 1 187 ? 36.149 4.710 9.024 1.00 54.33 636 LEU B C 1
ATOM 2794 O O . LEU B 1 187 ? 36.895 3.786 8.715 1.00 51.56 636 LEU B O 1
ATOM 2799 N N . ASN B 1 188 ? 34.846 4.701 8.765 1.00 50.19 637 ASN B N 1
ATOM 2800 C CA . ASN B 1 188 ? 34.190 3.635 8.010 1.00 55.48 637 ASN B CA 1
ATOM 2801 C C . ASN B 1 188 ? 33.046 4.152 7.131 1.00 57.49 637 ASN B C 1
ATOM 2802 O O . ASN B 1 188 ? 33.245 4.480 5.958 1.00 59.03 637 ASN B O 1
ATOM 2807 N N . LYS B 1 189 ? 31.857 4.223 7.726 1.00 51.43 638 LYS B N 1
ATOM 2808 C CA . LYS B 1 189 ? 30.619 4.533 7.023 1.00 65.58 638 LYS B CA 1
ATOM 2809 C C . LYS B 1 189 ? 30.594 5.969 6.482 1.00 70.53 638 LYS B C 1
ATOM 2810 O O . LYS B 1 189 ? 29.877 6.270 5.524 1.00 78.04 638 LYS B O 1
ATOM 2816 N N . GLN B 1 190 ? 31.396 6.853 7.067 1.00 59.84 639 GLN B N 1
ATOM 2817 C CA . GLN B 1 190 ? 31.328 8.255 6.672 1.00 59.78 639 GLN B CA 1
ATOM 2818 C C . GLN B 1 190 ? 32.314 8.653 5.584 1.00 53.72 639 GLN B C 1
ATOM 2819 O O . GLN B 1 190 ? 32.245 9.764 5.077 1.00 46.36 639 GLN B O 1
ATOM 2825 N N . LYS B 1 191 ? 33.188 7.730 5.194 1.00 50.18 640 LYS B N 1
ATOM 2826 C CA . LYS B 1 191 ? 34.213 8.033 4.199 1.00 51.78 640 LYS B CA 1
ATOM 2827 C C . LYS B 1 191 ? 33.591 8.411 2.855 1.00 55.61 640 LYS B C 1
ATOM 2828 O O . LYS B 1 191 ? 33.904 9.459 2.290 1.00 65.92 640 LYS B O 1
ATOM 2834 N N . THR B 1 192 ? 32.687 7.579 2.360 1.00 53.09 641 THR B N 1
ATOM 2835 C CA . THR B 1 192 ? 32.045 7.846 1.077 1.00 56.43 641 THR B CA 1
ATOM 2836 C C . THR B 1 192 ? 31.236 9.168 1.056 1.00 58.33 641 THR B C 1
ATOM 2837 O O . THR B 1 192 ? 31.363 9.946 0.117 1.00 61.66 641 THR B O 1
ATOM 2841 N N . PRO B 1 193 ? 30.397 9.423 2.080 1.00 58.96 642 PRO B N 1
ATOM 2842 C CA . PRO B 1 193 ? 29.762 10.755 2.126 1.00 56.77 642 PRO B CA 1
ATOM 2843 C C . PRO B 1 193 ? 30.767 11.918 2.253 1.00 55.29 642 PRO B C 1
ATOM 2844 O O . PRO B 1 193 ? 30.597 12.955 1.625 1.00 50.97 642 PRO B O 1
ATOM 2848 N N . ALA B 1 194 ? 31.796 11.737 3.069 1.00 44.83 643 ALA B N 1
ATOM 2849 C CA . ALA B 1 194 ? 32.805 12.764 3.270 1.00 43.77 643 ALA B CA 1
ATOM 2850 C C . ALA B 1 194 ? 33.448 13.146 1.958 1.00 43.16 643 ALA B C 1
ATOM 2851 O O . ALA B 1 194 ? 33.571 14.332 1.629 1.00 50.81 643 ALA B O 1
ATOM 2853 N N . PHE B 1 195 ? 33.812 12.127 1.194 1.00 45.69 644 PHE B N 1
ATOM 2854 C CA . PHE B 1 195 ? 34.503 12.329 -0.074 1.00 52.67 644 PHE B CA 1
ATOM 2855 C C . PHE B 1 195 ? 33.597 12.943 -1.122 1.00 49.73 644 PHE B C 1
ATOM 2856 O O . PHE B 1 195 ? 34.016 13.861 -1.835 1.00 50.64 644 PHE B O 1
ATOM 2864 N N . GLU B 1 196 ? 32.358 12.452 -1.191 1.00 45.80 645 GLU B N 1
ATOM 2865 C CA . GLU B 1 196 ? 31.354 12.979 -2.116 1.00 43.79 645 GLU B CA 1
ATOM 2866 C C . GLU B 1 196 ? 31.024 14.465 -1.860 1.00 52.06 645 GLU B C 1
ATOM 2867 O O . GLU B 1 196 ? 30.970 15.267 -2.789 1.00 49.68 645 GLU B O 1
ATOM 2873 N N . HIS B 1 197 ? 30.809 14.831 -0.603 1.00 42.84 646 HIS B N 1
ATOM 2874 C CA . HIS B 1 197 ? 30.488 16.207 -0.269 1.00 42.96 646 HIS B CA 1
ATOM 2875 C C . HIS B 1 197 ? 31.671 17.139 -0.570 1.00 41.09 646 HIS B C 1
ATOM 2876 O O . HIS B 1 197 ? 31.482 18.247 -1.044 1.00 58.18 646 HIS B O 1
ATOM 2883 N N . PHE B 1 198 ? 32.878 16.669 -0.279 1.00 40.96 647 PHE B N 1
ATOM 2884 C CA . PHE B 1 198 ? 34.097 17.425 -0.536 1.00 46.30 647 PHE B CA 1
ATOM 2885 C C . PHE B 1 198 ? 34.273 17.754 -2.011 1.00 49.70 647 PHE B C 1
ATOM 2886 O O . PHE B 1 198 ? 34.536 18.908 -2.370 1.00 52.54 647 PHE B O 1
ATOM 2894 N N . ILE B 1 199 ? 34.139 16.733 -2.854 1.00 48.12 648 ILE B N 1
ATOM 2895 C CA . ILE B 1 199 ? 34.277 16.892 -4.297 1.00 49.75 648 ILE B CA 1
ATOM 2896 C C . ILE B 1 199 ? 33.339 17.953 -4.874 1.00 49.69 648 ILE B C 1
ATOM 2897 O O . ILE B 1 199 ? 33.759 18.841 -5.627 1.00 50.35 648 ILE B O 1
ATOM 2902 N N . LYS B 1 200 ? 32.073 17.856 -4.498 1.00 43.01 649 LYS B N 1
ATOM 2903 C CA . LYS B 1 200 ? 31.055 18.809 -4.915 1.00 43.45 649 LYS B CA 1
ATOM 2904 C C . LYS B 1 200 ? 31.391 20.210 -4.434 1.00 46.58 649 LYS B C 1
ATOM 2905 O O . LYS B 1 200 ? 31.337 21.160 -5.205 1.00 48.87 649 LYS B O 1
ATOM 2911 N N . LYS B 1 201 ? 31.773 20.318 -3.165 1.00 39.25 650 LYS B N 1
ATOM 2912 C CA . LYS B 1 201 ? 32.076 21.602 -2.565 1.00 41.97 650 LYS B CA 1
ATOM 2913 C C . LYS B 1 201 ? 33.340 22.223 -3.168 1.00 46.30 650 LYS B C 1
ATOM 2914 O O . LYS B 1 201 ? 33.374 23.416 -3.440 1.00 51.77 650 LYS B O 1
ATOM 2920 N N . PHE B 1 202 ? 34.379 21.414 -3.343 1.00 43.47 651 PHE B N 1
ATOM 2921 C CA . PHE B 1 202 ? 35.634 21.889 -3.921 1.00 39.42 651 PHE B CA 1
ATOM 2922 C C . PHE B 1 202 ? 35.437 22.397 -5.342 1.00 44.61 651 PHE B C 1
ATOM 2923 O O . PHE B 1 202 ? 35.903 23.482 -5.683 1.00 47.27 651 PHE B O 1
ATOM 2931 N N . ASN B 1 203 ? 34.726 21.619 -6.153 1.00 50.47 652 ASN B N 1
ATOM 2932 C CA . ASN B 1 203 ? 34.527 21.944 -7.564 1.00 49.16 652 ASN B CA 1
ATOM 2933 C C . ASN B 1 203 ? 33.688 23.204 -7.791 1.00 44.81 652 ASN B C 1
ATOM 2934 O O . ASN B 1 203 ? 33.817 23.866 -8.820 1.00 41.05 652 ASN B O 1
ATOM 2939 N N . SER B 1 204 ? 32.870 23.557 -6.813 1.00 37.49 653 SER B N 1
ATOM 2940 C CA . SER B 1 204 ? 32.017 24.726 -6.931 1.00 37.26 653 SER B CA 1
ATOM 2941 C C . SER B 1 204 ? 32.642 25.983 -6.298 1.00 41.60 653 SER B C 1
ATOM 2942 O O . SER B 1 204 ? 32.001 27.023 -6.244 1.00 50.13 653 SER B O 1
ATOM 2945 N N . GLY B 1 205 ? 33.882 25.875 -5.822 1.00 36.05 654 GLY B N 1
ATOM 2946 C CA . GLY B 1 205 ? 34.597 27.002 -5.255 1.00 35.32 654 GLY B CA 1
ATOM 2947 C C . GLY B 1 205 ? 34.391 27.212 -3.768 1.00 40.67 654 GLY B C 1
ATOM 2948 O O . GLY B 1 205 ? 34.763 28.258 -3.226 1.00 36.62 654 GLY B O 1
ATOM 2949 N N . GLY B 1 206 ? 33.846 26.204 -3.094 1.00 35.74 655 GLY B N 1
ATOM 2950 C CA . GLY B 1 206 ? 33.470 26.330 -1.706 1.00 35.75 655 GLY B CA 1
ATOM 2951 C C . GLY B 1 206 ? 34.497 25.848 -0.701 1.00 35.64 655 GLY B C 1
ATOM 2952 O O . GLY B 1 206 ? 34.234 25.903 0.487 1.00 35.70 655 GLY B O 1
ATOM 2953 N N . VAL B 1 207 ? 35.642 25.336 -1.146 1.00 35.54 656 VAL B N 1
ATOM 2954 C CA . VAL B 1 207 ? 36.746 25.085 -0.205 1.00 41.92 656 VAL B CA 1
ATOM 2955 C C . VAL B 1 207 ? 38.026 25.824 -0.563 1.00 42.83 656 VAL B C 1
ATOM 2956 O O . VAL B 1 207 ? 38.438 25.880 -1.718 1.00 44.27 656 VAL B O 1
ATOM 2960 N N . MET B 1 208 ? 38.628 26.445 0.438 1.00 44.01 657 MET B N 1
ATOM 2961 C CA . MET B 1 208 ? 39.785 27.256 0.172 1.00 43.52 657 MET B CA 1
ATOM 2962 C C . MET B 1 208 ? 40.810 27.193 1.283 1.00 52.09 657 MET B C 1
ATOM 2963 O O . MET B 1 208 ? 40.567 26.568 2.319 1.00 49.23 657 MET B O 1
ATOM 2968 N N . ALA B 1 209 ? 41.962 27.827 1.056 1.00 33.05 658 ALA B N 1
ATOM 2969 C CA . ALA B 1 209 ? 43.011 27.840 2.057 1.00 34.99 658 ALA B CA 1
ATOM 2970 C C . ALA B 1 209 ? 43.203 29.247 2.587 1.00 34.57 658 ALA B C 1
ATOM 2971 O O . ALA B 1 209 ? 43.054 30.216 1.854 1.00 40.40 658 ALA B O 1
ATOM 2973 N N . SER B 1 210 ? 43.531 29.367 3.866 1.00 36.95 659 SER B N 1
ATOM 2974 C CA . SER B 1 210 ? 43.850 30.667 4.428 1.00 31.84 659 SER B CA 1
ATOM 2975 C C . SER B 1 210 ? 45.105 31.228 3.771 1.00 38.19 659 SER B C 1
ATOM 2976 O O . SER B 1 210 ? 46.078 30.492 3.536 1.00 36.24 659 SER B O 1
ATOM 2979 N N . GLN B 1 211 ? 45.097 32.527 3.482 1.00 45.40 660 GLN B N 1
ATOM 2980 C CA . GLN B 1 211 ? 46.315 33.207 3.032 1.00 45.07 660 GLN B CA 1
ATOM 2981 C C . GLN B 1 211 ? 47.433 33.033 4.047 1.00 45.25 660 GLN B C 1
ATOM 2982 O O . GLN B 1 211 ? 48.599 32.959 3.686 1.00 50.44 660 GLN B O 1
ATOM 2988 N N . GLU B 1 212 ? 47.073 32.936 5.320 1.00 40.90 661 GLU B N 1
ATOM 2989 C CA . GLU B 1 212 ? 48.079 32.744 6.349 1.00 42.45 661 GLU B CA 1
ATOM 2990 C C . GLU B 1 212 ? 47.969 31.369 7.027 1.00 39.43 661 GLU B C 1
ATOM 2991 O O . GLU B 1 212 ? 48.126 31.214 8.237 1.00 45.07 661 GLU B O 1
ATOM 2997 N N . ILE B 1 213 ? 47.742 30.375 6.178 1.00 33.22 662 ILE B N 1
ATOM 2998 C CA . ILE B 1 213 ? 47.741 28.970 6.532 1.00 41.47 662 ILE B CA 1
ATOM 2999 C C . ILE B 1 213 ? 49.057 28.583 7.178 1.00 46.68 662 ILE B C 1
ATOM 3000 O O . ILE B 1 213 ? 5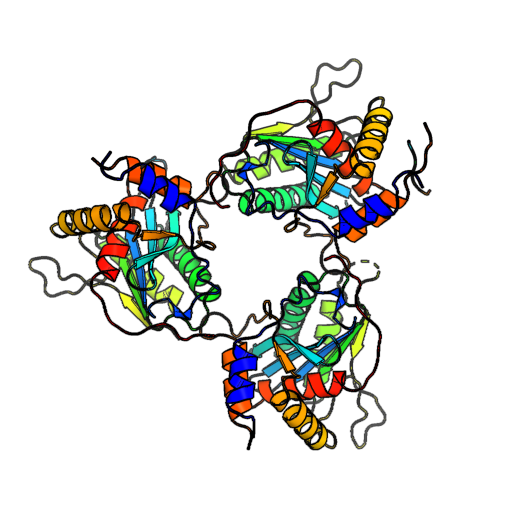0.108 29.091 6.808 1.00 49.13 662 ILE B O 1
ATOM 3005 N N . VAL B 1 214 ? 48.978 27.698 8.164 1.00 46.21 663 VAL B N 1
ATOM 3006 C CA . VAL B 1 214 ? 50.120 27.301 8.984 1.00 36.51 663 VAL B CA 1
ATOM 3007 C C . VAL B 1 214 ? 50.584 25.904 8.618 1.00 36.86 663 VAL B C 1
ATOM 3008 O O . VAL B 1 214 ? 49.779 25.006 8.456 1.00 51.70 663 VAL B O 1
ATOM 3012 N N . SER B 1 215 ? 51.883 25.724 8.475 1.00 42.15 664 SER B N 1
ATOM 3013 C CA . SER B 1 215 ? 52.458 24.401 8.374 1.00 44.02 664 SER B CA 1
ATOM 3014 C C . SER B 1 215 ? 53.912 24.427 8.777 1.00 50.14 664 SER B C 1
ATOM 3015 O O . SER B 1 215 ? 54.716 25.117 8.160 1.00 49.17 664 SER B O 1
ATOM 3018 N N . ALA B 1 216 ? 54.242 23.675 9.820 1.00 56.84 665 ALA B N 1
ATOM 3019 C CA . ALA B 1 216 ? 55.619 23.558 10.257 1.00 53.43 665 ALA B CA 1
ATOM 3020 C C . ALA B 1 216 ? 56.389 22.565 9.388 1.00 59.64 665 ALA B C 1
ATOM 3021 O O . ALA B 1 216 ? 57.569 22.774 9.102 1.00 63.80 665 ALA B O 1
ATOM 3023 N N . THR B 1 217 ? 55.708 21.499 8.969 1.00 54.20 666 THR B N 1
ATOM 3024 C CA . THR B 1 217 ? 56.333 20.366 8.274 1.00 48.28 666 THR B CA 1
ATOM 3025 C C . THR B 1 217 ? 56.403 20.494 6.760 1.00 49.41 666 THR B C 1
ATOM 3026 O O . THR B 1 217 ? 57.128 19.745 6.123 1.00 54.31 666 THR B O 1
ATOM 3030 N N . VAL B 1 218 ? 55.572 21.349 6.173 1.00 45.35 667 VAL B N 1
ATOM 3031 C CA . VAL B 1 218 ? 55.645 21.617 4.739 1.00 44.01 667 VAL B CA 1
ATOM 3032 C C . VAL B 1 218 ? 55.898 23.117 4.475 1.00 54.79 667 VAL B C 1
ATOM 3033 O O . VAL B 1 218 ? 54.966 23.859 4.174 1.00 60.31 667 VAL B O 1
ATOM 3037 N N . ARG B 1 219 ? 57.143 23.579 4.606 1.00 60.70 668 ARG B N 1
ATOM 3038 C CA . ARG B 1 219 ? 57.402 25.016 4.435 1.00 63.62 668 ARG B CA 1
ATOM 3039 C C . ARG B 1 219 ? 58.641 25.430 3.635 1.00 69.81 668 ARG B C 1
ATOM 3040 O O . ARG B 1 219 ? 58.612 26.430 2.933 1.00 74.10 668 ARG B O 1
ATOM 3048 N N . LEU B 1 220 ? 59.742 24.708 3.787 1.00 72.34 669 LEU B N 1
ATOM 3049 C CA . LEU B 1 220 ? 60.961 25.038 3.052 1.00 68.11 669 LEU B CA 1
ATOM 3050 C C . LEU B 1 220 ? 60.964 24.550 1.596 1.00 65.48 669 LEU B C 1
ATOM 3051 O O . LEU B 1 220 ? 61.380 25.269 0.690 1.00 67.09 669 LEU B O 1
ATOM 3056 N N . GLN B 1 221 ? 60.488 23.327 1.388 1.00 64.45 670 GLN B N 1
ATOM 3057 C CA . GLN B 1 221 ? 60.569 22.660 0.086 1.00 70.51 670 GLN B CA 1
ATOM 3058 C C . GLN B 1 221 ? 59.463 23.024 -0.883 1.00 66.80 670 GLN B C 1
ATOM 3059 O O . GLN B 1 221 ? 59.705 23.210 -2.073 1.00 71.88 670 GLN B O 1
ATOM 3065 N N . THR B 1 222 ? 58.249 23.142 -0.363 1.00 59.20 671 THR B N 1
ATOM 3066 C CA . THR B 1 222 ? 57.094 23.341 -1.215 1.00 54.20 671 THR B CA 1
ATOM 3067 C C . THR B 1 222 ? 55.997 24.100 -0.471 1.00 48.60 671 THR B C 1
ATOM 3068 O O . THR B 1 222 ? 55.972 24.119 0.759 1.00 51.73 671 THR B O 1
ATOM 3072 N N . ASP B 1 223 ? 55.120 24.752 -1.232 1.00 43.61 672 ASP B N 1
ATOM 3073 C CA . ASP B 1 223 ? 53.977 25.480 -0.682 1.00 43.99 672 ASP B CA 1
ATOM 3074 C C . ASP B 1 223 ? 52.961 24.464 -0.171 1.00 49.60 672 ASP B C 1
ATOM 3075 O O . ASP B 1 223 ? 52.661 23.491 -0.867 1.00 56.23 672 ASP B O 1
ATOM 3080 N N . PRO B 1 224 ? 52.437 24.665 1.049 1.00 52.64 673 PRO B N 1
ATOM 3081 C CA . PRO B 1 224 ? 51.554 23.642 1.637 1.00 45.57 673 PRO B CA 1
ATOM 3082 C C . PRO B 1 224 ? 50.268 23.450 0.816 1.00 41.82 673 PRO B C 1
ATOM 3083 O O . PRO B 1 224 ? 49.840 22.324 0.614 1.00 44.94 673 PRO B O 1
ATOM 3087 N N . VAL B 1 225 ? 49.694 24.537 0.312 1.00 41.50 674 VAL B N 1
ATOM 3088 C CA . VAL B 1 225 ? 48.489 24.459 -0.507 1.00 44.07 674 VAL B CA 1
ATOM 3089 C C . VAL B 1 225 ? 48.757 23.725 -1.808 1.00 46.79 674 VAL B C 1
ATOM 3090 O O . VAL B 1 225 ? 47.979 22.870 -2.227 1.00 51.46 674 VAL B O 1
ATOM 3094 N N . GLU B 1 226 ? 49.870 24.060 -2.443 1.00 47.15 675 GLU B N 1
ATOM 3095 C CA . GLU B 1 226 ? 50.294 23.372 -3.655 1.00 47.43 675 GLU B CA 1
ATOM 3096 C C . GLU B 1 226 ? 50.525 21.882 -3.390 1.00 45.44 675 GLU B C 1
ATOM 3097 O O . GLU B 1 226 ? 50.130 21.023 -4.184 1.00 41.86 675 GLU B O 1
ATOM 3103 N N . TYR B 1 227 ? 51.137 21.577 -2.248 1.00 34.65 676 TYR B N 1
ATOM 3104 C CA . TYR B 1 227 ? 51.409 20.197 -1.884 1.00 36.74 676 TYR B CA 1
ATOM 3105 C C . TYR B 1 227 ? 50.104 19.426 -1.660 1.00 45.33 676 TYR B C 1
ATOM 3106 O O . TYR B 1 227 ? 49.967 18.298 -2.128 1.00 43.28 676 TYR B O 1
ATOM 3115 N N . LEU B 1 228 ? 49.159 20.045 -0.946 1.00 47.53 677 LEU B N 1
ATOM 3116 C CA . LEU B 1 228 ? 47.850 19.446 -0.694 1.00 43.65 677 LEU B CA 1
ATOM 3117 C C . LEU B 1 228 ? 47.137 19.158 -1.998 1.00 42.07 677 LEU B C 1
ATOM 3118 O O . LEU B 1 228 ? 46.622 18.062 -2.196 1.00 50.38 677 LEU B O 1
ATOM 3123 N N . LEU B 1 229 ? 47.160 20.130 -2.903 1.00 45.19 678 LEU B N 1
ATOM 3124 C CA . LEU B 1 229 ? 46.483 20.017 -4.186 1.00 39.52 678 LEU B CA 1
ATOM 3125 C C . LEU B 1 229 ? 47.061 18.847 -4.971 1.00 51.15 678 LEU B C 1
ATOM 3126 O O . LEU B 1 229 ? 46.345 18.160 -5.686 1.00 60.14 678 LEU B O 1
ATOM 3131 N N . GLU B 1 230 ? 48.355 18.601 -4.814 1.00 53.94 679 GLU B N 1
ATOM 3132 C CA . GLU B 1 230 ? 48.980 17.458 -5.472 1.00 54.18 679 GLU B CA 1
ATOM 3133 C C . GLU B 1 230 ? 48.445 16.132 -4.948 1.00 52.46 679 GLU B C 1
ATOM 3134 O O . GLU B 1 230 ? 48.227 15.207 -5.730 1.00 53.14 679 GLU B O 1
ATOM 3140 N N . GLN B 1 231 ? 48.241 16.029 -3.635 1.00 52.59 680 GLN B N 1
ATOM 3141 C CA . GLN B 1 231 ? 47.649 14.814 -3.065 1.00 47.33 680 GLN B CA 1
ATOM 3142 C C . GLN B 1 231 ? 46.176 14.661 -3.481 1.00 55.64 680 GLN B C 1
ATOM 3143 O O . GLN B 1 231 ? 45.748 13.570 -3.841 1.00 64.17 680 GLN B O 1
ATOM 3149 N N . LEU B 1 232 ? 45.412 15.757 -3.418 1.00 58.07 681 LEU B N 1
ATOM 3150 C CA . LEU B 1 232 ? 43.997 15.773 -3.807 1.00 51.01 681 LEU B CA 1
ATOM 3151 C C . LEU B 1 232 ? 43.799 15.326 -5.246 1.00 55.60 681 LEU B C 1
ATOM 3152 O O . LEU B 1 232 ? 42.797 14.690 -5.587 1.00 55.52 681 LEU B O 1
ATOM 3157 N N . ASN B 1 233 ? 44.768 15.647 -6.094 1.00 60.08 682 ASN B N 1
ATOM 3158 C CA . ASN B 1 233 ? 44.672 15.284 -7.501 1.00 64.58 682 ASN B CA 1
ATOM 3159 C C . ASN B 1 233 ? 44.983 13.804 -7.763 1.00 66.84 682 ASN B C 1
ATOM 3160 O O . ASN B 1 233 ? 45.020 13.379 -8.916 1.00 63.24 682 ASN B O 1
ATOM 3165 N N . ASN B 1 234 ? 45.155 13.027 -6.689 1.00 72.08 683 ASN B N 1
ATOM 3166 C CA . ASN B 1 234 ? 45.328 11.577 -6.783 1.00 75.11 683 ASN B CA 1
ATOM 3167 C C . ASN B 1 234 ? 43.994 10.862 -6.674 1.00 71.45 683 ASN B C 1
ATOM 3168 O O . ASN B 1 234 ? 43.900 9.658 -6.902 1.00 79.93 683 ASN B O 1
ATOM 3173 N N . LEU B 1 235 ? 42.967 11.621 -6.319 1.00 63.67 684 LEU B N 1
ATOM 3174 C CA . LEU B 1 235 ? 41.611 11.119 -6.228 1.00 60.15 684 LEU B CA 1
ATOM 3175 C C . LEU B 1 235 ? 41.159 10.636 -7.597 1.00 71.20 684 LEU B C 1
ATOM 3176 O O . LEU B 1 235 ? 41.444 11.303 -8.595 1.00 75.51 684 LEU B O 1
ATOM 3181 N N . THR B 1 236 ? 40.484 9.480 -7.654 1.00 69.58 685 THR B N 1
ATOM 3182 C CA . THR B 1 236 ? 39.875 9.005 -8.905 1.00 67.46 685 THR B CA 1
ATOM 3183 C C . THR B 1 236 ? 38.513 8.315 -8.716 1.00 63.99 685 THR B C 1
ATOM 3184 O O . THR B 1 236 ? 37.988 8.210 -7.603 1.00 58.13 685 THR B O 1
ATOM 3188 N N . SER B 1 256 ? 50.021 7.737 -1.078 1.00 78.66 705 SER B N 1
ATOM 3189 C CA . SER B 1 256 ? 50.063 8.473 0.187 1.00 86.58 705 SER B CA 1
ATOM 3190 C C . SER B 1 256 ? 48.872 9.429 0.318 1.00 87.37 705 SER B C 1
ATOM 3191 O O . SER B 1 256 ? 48.817 10.451 -0.376 1.00 88.29 705 SER B O 1
ATOM 3194 N N . ASP B 1 257 ? 47.936 9.118 1.218 1.00 83.53 706 ASP B N 1
ATOM 3195 C CA . ASP B 1 257 ? 46.694 9.900 1.309 1.00 80.70 706 ASP B CA 1
ATOM 3196 C C . ASP B 1 257 ? 46.308 10.426 2.704 1.00 67.68 706 ASP B C 1
ATOM 3197 O O . ASP B 1 257 ? 45.185 10.871 2.902 1.00 59.58 706 ASP B O 1
ATOM 3202 N N . ASP B 1 258 ? 47.240 10.376 3.651 1.00 59.84 707 ASP B N 1
ATOM 3203 C CA . ASP B 1 258 ? 47.009 10.811 5.022 1.00 51.72 707 ASP B CA 1
ATOM 3204 C C . ASP B 1 258 ? 46.558 12.265 5.100 1.00 46.75 707 ASP B C 1
ATOM 3205 O O . ASP B 1 258 ? 45.698 12.613 5.899 1.00 61.08 707 ASP B O 1
ATOM 3210 N N . LEU B 1 259 ? 47.164 13.114 4.277 1.00 45.03 708 LEU B N 1
ATOM 3211 C CA . LEU B 1 259 ? 46.876 14.540 4.275 1.00 50.57 708 LEU B CA 1
ATOM 3212 C C . LEU B 1 259 ? 45.536 14.801 3.604 1.00 52.58 708 LEU B C 1
ATOM 3213 O O . LEU B 1 259 ? 44.768 15.668 4.036 1.00 54.56 708 LEU B O 1
ATOM 3218 N N . MET B 1 260 ? 45.291 14.071 2.518 1.00 44.96 709 MET B N 1
ATOM 3219 C CA . MET B 1 260 ? 44.049 14.174 1.763 1.00 50.27 709 MET B CA 1
ATOM 3220 C C . MET B 1 260 ? 42.850 13.755 2.614 1.00 50.39 709 MET B C 1
ATOM 3221 O O . MET B 1 260 ? 41.826 14.437 2.644 1.00 44.13 709 MET B O 1
ATOM 3226 N N . VAL B 1 261 ? 42.996 12.638 3.320 1.00 47.48 710 VAL B N 1
ATOM 3227 C CA . VAL B 1 261 ? 41.956 12.128 4.211 1.00 43.74 710 VAL B CA 1
ATOM 3228 C C . VAL B 1 261 ? 41.663 13.088 5.370 1.00 49.80 710 VAL B C 1
ATOM 3229 O O . VAL B 1 261 ? 40.505 13.319 5.713 1.00 50.92 710 VAL B O 1
ATOM 3233 N N . ALA B 1 262 ? 42.720 13.628 5.974 1.00 40.86 711 ALA B N 1
ATOM 3234 C CA . ALA B 1 262 ? 42.593 14.547 7.090 1.00 40.47 711 ALA B CA 1
ATOM 3235 C C . ALA B 1 262 ? 41.849 15.826 6.686 1.00 46.75 711 ALA B C 1
ATOM 3236 O O . ALA B 1 262 ? 41.013 16.333 7.435 1.00 46.14 711 ALA B O 1
ATOM 3238 N N . VAL B 1 263 ? 42.150 16.346 5.504 1.00 41.59 712 VAL B N 1
ATOM 3239 C CA . VAL B 1 263 ? 41.496 17.561 5.046 1.00 41.14 712 VAL B CA 1
ATOM 3240 C C . VAL B 1 263 ? 40.036 17.262 4.767 1.00 44.91 712 VAL B C 1
ATOM 3241 O O . VAL B 1 263 ? 39.138 17.986 5.231 1.00 42.09 712 VAL B O 1
ATOM 3245 N N . ILE B 1 264 ? 39.799 16.178 4.034 1.00 39.59 713 ILE B N 1
ATOM 3246 C CA . ILE B 1 264 ? 38.446 15.808 3.666 1.00 43.72 713 ILE B CA 1
ATOM 3247 C C . ILE B 1 264 ? 37.607 15.433 4.885 1.00 40.71 713 ILE B C 1
ATOM 3248 O O . ILE B 1 264 ? 36.446 15.830 4.986 1.00 43.05 713 ILE B O 1
ATOM 3253 N N . MET B 1 265 ? 38.197 14.694 5.822 1.00 41.25 714 MET B N 1
ATOM 3254 C CA . MET B 1 265 ? 37.458 14.316 7.020 1.00 41.81 714 MET B CA 1
ATOM 3255 C C . MET B 1 265 ? 37.228 15.482 7.968 1.00 44.89 714 MET B C 1
ATOM 3256 O O . MET B 1 265 ? 36.145 15.587 8.538 1.00 43.57 714 MET B O 1
ATOM 3261 N N . ALA B 1 266 ? 38.218 16.371 8.104 1.00 41.03 715 ALA B N 1
ATOM 3262 C CA . ALA B 1 266 ? 38.076 17.549 8.955 1.00 41.31 715 ALA B CA 1
ATOM 3263 C C . ALA B 1 266 ? 36.933 18.438 8.492 1.00 42.40 715 ALA B C 1
ATOM 3264 O O . ALA B 1 266 ? 36.136 18.915 9.302 1.00 39.68 715 ALA B O 1
ATOM 3266 N N . ILE B 1 267 ? 36.869 18.652 7.182 1.00 42.93 716 ILE B N 1
ATOM 3267 C CA . ILE B 1 267 ? 35.805 19.435 6.573 1.00 43.00 716 ILE B CA 1
ATOM 3268 C C . ILE B 1 267 ? 34.452 18.715 6.729 1.00 44.04 716 ILE B C 1
ATOM 3269 O O . ILE B 1 267 ? 33.442 19.331 7.055 1.00 47.11 716 ILE B O 1
ATOM 3274 N N . TYR B 1 268 ? 34.430 17.406 6.520 1.00 43.73 717 TYR B N 1
ATOM 3275 C CA . TYR B 1 268 ? 33.187 16.652 6.698 1.00 42.44 717 TYR B CA 1
ATOM 3276 C C . TYR B 1 268 ? 32.652 16.816 8.123 1.00 41.83 717 TYR B C 1
ATOM 3277 O O . TYR B 1 268 ? 31.462 17.027 8.315 1.00 46.69 717 TYR B O 1
ATOM 3286 N N . LEU B 1 269 ? 33.552 16.751 9.106 1.00 44.47 718 LEU B N 1
ATOM 3287 C CA . LEU B 1 269 ? 33.219 16.947 10.520 1.00 46.97 718 LEU B CA 1
ATOM 3288 C C . LEU B 1 269 ? 32.673 18.358 10.798 1.00 47.87 718 LEU B C 1
ATOM 3289 O O . LEU B 1 269 ? 31.738 18.526 11.574 1.00 49.12 718 LEU B O 1
ATOM 3294 N N . ALA B 1 270 ? 33.272 19.374 10.187 1.00 47.65 719 ALA B N 1
ATOM 3295 C CA . ALA B 1 270 ? 32.750 20.739 10.304 1.00 52.42 719 ALA B CA 1
ATOM 3296 C C . ALA B 1 270 ? 31.382 20.860 9.619 1.00 40.09 719 ALA B C 1
ATOM 3297 O O . ALA B 1 270 ? 30.499 21.561 10.096 1.00 63.06 719 ALA B O 1
ATOM 3299 N N . ALA B 1 271 ? 31.192 20.124 8.535 1.00 46.22 720 ALA B N 1
ATOM 3300 C CA . ALA B 1 271 ? 29.955 20.233 7.765 1.00 53.68 720 ALA B CA 1
ATOM 3301 C C . ALA B 1 271 ? 28.701 19.786 8.521 1.00 60.26 720 ALA B C 1
ATOM 3302 O O . ALA B 1 271 ? 27.597 20.032 8.054 1.00 67.01 720 ALA B O 1
ATOM 3304 N N . GLN B 1 272 ? 28.868 19.192 9.704 1.00 68.16 721 GLN B N 1
ATOM 3305 C CA . GLN B 1 272 ? 27.734 18.958 10.612 1.00 65.02 721 GLN B CA 1
ATOM 3306 C C . GLN B 1 272 ? 27.742 19.793 11.923 1.00 80.09 721 GLN B C 1
ATOM 3307 O O . GLN B 1 272 ? 28.603 19.574 12.784 1.00 79.87 721 GLN B O 1
ATOM 3313 N N . ALA B 1 273 ? 26.832 20.775 12.066 1.00 75.67 722 ALA B N 1
ATOM 3314 C CA . ALA B 1 273 ? 26.490 21.809 11.062 1.00 81.82 722 ALA B CA 1
ATOM 3315 C C . ALA B 1 273 ? 25.981 23.105 11.719 1.00 95.17 722 ALA B C 1
ATOM 3316 O O . ALA B 1 273 ? 25.662 23.089 12.902 1.00 106.97 722 ALA B O 1
ATOM 3318 N N . GLY B 1 274 ? 25.798 24.188 10.944 1.00 92.42 723 GLY B N 1
ATOM 3319 C CA . GLY B 1 274 ? 25.032 25.355 11.421 1.00 87.61 723 GLY B CA 1
ATOM 3320 C C . GLY B 1 274 ? 25.311 26.820 11.853 1.00 117.66 723 GLY B C 1
ATOM 3321 O O . GLY B 1 274 ? 24.685 27.725 11.310 1.00 123.93 723 GLY B O 1
ATOM 3322 N N . PRO B 1 275 ? 26.273 27.078 12.765 1.00 113.14 724 PRO B N 1
ATOM 3323 C CA . PRO B 1 275 ? 26.353 28.095 13.851 1.00 113.40 724 PRO B CA 1
ATOM 3324 C C . PRO B 1 275 ? 26.187 29.642 13.569 1.00 97.31 724 PRO B C 1
ATOM 3325 O O . PRO B 1 275 ? 25.500 30.012 12.608 1.00 94.04 724 PRO B O 1
ATOM 3329 N N . PRO B 1 276 ? 26.726 30.529 14.472 1.00 93.60 725 PRO B N 1
ATOM 3330 C CA . PRO B 1 276 ? 26.919 31.957 14.173 1.00 80.33 725 PRO B CA 1
ATOM 3331 C C . PRO B 1 276 ? 28.357 32.318 13.777 1.00 65.42 725 PRO B C 1
ATOM 3332 O O . PRO B 1 276 ? 29.072 31.484 13.218 1.00 66.15 725 PRO B O 1
ATOM 3336 N N . HIS B 1 277 ? 28.765 33.554 14.069 1.00 51.60 726 HIS B N 1
ATOM 3337 C CA . HIS B 1 277 ? 30.047 34.081 13.603 1.00 40.84 726 HIS B CA 1
ATOM 3338 C C . HIS B 1 277 ? 31.028 34.549 14.701 1.00 46.23 726 HIS B C 1
ATOM 3339 O O . HIS B 1 277 ? 30.631 34.985 15.772 1.00 51.18 726 HIS B O 1
ATOM 3346 N N . THR B 1 278 ? 32.322 34.508 14.391 1.00 49.10 727 THR B N 1
ATOM 3347 C CA . THR B 1 278 ? 33.374 35.085 15.228 1.00 52.12 727 THR B CA 1
ATOM 3348 C C . THR B 1 278 ? 33.240 36.611 15.273 1.00 54.61 727 THR B C 1
ATOM 3349 O O . THR B 1 278 ? 32.671 37.213 14.363 1.00 48.50 727 THR B O 1
ATOM 3353 N N . PHE B 1 279 ? 33.734 37.230 16.339 1.00 47.30 728 PHE B N 1
ATOM 3354 C CA . PHE B 1 279 ? 33.640 38.672 16.483 1.00 52.60 728 PHE B CA 1
ATOM 3355 C C . PHE B 1 279 ? 34.447 39.450 15.434 1.00 49.56 728 PHE B C 1
ATOM 3356 O O . PHE B 1 279 ? 35.440 38.943 14.923 1.00 48.05 728 PHE B O 1
ATOM 3364 N N . ALA B 1 280 ? 34.003 40.666 15.105 1.00 43.65 729 ALA B N 1
ATOM 3365 C CA . ALA B 1 280 ? 34.780 41.586 14.257 1.00 53.23 729 ALA B CA 1
ATOM 3366 C C . ALA B 1 280 ? 35.751 42.527 15.013 1.00 44.67 729 ALA B C 1
ATOM 3367 O O . ALA B 1 280 ? 35.311 43.344 15.819 1.00 55.18 729 ALA B O 1
ATOM 3369 N N . PRO B 1 281 ? 37.074 42.326 14.845 1.00 56.91 730 PRO B N 1
ATOM 3370 C CA . PRO B 1 281 ? 38.141 43.297 15.094 1.00 69.12 730 PRO B CA 1
ATOM 3371 C C . PRO B 1 281 ? 38.891 43.539 13.771 1.00 77.70 730 PRO B C 1
ATOM 3372 O O . PRO B 1 281 ? 40.028 43.077 13.648 1.00 81.23 730 PRO B O 1
ATOM 3376 N N . ILE B 1 282 ? 38.247 44.233 12.818 1.00 79.38 731 ILE B N 1
ATOM 3377 C CA . ILE B 1 282 ? 38.686 44.344 11.409 1.00 78.14 731 ILE B CA 1
ATOM 3378 C C . ILE B 1 282 ? 40.193 44.371 11.194 1.00 84.90 731 ILE B C 1
ATOM 3379 O O . ILE B 1 282 ? 40.782 43.349 10.845 1.00 90.73 731 ILE B O 1
ATOM 3381 N N . PRO C 1 27 ? 30.575 53.810 31.657 1.00 96.50 476 PRO C N 1
ATOM 3382 C CA . PRO C 1 27 ? 30.530 55.077 30.923 1.00 97.83 476 PRO C CA 1
ATOM 3383 C C . PRO C 1 27 ? 31.922 55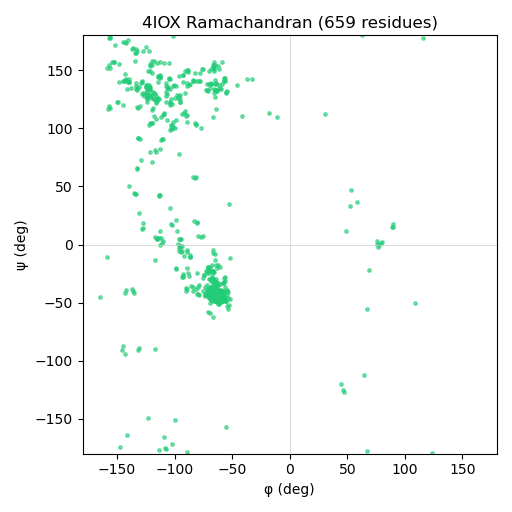.650 30.651 1.00 97.78 476 PRO C C 1
ATOM 3384 O O . PRO C 1 27 ? 32.889 54.907 30.446 1.00 106.88 476 PRO C O 1
ATOM 3388 N N . VAL C 1 28 ? 31.991 56.979 30.655 1.00 85.38 477 VAL C N 1
ATOM 3389 C CA . VAL C 1 28 ? 33.217 57.766 30.458 1.00 75.73 477 VAL C CA 1
ATOM 3390 C C . VAL C 1 28 ? 33.854 57.693 29.064 1.00 65.87 477 VAL C C 1
ATOM 3391 O O . VAL C 1 28 ? 34.055 58.728 28.432 1.00 55.52 477 VAL C O 1
ATOM 3395 N N . LEU C 1 29 ? 34.167 56.501 28.569 1.00 63.15 478 LEU C N 1
ATOM 3396 C CA . LEU C 1 29 ? 34.650 56.398 27.197 1.00 57.86 478 LEU C CA 1
ATOM 3397 C C . LEU C 1 29 ? 33.467 56.005 26.342 1.00 53.32 478 LEU C C 1
ATOM 3398 O O . LEU C 1 29 ? 32.814 55.019 26.649 1.00 59.08 478 LEU C O 1
ATOM 3403 N N . THR C 1 30 ? 33.206 56.738 25.259 1.00 44.97 479 THR C N 1
ATOM 3404 C CA . THR C 1 30 ? 32.039 56.452 24.425 1.00 45.87 479 THR C CA 1
ATOM 3405 C C . THR C 1 30 ? 32.149 55.113 23.667 1.00 48.44 479 THR C C 1
ATOM 3406 O O . THR C 1 30 ? 33.237 54.639 23.349 1.00 54.18 479 THR C O 1
ATOM 3410 N N . LYS C 1 31 ? 31.010 54.498 23.395 1.00 46.85 480 LYS C N 1
ATOM 3411 C CA . LYS C 1 31 ? 30.984 53.254 22.637 1.00 47.86 480 LYS C CA 1
ATOM 3412 C C . LYS C 1 31 ? 31.522 53.472 21.239 1.00 45.28 480 LYS C C 1
ATOM 3413 O O . LYS C 1 31 ? 32.170 52.599 20.676 1.00 56.61 480 LYS C O 1
ATOM 3419 N N . SER C 1 32 ? 31.239 54.641 20.675 1.00 41.65 481 SER C N 1
ATOM 3420 C CA . SER C 1 32 ? 31.648 54.934 19.304 1.00 45.20 481 SER C CA 1
ATOM 3421 C C . SER C 1 32 ? 33.175 55.025 19.189 1.00 42.89 481 SER C C 1
ATOM 3422 O O . SER C 1 32 ? 33.758 54.495 18.251 1.00 47.70 481 SER C O 1
ATOM 3425 N N . ALA C 1 33 ? 33.818 55.694 20.141 1.00 45.08 482 ALA C N 1
ATOM 3426 C CA . ALA C 1 33 ? 35.276 55.741 20.154 1.00 46.98 482 ALA C CA 1
ATOM 3427 C C . ALA C 1 33 ? 35.849 54.349 20.449 1.00 42.41 482 ALA C C 1
ATOM 3428 O O . ALA C 1 33 ? 36.800 53.927 19.811 1.00 36.44 482 ALA C O 1
ATOM 3430 N N . GLY C 1 34 ? 35.214 53.612 21.356 1.00 42.96 483 GLY C N 1
ATOM 3431 C CA . GLY C 1 34 ? 35.672 52.276 21.696 1.00 36.96 483 GLY C CA 1
ATOM 3432 C C . GLY C 1 34 ? 35.676 51.386 20.471 1.00 48.07 483 GLY C C 1
ATOM 3433 O O . GLY C 1 34 ? 36.617 50.619 20.245 1.00 55.15 483 GLY C O 1
ATOM 3434 N N . GLU C 1 35 ? 34.644 51.526 19.649 1.00 44.91 484 GLU C N 1
ATOM 3435 C CA . GLU C 1 35 ? 34.541 50.728 18.435 1.00 48.74 484 GLU C CA 1
ATOM 3436 C C . GLU C 1 35 ? 35.583 51.098 17.386 1.00 46.98 484 GLU C C 1
ATOM 3437 O O . GLU C 1 35 ? 36.154 50.225 16.745 1.00 48.96 484 GLU C O 1
ATOM 3443 N N . ARG C 1 36 ? 35.832 52.389 17.199 1.00 42.84 485 ARG C N 1
ATOM 3444 C CA . ARG C 1 36 ? 36.844 52.793 16.229 1.00 39.60 485 ARG C CA 1
ATOM 3445 C C . ARG C 1 36 ? 38.231 52.379 16.669 1.00 36.85 485 ARG C C 1
ATOM 3446 O O . ARG C 1 36 ? 39.080 52.069 15.848 1.00 44.67 485 ARG C O 1
ATOM 3454 N N . PHE C 1 37 ? 38.420 52.317 17.976 1.00 36.60 486 PHE C N 1
ATOM 3455 C CA . PHE C 1 37 ? 39.664 51.888 18.577 1.00 38.73 486 PHE C CA 1
ATOM 3456 C C . PHE C 1 37 ? 39.961 50.412 18.237 1.00 42.66 486 PHE C C 1
ATOM 3457 O O . PHE C 1 37 ? 41.076 50.049 17.889 1.00 40.41 486 PHE C O 1
ATOM 3465 N N . LEU C 1 38 ? 38.937 49.579 18.317 1.00 44.88 487 LEU C N 1
ATOM 3466 C CA . LEU C 1 38 ? 39.040 48.167 18.002 1.00 38.87 487 LEU C CA 1
ATOM 3467 C C . LEU C 1 38 ? 39.327 47.927 16.525 1.00 38.52 487 LEU C C 1
ATOM 3468 O O . LEU C 1 38 ? 40.167 47.107 16.167 1.00 42.65 487 LEU C O 1
ATOM 3473 N N . LEU C 1 39 ? 38.610 48.659 15.675 1.00 36.90 488 LEU C N 1
ATOM 3474 C CA . LEU C 1 39 ? 38.554 48.396 14.236 1.00 37.28 488 LEU C CA 1
ATOM 3475 C C . LEU C 1 39 ? 39.622 49.097 13.379 1.00 41.60 488 LEU C C 1
ATOM 3476 O O . LEU C 1 39 ? 40.135 48.524 12.428 1.00 52.74 488 LEU C O 1
ATOM 3481 N N . TYR C 1 40 ? 39.957 50.338 13.704 1.00 37.58 489 TYR C N 1
ATOM 3482 C CA . TYR C 1 40 ? 40.912 51.078 12.884 1.00 34.89 489 TYR C CA 1
ATOM 3483 C C . TYR C 1 40 ? 42.294 51.091 13.519 1.00 40.95 489 TYR C C 1
ATOM 3484 O O . TYR C 1 40 ? 42.556 51.831 14.470 1.00 38.75 489 TYR C O 1
ATOM 3493 N N . ARG C 1 41 ? 43.159 50.227 13.001 1.00 44.68 490 ARG C N 1
ATOM 3494 C CA . ARG C 1 41 ? 44.499 50.025 13.544 1.00 43.11 490 ARG C CA 1
ATOM 3495 C C . ARG C 1 41 ? 45.526 50.317 12.478 1.00 42.84 490 ARG C C 1
ATOM 3496 O O . ARG C 1 41 ? 45.696 49.540 11.543 1.00 43.12 490 ARG C O 1
ATOM 3504 N N . PRO C 1 42 ? 46.184 51.471 12.593 1.00 43.76 491 PRO C N 1
ATOM 3505 C CA . PRO C 1 42 ? 47.185 51.840 11.597 1.00 28.24 491 PRO C CA 1
ATOM 3506 C C . PRO C 1 42 ? 48.302 50.813 11.502 1.00 39.97 491 PRO C C 1
ATOM 3507 O O . PRO C 1 42 ? 48.816 50.321 12.501 1.00 42.37 491 PRO C O 1
ATOM 3511 N N . SER C 1 43 ? 48.700 50.525 10.279 1.00 35.96 492 SER C N 1
ATOM 3512 C CA . SER C 1 43 ? 49.863 49.715 10.062 1.00 35.10 492 SER C CA 1
ATOM 3513 C C . SER C 1 43 ? 51.109 50.563 10.296 1.00 36.92 492 SER C C 1
ATOM 3514 O O . SER C 1 43 ? 51.513 51.330 9.425 1.00 52.52 492 SER C O 1
ATOM 3517 N N . THR C 1 44 ? 51.717 50.417 11.469 1.00 37.40 493 THR C N 1
ATOM 3518 C CA . THR C 1 44 ? 52.906 51.190 11.840 1.00 37.17 493 THR C CA 1
ATOM 3519 C C . THR C 1 44 ? 54.183 50.737 11.137 1.00 42.10 493 THR C C 1
ATOM 3520 O O . THR C 1 44 ? 55.122 51.518 11.000 1.00 44.71 493 THR C O 1
ATOM 3524 N N . THR C 1 45 ? 54.233 49.469 10.736 1.00 43.85 494 THR C N 1
ATOM 3525 C CA . THR C 1 45 ? 55.410 48.912 10.066 1.00 44.98 494 THR C CA 1
ATOM 3526 C C . THR C 1 45 ? 55.580 49.441 8.652 1.00 40.93 494 THR C C 1
ATOM 3527 O O . THR C 1 45 ? 56.650 49.343 8.073 1.00 57.62 494 THR C O 1
ATOM 3531 N N . THR C 1 46 ? 54.508 49.972 8.090 1.00 36.36 495 THR C N 1
ATOM 3532 C CA . THR C 1 46 ? 54.543 50.544 6.745 1.00 41.25 495 THR C CA 1
ATOM 3533 C C . THR C 1 46 ? 54.268 52.066 6.731 1.00 44.73 495 THR C C 1
ATOM 3534 O O . THR C 1 46 ? 54.201 52.673 5.674 1.00 54.75 495 THR C O 1
ATOM 3538 N N . ASN C 1 47 ? 54.130 52.677 7.905 1.00 45.49 496 ASN C N 1
ATOM 3539 C CA . ASN C 1 47 ? 53.949 54.127 8.010 1.00 43.82 496 ASN C CA 1
ATOM 3540 C C . ASN C 1 47 ? 54.836 54.726 9.101 1.00 40.33 496 ASN C C 1
ATOM 3541 O O . ASN C 1 47 ? 54.387 55.541 9.893 1.00 46.40 496 ASN C O 1
ATOM 3546 N N . SER C 1 48 ? 56.085 54.295 9.155 1.00 41.45 497 SER C N 1
ATOM 3547 C CA . SER C 1 48 ? 56.983 54.660 10.246 1.00 45.52 497 SER C CA 1
ATOM 3548 C C . SER C 1 48 ? 57.394 56.128 10.176 1.00 46.29 497 SER C C 1
ATOM 3549 O O . SER C 1 48 ? 57.781 56.714 11.185 1.00 44.05 497 SER C O 1
ATOM 3552 N N . GLY C 1 49 ? 57.325 56.721 8.989 1.00 55.66 498 GLY C N 1
ATOM 3553 C CA . GLY C 1 49 ? 57.647 58.136 8.837 1.00 50.84 498 GLY C CA 1
ATOM 3554 C C . GLY C 1 49 ? 56.733 59.043 9.656 1.00 41.62 498 GLY C C 1
ATOM 3555 O O . GLY C 1 49 ? 57.083 60.172 9.948 1.00 42.27 498 GLY C O 1
ATOM 3556 N N . LEU C 1 50 ? 55.578 58.524 10.061 1.00 38.29 499 LEU C N 1
ATOM 3557 C CA . LEU C 1 50 ? 54.605 59.283 10.839 1.00 38.08 499 LEU C CA 1
ATOM 3558 C C . LEU C 1 50 ? 54.839 59.235 12.343 1.00 39.09 499 LEU C C 1
ATOM 3559 O O . LEU C 1 50 ? 54.199 59.968 13.084 1.00 38.41 499 LEU C O 1
ATOM 3564 N N . MET C 1 51 ? 55.738 58.364 12.793 1.00 46.32 500 MET C N 1
ATOM 3565 C CA . MET C 1 51 ? 55.996 58.184 14.227 1.00 43.88 500 MET C CA 1
ATOM 3566 C C . MET C 1 51 ? 57.081 59.092 14.803 1.00 47.41 500 MET C C 1
ATOM 3567 O O . MET C 1 51 ? 58.007 59.495 14.106 1.00 41.22 500 MET C O 1
ATOM 3572 N N . ALA C 1 52 ? 56.946 59.423 16.083 1.00 29.74 501 ALA C N 1
ATOM 3573 C CA . ALA C 1 52 ? 58.011 60.086 16.794 1.00 36.07 501 ALA C CA 1
ATOM 3574 C C . ALA C 1 52 ? 59.078 59.034 17.156 1.00 39.26 501 ALA C C 1
ATOM 3575 O O . ALA C 1 52 ? 58.743 57.880 17.418 1.00 52.54 501 ALA C O 1
ATOM 3577 N N . PRO C 1 53 ? 60.365 59.432 17.198 1.00 39.82 502 PRO C N 1
ATOM 3578 C CA . PRO C 1 53 ? 61.437 58.440 17.402 1.00 41.84 502 PRO C CA 1
ATOM 3579 C C . PRO C 1 53 ? 61.637 58.029 18.846 1.00 42.54 502 PRO C C 1
ATOM 3580 O O . PRO C 1 53 ? 62.675 57.474 19.156 1.00 56.95 502 PRO C O 1
ATOM 3584 N N . ASP C 1 54 ? 60.651 58.252 19.703 1.00 42.25 503 ASP C N 1
ATOM 3585 C CA . ASP C 1 54 ? 60.772 57.853 21.099 1.00 40.19 503 ASP C CA 1
ATOM 3586 C C . ASP C 1 54 ? 59.663 56.908 21.542 1.00 41.01 503 ASP C C 1
ATOM 3587 O O . ASP C 1 54 ? 58.504 57.077 21.185 1.00 40.21 503 ASP C O 1
ATOM 3592 N N . LEU C 1 55 ? 60.051 55.885 22.293 1.00 39.02 504 LEU C N 1
ATOM 3593 C CA . LEU C 1 55 ? 59.123 54.898 22.802 1.00 40.18 504 LEU C CA 1
ATOM 3594 C C . LEU C 1 55 ? 58.905 55.155 24.285 1.00 40.72 504 LEU C C 1
ATOM 3595 O O . LEU C 1 55 ? 59.830 55.530 24.994 1.00 40.83 504 LEU C O 1
ATOM 3600 N N . TYR C 1 56 ? 57.681 54.950 24.754 1.00 40.04 505 TYR C N 1
ATOM 3601 C CA . TYR C 1 56 ? 57.377 55.133 26.164 1.00 41.48 505 TYR C CA 1
ATOM 3602 C C . TYR C 1 56 ? 56.779 53.872 26.705 1.00 43.37 505 TYR C C 1
ATOM 3603 O O . TYR C 1 56 ? 55.794 53.370 26.182 1.00 53.67 505 TYR C O 1
ATOM 3612 N N . VAL C 1 57 ? 57.376 53.358 27.766 1.00 42.16 506 VAL C N 1
ATOM 3613 C CA . VAL C 1 57 ? 56.861 52.153 28.366 1.00 38.66 506 VAL C CA 1
ATOM 3614 C C . VAL C 1 57 ? 56.554 52.340 29.822 1.00 42.48 506 VAL C C 1
ATOM 3615 O O . VAL C 1 57 ? 57.278 53.021 30.538 1.00 49.59 506 VAL C O 1
ATOM 3619 N N . TYR C 1 58 ? 55.413 51.810 30.235 1.00 44.72 507 TYR C N 1
ATOM 3620 C CA . TYR C 1 58 ? 55.035 51.857 31.630 1.00 39.58 507 TYR C CA 1
ATOM 3621 C C . TYR C 1 58 ? 54.810 50.427 32.065 1.00 41.55 507 TYR C C 1
ATOM 3622 O O . TYR C 1 58 ? 54.082 49.698 31.407 1.00 55.39 507 TYR C O 1
ATOM 3631 N N . VAL C 1 59 ? 55.457 49.999 33.141 1.00 43.63 508 VAL C N 1
ATOM 3632 C CA . VAL C 1 59 ? 55.119 48.706 33.717 1.00 46.73 508 VAL C CA 1
ATOM 3633 C C . VAL C 1 59 ? 54.572 48.873 35.115 1.00 54.71 508 VAL C C 1
ATOM 3634 O O . VAL C 1 59 ? 55.190 49.500 35.975 1.00 63.80 508 VAL C O 1
ATOM 3638 N N . ASP C 1 60 ? 53.367 48.341 35.296 1.00 55.35 509 ASP C N 1
ATOM 3639 C CA . ASP C 1 60 ? 52.611 48.461 36.529 1.00 66.29 509 ASP C CA 1
ATOM 3640 C C . ASP C 1 60 ? 52.540 47.098 37.201 1.00 74.37 509 ASP C C 1
ATOM 3641 O O . ASP C 1 60 ? 51.625 46.322 36.922 1.00 75.08 509 ASP C O 1
ATOM 3646 N N . PRO C 1 61 ? 53.510 46.791 38.078 1.00 78.62 510 PRO C N 1
ATOM 3647 C CA . PRO C 1 61 ? 53.558 45.438 38.641 1.00 78.61 510 PRO C CA 1
ATOM 3648 C C . PRO C 1 61 ? 52.626 45.278 39.843 1.00 83.23 510 PRO C C 1
ATOM 3649 O O . PRO C 1 61 ? 52.487 46.202 40.653 1.00 81.89 510 PRO C O 1
ATOM 3653 N N . ALA C 1 62 ? 51.989 44.112 39.934 1.00 80.95 511 ALA C N 1
ATOM 3654 C CA . ALA C 1 62 ? 51.236 43.716 41.114 1.00 85.92 511 ALA C CA 1
ATOM 3655 C C . ALA C 1 62 ? 51.630 42.297 41.503 1.00 86.41 511 ALA C C 1
ATOM 3656 O O . ALA C 1 62 ? 51.542 41.380 40.685 1.00 86.28 511 ALA C O 1
ATOM 3658 N N . GLY C 1 71 ? 48.004 40.751 38.642 1.00 100.19 520 GLY C N 1
ATOM 3659 C CA . GLY C 1 71 ? 48.541 40.856 37.298 1.00 89.42 520 GLY C CA 1
ATOM 3660 C C . GLY C 1 71 ? 49.431 42.070 37.094 1.00 74.87 520 GLY C C 1
ATOM 3661 O O . GLY C 1 71 ? 49.167 43.144 37.646 1.00 71.34 520 GLY C O 1
ATOM 3662 N N . THR C 1 72 ? 50.491 41.886 36.307 1.00 64.24 521 THR C N 1
ATOM 3663 C CA . THR C 1 72 ? 51.387 42.972 35.915 1.00 60.34 521 THR C CA 1
ATOM 3664 C C . THR C 1 72 ? 51.020 43.517 34.539 1.00 60.57 521 THR C C 1
ATOM 3665 O O . THR C 1 72 ? 50.932 42.756 33.574 1.00 63.33 521 THR C O 1
ATOM 3669 N N . GLY C 1 73 ? 50.810 44.832 34.451 1.00 61.85 522 GLY C N 1
ATOM 3670 C CA . GLY C 1 73 ? 50.502 45.487 33.190 1.00 54.45 522 GLY C CA 1
ATOM 3671 C C . GLY C 1 73 ? 51.683 46.198 32.558 1.00 52.03 522 GLY C C 1
ATOM 3672 O O . GLY C 1 73 ? 52.438 46.892 33.243 1.00 58.51 522 GLY C O 1
ATOM 3673 N N . VAL C 1 74 ? 51.839 46.036 31.248 1.00 45.04 523 VAL C N 1
ATOM 3674 C CA . VAL C 1 74 ? 52.898 46.720 30.511 1.00 45.74 523 VAL C CA 1
ATOM 3675 C C . VAL C 1 74 ? 52.311 47.352 29.266 1.00 48.38 523 VAL C C 1
ATOM 3676 O O . VAL C 1 74 ? 51.544 46.720 28.559 1.00 54.78 523 VAL C O 1
ATOM 3680 N N . ALA C 1 75 ? 52.678 48.603 29.001 1.00 47.22 524 ALA C N 1
ATOM 3681 C CA . ALA C 1 75 ? 52.288 49.273 27.775 1.00 42.69 524 ALA C CA 1
ATOM 3682 C C . ALA C 1 75 ? 53.502 49.907 27.120 1.00 49.54 524 ALA C C 1
ATOM 3683 O O . ALA C 1 75 ? 54.304 50.563 27.792 1.00 49.74 524 ALA C O 1
ATOM 3685 N N . VAL C 1 76 ? 53.609 49.734 25.801 1.00 46.10 525 VAL C N 1
ATOM 3686 C CA . VAL C 1 76 ? 54.638 50.391 25.004 1.00 42.90 525 VAL C CA 1
ATOM 3687 C C . VAL C 1 76 ? 53.902 51.264 24.011 1.00 47.22 525 VAL C C 1
ATOM 3688 O O . VAL C 1 76 ? 53.120 50.762 23.210 1.00 51.60 525 VAL C O 1
ATOM 3692 N N . VAL C 1 77 ? 54.111 52.579 24.091 1.00 42.13 526 VAL C N 1
ATOM 3693 C CA . VAL C 1 77 ? 53.351 53.505 23.259 1.00 42.76 526 VAL C CA 1
ATOM 3694 C C . VAL C 1 77 ? 54.298 54.530 22.656 1.00 50.04 526 VAL C C 1
ATOM 3695 O O . VAL C 1 77 ? 55.438 54.693 23.107 1.00 53.67 526 VAL C O 1
ATOM 3699 N N . GLY C 1 78 ? 53.815 55.228 21.638 1.00 46.98 527 GLY C N 1
ATOM 3700 C CA . GLY C 1 78 ? 54.565 56.299 21.014 1.00 40.36 527 GLY C CA 1
ATOM 3701 C C . GLY C 1 78 ? 53.623 57.270 20.333 1.00 43.72 527 GLY C C 1
ATOM 3702 O O . GLY C 1 78 ? 52.411 57.082 20.346 1.00 50.30 527 GLY C O 1
ATOM 3703 N N . ARG C 1 79 ? 54.177 58.327 19.761 1.00 42.93 528 ARG C N 1
ATOM 3704 C CA . ARG C 1 79 ? 53.395 59.291 19.001 1.00 38.49 528 ARG C CA 1
ATOM 3705 C C . ARG C 1 79 ? 53.332 58.867 17.550 1.00 35.24 528 ARG C C 1
ATOM 3706 O O . ARG C 1 79 ? 54.336 58.493 16.947 1.00 37.61 528 ARG C O 1
ATOM 3714 N N . TYR C 1 80 ? 52.142 58.984 16.992 1.00 31.85 529 TYR C N 1
ATOM 3715 C CA . TYR C 1 80 ? 51.855 58.696 15.600 1.00 33.96 529 TYR C CA 1
ATOM 3716 C C . TYR C 1 80 ? 51.107 59.931 15.155 1.00 33.83 529 TYR C C 1
ATOM 3717 O O . TYR C 1 80 ? 50.095 60.272 15.757 1.00 36.99 529 TYR C O 1
ATOM 3726 N N . ARG C 1 81 ? 51.636 60.642 14.169 1.00 36.81 530 ARG C N 1
ATOM 3727 C CA . ARG C 1 81 ? 51.220 62.027 13.922 1.00 36.04 530 ARG C CA 1
ATOM 3728 C C . ARG C 1 81 ? 51.125 62.852 15.215 1.00 30.95 530 ARG C C 1
ATOM 3729 O O . ARG C 1 81 ? 52.062 62.994 15.984 1.00 46.62 530 ARG C O 1
ATOM 3737 N N . ASP C 1 82 ? 49.923 63.328 15.436 1.00 43.11 531 ASP C N 1
ATOM 3738 C CA . ASP C 1 82 ? 49.513 64.159 16.535 1.00 48.35 531 ASP C CA 1
ATOM 3739 C C . ASP C 1 82 ? 48.881 63.307 17.614 1.00 45.15 531 ASP C C 1
ATOM 3740 O O . ASP C 1 82 ? 48.449 63.820 18.641 1.00 45.52 531 ASP C O 1
ATOM 3745 N N . ASP C 1 83 ? 48.835 62.000 17.374 1.00 43.95 532 ASP C N 1
ATOM 3746 C CA . ASP C 1 83 ? 48.087 61.074 18.225 1.00 41.04 532 ASP C CA 1
ATOM 3747 C C . ASP C 1 83 ? 48.982 60.097 18.970 1.00 47.54 532 ASP C C 1
ATOM 3748 O O . ASP C 1 83 ? 50.205 60.119 18.837 1.00 45.96 532 ASP C O 1
ATOM 3753 N N . TYR C 1 84 ? 48.352 59.192 19.705 1.00 43.29 533 TYR C N 1
ATOM 3754 C CA . TYR C 1 84 ? 49.081 58.189 20.453 1.00 32.70 533 TYR C CA 1
ATOM 3755 C C . TYR C 1 84 ? 48.679 56.792 20.023 1.00 40.22 533 TYR C C 1
ATOM 3756 O O . TYR C 1 84 ? 47.498 56.505 19.812 1.00 45.54 533 TYR C O 1
ATOM 3765 N N . ILE C 1 85 ? 49.684 55.938 19.848 1.00 43.15 534 ILE C N 1
ATOM 3766 C CA . ILE C 1 85 ? 49.482 54.608 19.308 1.00 39.66 534 ILE C CA 1
ATOM 3767 C C . ILE C 1 85 ? 50.133 53.550 20.205 1.00 37.89 534 ILE C C 1
ATOM 3768 O O . ILE C 1 85 ? 51.217 53.771 20.735 1.00 39.37 534 ILE C O 1
ATOM 3773 N N . ILE C 1 86 ? 49.448 52.422 20.403 1.00 37.36 535 ILE C N 1
ATOM 3774 C CA . ILE C 1 86 ? 49.974 51.351 21.237 1.00 32.84 535 ILE C CA 1
ATOM 3775 C C . ILE C 1 86 ? 50.696 50.292 20.400 1.00 39.95 535 ILE C C 1
ATOM 3776 O O . ILE C 1 86 ? 50.118 49.724 19.473 1.00 35.89 535 ILE C O 1
ATOM 3781 N N . PHE C 1 87 ? 51.969 50.062 20.736 1.00 41.40 536 PHE C N 1
ATOM 3782 C CA . PHE C 1 87 ? 52.831 49.094 20.050 1.00 46.52 536 PHE C CA 1
ATOM 3783 C C . PHE C 1 87 ? 52.852 47.693 20.672 1.00 45.66 536 PHE C C 1
ATOM 3784 O O . PHE C 1 87 ? 53.122 46.707 19.984 1.00 44.24 536 PHE C O 1
ATOM 3792 N N . ALA C 1 88 ? 52.609 47.619 21.975 1.00 36.99 537 ALA C N 1
ATOM 3793 C CA . ALA C 1 88 ? 52.675 46.359 22.684 1.00 37.72 537 ALA C CA 1
ATOM 3794 C C . ALA C 1 88 ? 51.891 46.414 23.974 1.00 42.46 537 ALA C C 1
ATOM 3795 O O . ALA C 1 88 ? 51.778 47.480 24.600 1.00 40.00 537 ALA C O 1
ATOM 3797 N N . LEU C 1 89 ? 51.401 45.246 24.388 1.00 39.97 538 LEU C N 1
ATOM 3798 C CA . LEU C 1 89 ? 50.624 45.101 25.611 1.00 45.21 538 LEU C CA 1
ATOM 3799 C C . LEU C 1 89 ? 51.012 43.782 26.269 1.00 48.49 538 LEU C C 1
ATOM 3800 O O . LEU C 1 89 ? 51.216 42.795 25.584 1.00 47.84 538 LEU C O 1
ATOM 3805 N N . GLU C 1 90 ? 51.124 43.768 27.594 1.00 33.12 539 GLU C N 1
ATOM 3806 C CA . GLU C 1 90 ? 51.306 42.530 28.320 1.00 42.00 539 GLU C CA 1
ATOM 3807 C C . GLU C 1 90 ? 50.473 42.570 29.597 1.00 50.95 539 GLU C C 1
ATOM 3808 O O . GLU C 1 90 ? 50.362 43.609 30.250 1.00 46.92 539 GLU C O 1
ATOM 3814 N N . HIS C 1 91 ? 49.860 41.434 29.918 1.00 55.54 540 HIS C N 1
ATOM 3815 C CA . HIS C 1 91 ? 49.095 41.266 31.150 1.00 64.18 540 HIS C CA 1
ATOM 3816 C C . HIS C 1 91 ? 49.623 39.978 31.745 1.00 63.76 540 HIS C C 1
ATOM 3817 O O . HIS C 1 91 ? 49.152 38.889 31.428 1.00 60.43 540 HIS C O 1
ATOM 3824 N N . PHE C 1 92 ? 50.638 40.119 32.584 1.00 73.58 541 PHE C N 1
ATOM 3825 C CA . PHE C 1 92 ? 51.513 39.013 32.926 1.00 74.93 541 PHE C CA 1
ATOM 3826 C C . PHE C 1 92 ? 51.199 38.578 34.345 1.00 78.00 541 PHE C C 1
ATOM 3827 O O . PHE C 1 92 ? 51.031 39.418 35.229 1.00 82.17 541 PHE C O 1
ATOM 3835 N N . PHE C 1 93 ? 51.121 37.272 34.570 1.00 77.77 542 PHE C N 1
ATOM 3836 C CA . PHE C 1 93 ? 50.734 36.769 35.885 1.00 83.12 542 PHE C CA 1
ATOM 3837 C C . PHE C 1 93 ? 51.846 36.006 36.593 1.00 82.83 542 PHE C C 1
ATOM 3838 O O . PHE C 1 93 ? 52.587 35.234 35.976 1.00 73.23 542 PHE C O 1
ATOM 3846 N N . LEU C 1 94 ? 51.940 36.239 37.900 1.00 90.16 543 LEU C N 1
ATOM 3847 C CA . LEU C 1 94 ? 52.976 35.650 38.735 1.00 101.26 543 LEU C CA 1
ATOM 3848 C C . LEU C 1 94 ? 52.403 34.849 39.902 1.00 104.38 543 LEU C C 1
ATOM 3849 O O . LEU C 1 94 ? 53.117 34.089 40.559 1.00 103.97 543 LEU C O 1
ATOM 3854 N N . GLY C 1 99 ? 60.491 37.573 44.400 1.00 87.52 548 GLY C N 1
ATOM 3855 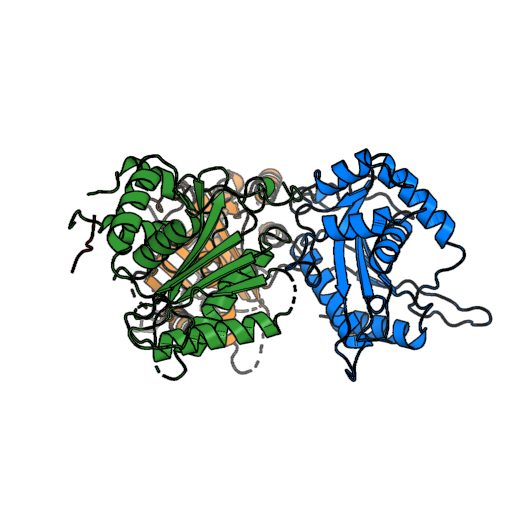C CA . GLY C 1 99 ? 61.665 36.723 44.272 1.00 91.31 548 GLY C CA 1
ATOM 3856 C C . GLY C 1 99 ? 61.680 36.000 42.938 1.00 96.31 548 GLY C C 1
ATOM 3857 O O . GLY C 1 99 ? 60.833 35.137 42.699 1.00 107.67 548 GLY C O 1
ATOM 3858 N N . SER C 1 100 ? 62.640 36.358 42.078 1.00 87.81 549 SER C N 1
ATOM 3859 C CA . SER C 1 100 ? 62.714 35.908 40.675 1.00 79.98 549 SER C CA 1
ATOM 3860 C C . SER C 1 100 ? 61.597 36.507 39.808 1.00 76.93 549 SER C C 1
ATOM 3861 O O . SER C 1 100 ? 61.694 36.545 38.578 1.00 73.48 549 SER C O 1
ATOM 3864 N N . ALA C 1 101 ? 60.522 36.936 40.458 1.00 72.92 550 ALA C N 1
ATOM 3865 C CA . ALA C 1 101 ? 59.438 37.623 39.785 1.00 68.85 550 ALA C CA 1
ATOM 3866 C C . ALA C 1 101 ? 59.895 38.882 39.028 1.00 77.09 550 ALA C C 1
ATOM 3867 O O . ALA C 1 101 ? 59.524 39.062 37.864 1.00 78.42 550 ALA C O 1
ATOM 3869 N N . PRO C 1 102 ? 60.723 39.742 39.669 1.00 75.18 551 PRO C N 1
ATOM 3870 C CA . PRO C 1 102 ? 61.138 40.945 38.938 1.00 69.22 551 PRO C CA 1
ATOM 3871 C C . PRO C 1 102 ? 61.899 40.636 37.654 1.00 59.93 551 PRO C C 1
ATOM 3872 O O . PRO C 1 102 ? 61.719 41.308 36.636 1.00 63.51 551 PRO C O 1
ATOM 3876 N N . ALA C 1 103 ? 62.754 39.630 37.713 1.00 56.52 552 ALA C N 1
ATOM 3877 C CA . ALA C 1 103 ? 63.556 39.251 36.560 1.00 55.11 552 ALA C CA 1
ATOM 3878 C C . ALA C 1 103 ? 62.719 38.641 35.438 1.00 60.49 552 ALA C C 1
ATOM 3879 O O . ALA C 1 103 ? 63.088 38.727 34.262 1.00 54.96 552 ALA C O 1
ATOM 3881 N N . ASP C 1 104 ? 61.618 37.989 35.815 1.00 65.22 553 ASP C N 1
ATOM 3882 C CA . ASP C 1 104 ? 60.663 37.438 34.853 1.00 62.44 553 ASP C CA 1
ATOM 3883 C C . ASP C 1 104 ? 59.850 38.544 34.206 1.00 59.41 553 ASP C C 1
ATOM 3884 O O . ASP C 1 104 ? 59.650 38.553 32.988 1.00 55.31 553 ASP C O 1
ATOM 3889 N N . ILE C 1 105 ? 59.396 39.483 35.027 1.00 60.55 554 ILE C N 1
ATOM 3890 C CA . ILE C 1 105 ? 58.699 40.646 34.508 1.00 60.15 554 ILE C CA 1
ATOM 3891 C C . ILE C 1 105 ? 59.582 41.371 33.504 1.00 62.65 554 ILE C C 1
ATOM 3892 O O . ILE C 1 105 ? 59.129 41.686 32.401 1.00 54.22 554 ILE C O 1
ATOM 3897 N N . ALA C 1 106 ? 60.854 41.552 33.860 1.00 61.20 555 ALA C N 1
ATOM 3898 C CA . ALA C 1 106 ? 61.812 42.258 33.013 1.00 56.40 555 ALA C CA 1
ATOM 3899 C C . ALA C 1 106 ? 62.077 41.545 31.688 1.00 56.35 555 ALA C C 1
ATOM 3900 O O . ALA C 1 106 ? 62.212 42.183 30.641 1.00 59.10 555 ALA C O 1
ATOM 3902 N N . ARG C 1 107 ? 62.192 40.225 31.731 1.00 60.77 556 ARG C N 1
ATOM 3903 C CA . ARG C 1 107 ? 62.399 39.467 30.501 1.00 57.86 556 ARG C CA 1
ATOM 3904 C C . ARG C 1 107 ? 61.192 39.598 29.596 1.00 52.90 556 ARG C C 1
ATOM 3905 O O . ARG C 1 107 ? 61.306 39.566 28.372 1.00 51.13 556 ARG C O 1
ATOM 3913 N N . CYS C 1 108 ? 60.021 39.716 30.202 1.00 49.74 557 CYS C N 1
ATOM 3914 C CA . CYS C 1 108 ? 58.832 39.900 29.413 1.00 48.58 557 CYS C CA 1
ATOM 3915 C C . CYS C 1 108 ? 58.846 41.289 28.749 1.00 51.43 557 CYS C C 1
ATOM 3916 O O . CYS C 1 108 ? 58.679 41.388 27.528 1.00 50.72 557 CYS C O 1
ATOM 3919 N N . VAL C 1 109 ? 59.098 42.356 29.515 1.00 51.66 558 VAL C N 1
ATOM 3920 C CA . VAL C 1 109 ? 59.073 43.677 28.884 1.00 42.59 558 VAL C CA 1
ATOM 3921 C C . VAL C 1 109 ? 60.181 43.805 27.871 1.00 41.29 558 VAL C C 1
ATOM 3922 O O . VAL C 1 109 ? 59.963 44.357 26.791 1.00 44.57 558 VAL C O 1
ATOM 3926 N N . VAL C 1 110 ? 61.342 43.234 28.169 1.00 45.62 559 VAL C N 1
ATOM 3927 C CA . VAL C 1 110 ? 62.433 43.261 27.200 1.00 49.44 559 VAL C CA 1
ATOM 3928 C C . VAL C 1 110 ? 62.051 42.503 25.926 1.00 50.43 559 VAL C C 1
ATOM 3929 O O . VAL C 1 110 ? 62.396 42.914 24.812 1.00 53.94 559 VAL C O 1
ATOM 3933 N N . HIS C 1 111 ? 61.322 41.405 26.093 1.00 50.76 560 HIS C N 1
ATOM 3934 C CA . HIS C 1 111 ? 60.843 40.630 24.950 1.00 49.56 560 HIS C CA 1
ATOM 3935 C C . HIS C 1 111 ? 59.876 41.432 24.068 1.00 44.27 560 HIS C C 1
ATOM 3936 O O . HIS C 1 111 ? 60.010 41.424 22.845 1.00 47.01 560 HIS C O 1
ATOM 3943 N N . SER C 1 112 ? 58.916 42.132 24.677 1.00 41.32 561 SER C N 1
ATOM 3944 C CA . SER C 1 112 ? 58.015 43.007 23.910 1.00 49.86 561 SER C CA 1
ATOM 3945 C C . SER C 1 112 ? 58.754 44.145 23.200 1.00 56.30 561 SER C C 1
ATOM 3946 O O . SER C 1 112 ? 58.537 44.379 22.002 1.00 60.73 561 SER C O 1
ATOM 3949 N N . LEU C 1 113 ? 59.620 44.852 23.935 1.00 45.55 562 LEU C N 1
ATOM 3950 C CA . LEU C 1 113 ? 60.383 45.967 23.360 1.00 41.63 562 LEU C CA 1
ATOM 3951 C C . LEU C 1 113 ? 61.240 45.516 22.184 1.00 43.24 562 LEU C C 1
ATOM 3952 O O . LEU C 1 113 ? 61.243 46.149 21.126 1.00 48.33 562 LEU C O 1
ATOM 3957 N N . THR C 1 114 ? 61.947 44.405 22.362 1.00 43.57 563 THR C N 1
ATOM 3958 C CA . THR C 1 114 ? 62.812 43.881 21.314 1.00 44.13 563 THR C CA 1
ATOM 3959 C C . THR C 1 114 ? 62.019 43.674 20.028 1.00 46.02 563 THR C C 1
ATOM 3960 O O . THR C 1 114 ? 62.433 44.112 18.961 1.00 46.47 563 THR C O 1
ATOM 3964 N N . GLN C 1 115 ? 60.864 43.028 20.145 1.00 42.17 564 GLN C N 1
ATOM 3965 C CA . GLN C 1 115 ? 59.980 42.823 19.009 1.00 44.81 564 GLN C CA 1
ATOM 3966 C C . GLN C 1 115 ? 59.457 44.119 18.415 1.00 44.60 564 GLN C C 1
ATOM 3967 O O . GLN C 1 115 ? 59.378 44.254 17.195 1.00 47.43 564 GLN C O 1
ATOM 3973 N N . VAL C 1 116 ? 59.086 45.071 19.270 1.00 42.96 565 VAL C N 1
ATOM 3974 C CA . VAL C 1 116 ? 58.635 46.363 18.762 1.00 43.47 565 VAL C CA 1
ATOM 3975 C C . VAL C 1 116 ? 59.755 47.022 17.950 1.00 40.86 565 VAL C C 1
ATOM 3976 O O . VAL C 1 116 ? 59.533 47.474 16.820 1.00 37.84 565 VAL C O 1
ATOM 3980 N N . LEU C 1 117 ? 60.968 47.011 18.501 1.00 40.00 566 LEU C N 1
ATOM 3981 C CA . LEU C 1 117 ? 62.147 47.512 17.791 1.00 38.56 566 LEU C CA 1
ATOM 3982 C C . LEU C 1 117 ? 62.380 46.798 16.466 1.00 41.25 566 LEU C C 1
ATOM 3983 O O . LEU C 1 117 ? 62.595 47.440 15.444 1.00 47.83 566 LEU C O 1
ATOM 3988 N N . ALA C 1 118 ? 62.327 45.470 16.480 1.00 41.02 567 ALA C N 1
ATOM 3989 C CA . ALA C 1 118 ? 62.502 44.681 15.260 1.00 43.96 567 ALA C CA 1
ATOM 3990 C C . ALA C 1 118 ? 61.400 44.916 14.231 1.00 44.33 567 ALA C C 1
ATOM 3991 O O . ALA C 1 118 ? 61.657 44.831 13.031 1.00 52.40 567 ALA C O 1
ATOM 3993 N N . LEU C 1 119 ? 60.177 45.194 14.686 1.00 43.95 568 LEU C N 1
ATOM 3994 C CA . LEU C 1 119 ? 59.062 45.454 13.756 1.00 45.41 568 LEU C CA 1
ATOM 3995 C C . LEU C 1 119 ? 59.221 46.798 13.044 1.00 45.39 568 LEU C C 1
ATOM 3996 O O . LEU C 1 119 ? 58.707 46.985 11.949 1.00 53.75 568 LEU C O 1
ATOM 4001 N N . HIS C 1 120 ? 59.960 47.714 13.660 1.00 48.05 569 HIS C N 1
ATOM 4002 C CA . HIS C 1 120 ? 60.187 49.057 13.107 1.00 48.72 569 HIS C CA 1
ATOM 4003 C C . HIS C 1 120 ? 61.690 49.384 13.105 1.00 45.70 569 HIS C C 1
ATOM 4004 O O . HIS C 1 120 ? 62.172 50.130 13.948 1.00 44.81 569 HIS C O 1
ATOM 4011 N N . PRO C 1 121 ? 62.449 48.741 12.205 1.00 47.92 570 PRO C N 1
ATOM 4012 C CA . PRO C 1 121 ? 63.900 48.899 12.273 1.00 49.06 570 PRO C CA 1
ATOM 4013 C C . PRO C 1 121 ? 64.340 50.327 11.972 1.00 49.20 570 PRO C C 1
ATOM 4014 O O . PRO C 1 121 ? 63.933 50.913 10.965 1.00 49.01 570 PRO C O 1
ATOM 4018 N N . GLY C 1 122 ? 65.180 50.870 12.848 1.00 49.45 571 GLY C N 1
ATOM 4019 C CA . GLY C 1 122 ? 65.671 52.220 12.686 1.00 42.54 571 GLY C CA 1
ATOM 4020 C C . GLY C 1 122 ? 64.653 53.298 13.042 1.00 51.96 571 GLY C C 1
ATOM 4021 O O . GLY C 1 122 ? 64.948 54.478 12.890 1.00 46.10 571 GLY C O 1
ATOM 4022 N N . ALA C 1 123 ? 63.446 52.914 13.468 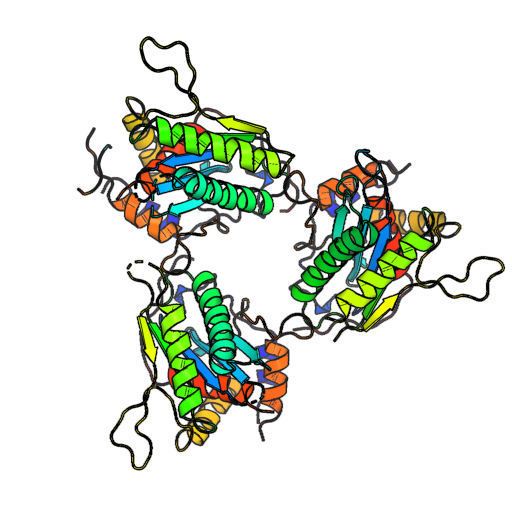1.00 45.92 572 ALA C N 1
ATOM 4023 C CA . ALA C 1 123 ? 62.439 53.917 13.799 1.00 47.28 572 ALA C CA 1
ATOM 4024 C C . ALA C 1 123 ? 62.718 54.634 15.106 1.00 44.32 572 ALA C C 1
ATOM 4025 O O . ALA C 1 123 ? 62.597 55.838 15.182 1.00 49.39 572 ALA C O 1
ATOM 4027 N N . PHE C 1 124 ? 63.122 53.903 16.129 1.00 45.03 573 PHE C N 1
ATOM 4028 C CA . PHE C 1 124 ? 63.225 54.493 17.459 1.00 50.70 573 PHE C CA 1
ATOM 4029 C C . PHE C 1 124 ? 64.658 54.727 17.932 1.00 61.88 573 PHE C C 1
ATOM 4030 O O . PHE C 1 124 ? 65.502 53.830 17.889 1.00 63.17 573 PHE C O 1
ATOM 4038 N N . ARG C 1 125 ? 64.915 55.961 18.362 1.00 60.04 574 ARG C N 1
ATOM 4039 C CA . ARG C 1 125 ? 66.206 56.366 18.901 1.00 60.92 574 ARG C CA 1
ATOM 4040 C C . ARG C 1 125 ? 66.269 56.385 20.430 1.00 56.76 574 ARG C C 1
ATOM 4041 O O . ARG C 1 125 ? 67.347 56.370 21.010 1.00 53.34 574 ARG C O 1
ATOM 4049 N N . GLY C 1 126 ? 65.121 56.458 21.088 1.00 46.75 575 GLY C N 1
ATOM 4050 C CA . GLY C 1 126 ? 65.108 56.504 22.539 1.00 38.08 575 GLY C CA 1
ATOM 4051 C C . GLY C 1 126 ? 63.964 55.710 23.130 1.00 42.26 575 GLY C C 1
ATOM 4052 O O . GLY C 1 126 ? 62.867 55.684 22.579 1.00 47.95 575 GLY C O 1
ATOM 4053 N N . VAL C 1 127 ? 64.203 55.046 24.249 1.00 39.80 576 VAL C N 1
ATOM 4054 C CA . VAL C 1 127 ? 63.091 54.457 24.972 1.00 40.70 576 VAL C CA 1
ATOM 4055 C C . VAL C 1 127 ? 63.092 54.868 26.421 1.00 42.51 576 VAL C C 1
ATOM 4056 O O . VAL C 1 127 ? 64.108 54.792 27.097 1.00 50.95 576 VAL C O 1
ATOM 4060 N N . ARG C 1 128 ? 61.937 55.322 26.885 1.00 39.26 577 ARG C N 1
ATOM 4061 C CA . ARG C 1 128 ? 61.813 55.840 28.228 1.00 45.23 577 ARG C CA 1
ATOM 4062 C C . ARG C 1 128 ? 60.914 54.902 29.002 1.00 49.18 577 ARG C C 1
ATOM 4063 O O . ARG C 1 128 ? 59.787 54.632 28.584 1.00 51.11 577 ARG C O 1
ATOM 4071 N N . VAL C 1 129 ? 61.405 54.419 30.137 1.00 46.33 578 VAL C N 1
ATOM 4072 C CA . VAL C 1 129 ? 60.730 53.360 30.872 1.00 44.13 578 VAL C CA 1
ATOM 4073 C C . VAL C 1 129 ? 60.375 53.822 32.271 1.00 50.24 578 VAL C C 1
ATOM 4074 O O . VAL C 1 129 ? 61.226 54.343 32.985 1.00 56.70 578 VAL C O 1
ATOM 4078 N N . ALA C 1 130 ? 59.113 53.651 32.651 1.00 47.37 579 ALA C N 1
ATOM 4079 C CA . ALA C 1 130 ? 58.681 53.931 34.016 1.00 43.40 579 ALA C CA 1
ATOM 4080 C C . ALA C 1 130 ? 58.170 52.646 34.638 1.00 53.84 579 ALA C C 1
ATOM 4081 O O . ALA C 1 130 ? 57.309 51.976 34.072 1.00 59.61 579 ALA C O 1
ATOM 4083 N N . VAL C 1 131 ? 58.728 52.287 35.786 1.00 55.15 580 VAL C N 1
ATOM 4084 C CA . VAL C 1 131 ? 58.280 51.121 36.522 1.00 49.03 580 VAL C CA 1
ATOM 4085 C C . VAL C 1 131 ? 57.587 51.606 37.775 1.00 53.36 580 VAL C C 1
ATOM 4086 O O . VAL C 1 131 ? 58.217 52.187 38.649 1.00 56.29 580 VAL C O 1
ATOM 4090 N N . GLU C 1 132 ? 56.275 51.410 37.845 1.00 56.92 581 GLU C N 1
ATOM 4091 C CA . GLU C 1 132 ? 55.516 51.902 38.983 1.00 57.28 581 GLU C CA 1
ATOM 4092 C C . GLU C 1 132 ? 55.954 51.214 40.264 1.00 58.86 581 GLU C C 1
ATOM 4093 O O . GLU C 1 132 ? 56.066 49.997 40.307 1.00 69.74 581 GLU C O 1
ATOM 4099 N N . GLY C 1 133 ? 56.191 52.003 41.306 1.00 55.10 582 GLY C N 1
ATOM 4100 C CA . GLY C 1 133 ? 56.725 51.486 42.550 1.00 61.85 582 GLY C CA 1
ATOM 4101 C C . GLY C 1 133 ? 55.768 51.565 43.719 1.00 72.43 582 GLY C C 1
ATOM 4102 O O . GLY C 1 133 ? 56.148 51.255 44.846 1.00 81.53 582 GLY C O 1
ATOM 4103 N N . ASN C 1 134 ? 54.536 51.990 43.452 1.00 72.18 583 ASN C N 1
ATOM 4104 C CA . ASN C 1 134 ? 53.517 52.126 44.486 1.00 71.60 583 ASN C CA 1
ATOM 4105 C C . ASN C 1 134 ? 53.342 50.823 45.237 1.00 77.97 583 ASN C C 1
ATOM 4106 O O . ASN C 1 134 ? 53.183 50.799 46.458 1.00 83.40 583 ASN C O 1
ATOM 4111 N N . SER C 1 135 ? 53.393 49.734 44.481 1.00 77.49 584 SER C N 1
ATOM 4112 C CA . SER C 1 135 ? 53.188 48.411 45.029 1.00 85.40 584 SER C CA 1
ATOM 4113 C C . SER C 1 135 ? 54.332 48.065 45.967 1.00 88.57 584 SER C C 1
ATOM 4114 O O . SER C 1 135 ? 54.139 47.888 47.166 1.00 91.33 584 SER C O 1
ATOM 4117 N N . SER C 1 136 ? 55.533 48.015 45.408 1.00 87.58 585 SER C N 1
ATOM 4118 C CA . SER C 1 136 ? 56.738 47.732 46.165 1.00 80.63 585 SER C CA 1
ATOM 4119 C C . SER C 1 136 ? 57.897 48.459 45.500 1.00 71.14 585 SER C C 1
ATOM 4120 O O . SER C 1 136 ? 58.157 48.269 44.312 1.00 67.18 585 SER C O 1
ATOM 4123 N N . GLN C 1 137 ? 58.581 49.309 46.251 1.00 66.28 586 GLN C N 1
ATOM 4124 C CA . GLN C 1 137 ? 59.680 50.065 45.675 1.00 65.17 586 GLN C CA 1
ATOM 4125 C C . GLN C 1 137 ? 60.859 49.167 45.323 1.00 70.72 586 GLN C C 1
ATOM 4126 O O . GLN C 1 137 ? 61.488 49.337 44.278 1.00 76.68 586 GLN C O 1
ATOM 4132 N N . ASP C 1 138 ? 61.166 48.226 46.208 1.00 65.01 587 ASP C N 1
ATOM 4133 C CA . ASP C 1 138 ? 62.276 47.306 45.992 1.00 74.41 587 ASP C CA 1
ATOM 4134 C C . ASP C 1 138 ? 62.124 46.482 44.723 1.00 76.02 587 ASP C C 1
ATOM 4135 O O . ASP C 1 138 ? 63.081 46.327 43.956 1.00 79.30 587 ASP C O 1
ATOM 4140 N N . SER C 1 139 ? 60.925 45.948 44.508 1.00 76.43 588 SER C N 1
ATOM 4141 C CA . SER C 1 139 ? 60.656 45.147 43.319 1.00 75.93 588 SER C CA 1
ATOM 4142 C C . SER C 1 139 ? 60.661 45.997 42.061 1.00 64.42 588 SER C C 1
ATOM 4143 O O . SER C 1 139 ? 61.187 45.566 41.027 1.00 64.42 588 SER C O 1
ATOM 4146 N N . ALA C 1 140 ? 60.115 47.214 42.168 1.00 51.89 589 ALA C N 1
ATOM 4147 C CA . ALA C 1 140 ? 60.136 48.172 41.055 1.00 49.21 589 ALA C CA 1
ATOM 4148 C C . ALA C 1 140 ? 61.570 48.469 40.619 1.00 48.14 589 ALA C C 1
ATOM 4149 O O . ALA C 1 140 ? 61.891 48.423 39.433 1.00 49.70 589 ALA C O 1
ATOM 4151 N N . VAL C 1 141 ? 62.443 48.719 41.592 1.00 50.16 590 VAL C N 1
ATOM 4152 C CA . VAL C 1 141 ? 63.859 48.928 41.312 1.00 49.81 590 VAL C CA 1
ATOM 4153 C C . VAL C 1 141 ? 64.496 47.673 40.718 1.00 53.85 590 VAL C C 1
ATOM 4154 O O . VAL C 1 141 ? 65.241 47.736 39.735 1.00 54.94 590 VAL C O 1
ATOM 4158 N N . ALA C 1 142 ? 64.185 46.526 41.313 1.00 54.11 591 ALA C N 1
ATOM 4159 C CA . ALA C 1 142 ? 64.726 45.261 40.828 1.00 50.62 591 ALA C CA 1
ATOM 4160 C C . ALA C 1 142 ? 64.319 45.003 39.382 1.00 48.11 591 ALA C C 1
ATOM 4161 O O . ALA C 1 142 ? 65.147 44.597 38.571 1.00 57.70 591 ALA C O 1
ATOM 4163 N N . ILE C 1 143 ? 63.063 45.279 39.046 1.00 48.68 592 ILE C N 1
ATOM 4164 C CA . ILE C 1 143 ? 62.610 45.138 37.660 1.00 51.32 592 ILE C CA 1
ATOM 4165 C C . ILE C 1 143 ? 63.390 46.062 36.743 1.00 54.90 592 ILE C C 1
ATOM 4166 O O . ILE C 1 143 ? 63.893 45.636 35.703 1.00 57.00 592 ILE C O 1
ATOM 4171 N N . ALA C 1 144 ? 63.503 47.328 37.142 1.00 51.46 593 ALA C N 1
ATOM 4172 C CA . ALA C 1 144 ? 64.219 48.313 36.329 1.00 53.37 593 ALA C CA 1
ATOM 4173 C C . ALA C 1 144 ? 65.660 47.880 36.119 1.00 51.40 593 ALA C C 1
ATOM 4174 O O . ALA C 1 144 ? 66.176 47.911 35.000 1.00 54.62 593 ALA C O 1
ATOM 4176 N N . THR C 1 145 ? 66.289 47.417 37.193 1.00 50.31 594 THR C N 1
ATOM 4177 C CA . THR C 1 145 ? 67.667 46.971 37.116 1.00 53.79 594 THR C CA 1
ATOM 4178 C C . THR C 1 145 ? 67.816 45.826 36.114 1.00 56.59 594 THR C C 1
ATOM 4179 O O . THR C 1 145 ? 68.675 45.876 35.238 1.00 56.05 594 THR C O 1
ATOM 4183 N N . HIS C 1 146 ? 66.935 44.831 36.190 1.00 62.40 595 HIS C N 1
ATOM 4184 C CA . HIS C 1 146 ? 66.988 43.724 35.229 1.00 57.56 595 HIS C CA 1
ATOM 4185 C C . HIS C 1 146 ? 66.750 44.160 33.792 1.00 51.04 595 HIS C C 1
ATOM 4186 O O . HIS C 1 146 ? 67.463 43.727 32.895 1.00 50.82 595 HIS C O 1
ATOM 4193 N N . VAL C 1 147 ? 65.782 45.044 33.576 1.00 50.69 596 VAL C N 1
ATOM 4194 C CA . VAL C 1 147 ? 65.542 45.574 32.239 1.00 52.47 596 VAL C CA 1
ATOM 4195 C C . VAL C 1 147 ? 66.776 46.304 31.752 1.00 52.95 596 VAL C C 1
ATOM 4196 O O . VAL C 1 147 ? 67.221 46.133 30.615 1.00 59.37 596 VAL C O 1
ATOM 4200 N N . HIS C 1 148 ? 67.327 47.121 32.638 1.00 54.44 597 HIS C N 1
ATOM 4201 C CA . HIS C 1 148 ? 68.543 47.861 32.351 1.00 56.64 597 HIS C CA 1
ATOM 4202 C C . HIS C 1 148 ? 69.672 46.937 31.884 1.00 57.48 597 HIS C C 1
ATOM 4203 O O . HIS C 1 148 ? 70.223 47.124 30.801 1.00 58.53 597 HIS C O 1
ATOM 4210 N N . THR C 1 149 ? 70.006 45.920 32.674 1.00 54.87 598 THR C N 1
ATOM 4211 C CA . THR C 1 149 ? 71.107 45.042 32.276 1.00 58.26 598 THR C CA 1
ATOM 4212 C C . THR C 1 149 ? 70.787 44.176 31.042 1.00 54.87 598 THR C C 1
ATOM 4213 O O . THR C 1 149 ? 71.658 43.958 30.207 1.00 59.24 598 THR C O 1
ATOM 4217 N N . GLU C 1 150 ? 69.559 43.676 30.923 1.00 53.26 599 GLU C N 1
ATOM 4218 C CA . GLU C 1 150 ? 69.221 42.811 29.781 1.00 57.26 599 GLU C CA 1
ATOM 4219 C C . GLU C 1 150 ? 69.209 43.574 28.478 1.00 52.41 599 GLU C C 1
ATOM 4220 O O . GLU C 1 150 ? 69.659 43.066 27.457 1.00 54.99 599 GLU C O 1
ATOM 4226 N N . MET C 1 151 ? 68.704 44.800 28.510 1.00 48.47 600 MET C N 1
ATOM 4227 C CA . MET C 1 151 ? 68.708 45.611 27.313 1.00 50.86 600 MET C CA 1
ATOM 4228 C C . MET C 1 151 ? 70.153 45.980 26.922 1.00 55.78 600 MET C C 1
ATOM 4229 O O . MET C 1 151 ? 70.499 46.048 25.734 1.00 58.45 600 MET C O 1
ATOM 4234 N N . HIS C 1 152 ? 71.016 46.116 27.924 1.00 54.05 601 HIS C N 1
ATOM 4235 C CA . HIS C 1 152 ? 72.408 46.489 27.712 1.00 66.82 601 HIS C CA 1
ATOM 4236 C C . HIS C 1 152 ? 73.150 45.343 27.009 1.00 64.55 601 HIS C C 1
ATOM 4237 O O . HIS C 1 152 ? 73.904 45.577 26.064 1.00 65.79 601 HIS C O 1
ATOM 4244 N N . ARG C 1 153 ? 72.865 44.107 27.433 1.00 64.34 602 ARG C N 1
ATOM 4245 C CA . ARG C 1 153 ? 73.361 42.879 26.785 1.00 68.30 602 ARG C CA 1
ATOM 4246 C C . ARG C 1 153 ? 72.969 42.765 25.306 1.00 63.75 602 ARG C C 1
ATOM 4247 O O . ARG C 1 153 ? 73.810 42.486 24.449 1.00 61.40 602 ARG C O 1
ATOM 4255 N N . LEU C 1 154 ? 71.693 42.980 25.003 1.00 66.55 603 LEU C N 1
ATOM 4256 C CA . LEU C 1 154 ? 71.233 43.008 23.611 1.00 70.90 603 LEU C CA 1
ATOM 4257 C C . LEU C 1 154 ? 72.034 43.962 22.694 1.00 77.74 603 LEU C C 1
ATOM 4258 O O . LEU C 1 154 ? 71.915 43.898 21.470 1.00 77.10 603 LEU C O 1
ATOM 4263 N N . LEU C 1 155 ? 72.873 44.803 23.306 1.00 82.55 604 LEU C N 1
ATOM 4264 C CA . LEU C 1 155 ? 73.665 45.840 22.634 1.00 75.44 604 LEU C CA 1
ATOM 4265 C C . LEU C 1 155 ? 72.715 46.828 21.994 1.00 75.84 604 LEU C C 1
ATOM 4266 O O . LEU C 1 155 ? 71.639 47.085 22.535 1.00 79.28 604 LEU C O 1
ATOM 4271 N N . GLY C 1 165 ? 72.368 51.905 18.715 1.00 96.36 614 GLY C N 1
ATOM 4272 C CA . GLY C 1 165 ? 71.007 51.550 19.077 1.00 89.50 614 GLY C CA 1
ATOM 4273 C C . GLY C 1 165 ? 70.292 52.662 19.823 1.00 82.14 614 GLY C C 1
ATOM 4274 O O . GLY C 1 165 ? 70.856 53.733 20.032 1.00 90.66 614 GLY C O 1
ATOM 4275 N N . PRO C 1 166 ? 69.031 52.426 20.203 1.00 68.05 615 PRO C N 1
ATOM 4276 C CA . PRO C 1 166 ? 68.237 53.397 20.964 1.00 62.21 615 PRO C CA 1
ATOM 4277 C C . PRO C 1 166 ? 68.773 53.582 22.385 1.00 57.43 615 PRO C C 1
ATOM 4278 O O . PRO C 1 166 ? 69.144 52.590 22.994 1.00 59.95 615 PRO C O 1
ATOM 4282 N N . GLU C 1 167 ? 68.821 54.803 22.913 1.00 51.61 616 GLU C N 1
ATOM 4283 C CA . GLU C 1 167 ? 69.219 54.952 24.303 1.00 50.61 616 GLU C CA 1
ATOM 4284 C C . GLU C 1 167 ? 68.058 54.670 25.252 1.00 52.93 616 GLU C C 1
ATOM 4285 O O . GLU C 1 167 ? 66.920 55.062 25.003 1.00 61.69 616 GLU C O 1
ATOM 4291 N N . LEU C 1 168 ? 68.370 54.000 26.355 1.00 50.27 617 LEU C N 1
ATOM 4292 C CA . LEU C 1 168 ? 67.389 53.590 27.340 1.00 50.16 617 LEU C CA 1
ATOM 4293 C C . LEU C 1 168 ? 67.452 54.471 28.571 1.00 59.18 617 LEU C C 1
ATOM 4294 O O . LEU C 1 168 ? 68.504 54.582 29.183 1.00 63.19 617 LEU C O 1
ATOM 4299 N N . LEU C 1 169 ? 66.328 55.098 28.919 1.00 63.52 618 LEU C N 1
ATOM 4300 C CA . LEU C 1 169 ? 66.211 55.948 30.106 1.00 54.02 618 LEU C CA 1
ATOM 4301 C C . LEU C 1 169 ? 65.091 55.461 31.041 1.00 48.18 618 LEU C C 1
ATOM 4302 O O . LEU C 1 169 ? 64.086 54.911 30.588 1.00 53.60 618 LEU C O 1
ATOM 4307 N N . PHE C 1 170 ? 65.248 55.681 32.342 1.00 42.53 619 PHE C N 1
ATOM 4308 C CA . PHE C 1 170 ? 64.178 55.380 33.292 1.00 49.85 619 PHE C CA 1
ATOM 4309 C C . PHE C 1 170 ? 63.657 56.632 33.949 1.00 52.30 619 PHE C C 1
ATOM 4310 O O . PHE C 1 170 ? 64.419 57.550 34.221 1.00 59.00 619 PHE C O 1
ATOM 4318 N N . TYR C 1 171 ? 62.364 56.674 34.229 1.00 46.54 620 TYR C N 1
ATOM 4319 C CA . TYR C 1 171 ? 61.881 57.710 35.126 1.00 46.37 620 TYR C CA 1
ATOM 4320 C C . TYR C 1 171 ? 62.441 57.398 36.510 1.00 52.01 620 TYR C C 1
ATOM 4321 O O . TYR C 1 171 ? 62.513 56.243 36.926 1.00 54.15 620 TYR C O 1
ATOM 4330 N N . HIS C 1 172 ? 62.889 58.432 37.202 1.00 55.40 621 HIS C N 1
ATOM 4331 C CA . HIS C 1 172 ? 63.530 58.246 38.481 1.00 47.16 621 HIS C CA 1
ATOM 4332 C C . HIS C 1 172 ? 62.742 58.980 39.523 1.00 48.51 621 HIS C C 1
ATOM 4333 O O . HIS C 1 172 ? 61.993 59.891 39.205 1.00 57.28 621 HIS C O 1
ATOM 4340 N N . CYS C 1 173 ? 62.886 58.582 40.774 1.00 54.65 622 CYS C N 1
ATOM 4341 C CA . CYS C 1 173 ? 62.157 59.263 41.821 1.00 59.07 622 CYS C CA 1
ATOM 4342 C C . CYS C 1 173 ? 63.042 59.387 43.061 1.00 63.32 622 CYS C C 1
ATOM 4343 O O . CYS C 1 173 ? 63.705 58.425 43.478 1.00 68.85 622 CYS C O 1
ATOM 4346 N N . GLU C 1 174 ? 63.041 60.589 43.634 1.00 60.94 623 GLU C N 1
ATOM 4347 C CA . GLU C 1 174 ? 63.729 60.891 44.884 1.00 62.45 623 GLU C CA 1
ATOM 4348 C C . GLU C 1 174 ? 62.730 60.969 46.020 1.00 71.87 623 GLU C C 1
ATOM 4349 O O . GLU C 1 174 ? 62.070 61.989 46.200 1.00 73.39 623 GLU C O 1
ATOM 4355 N N . PRO C 1 175 ? 62.632 59.890 46.808 1.00 78.31 624 PRO C N 1
ATOM 4356 C CA . PRO C 1 175 ? 61.686 59.794 47.920 1.00 79.08 624 PRO C CA 1
ATOM 4357 C C . PRO C 1 175 ? 61.935 60.916 48.929 1.00 90.42 624 PRO C C 1
ATOM 4358 O O . PRO C 1 175 ? 63.024 61.492 48.953 1.00 88.36 624 PRO C O 1
ATOM 4362 N N . PRO C 1 176 ? 60.911 61.261 49.723 1.00 97.41 625 PRO C N 1
ATOM 4363 C CA . PRO C 1 176 ? 60.983 62.363 50.695 1.00 95.85 625 PRO C CA 1
ATOM 4364 C C . PRO C 1 176 ? 62.135 62.248 51.686 1.00 95.96 625 PRO C C 1
ATOM 4365 O O . PRO C 1 176 ? 62.342 61.191 52.295 1.00 99.16 625 PRO C O 1
ATOM 4369 N N . GLY C 1 177 ? 62.895 63.332 51.823 1.00 91.29 626 GLY C N 1
ATOM 4370 C CA . GLY C 1 177 ? 64.025 63.356 52.733 1.00 83.50 626 GLY C CA 1
ATOM 4371 C C . GLY C 1 177 ? 65.231 62.609 52.206 1.00 75.40 626 GLY C C 1
ATOM 4372 O O . GLY C 1 177 ? 66.255 62.516 52.882 1.00 68.51 626 GLY C O 1
ATOM 4373 N N . SER C 1 178 ? 65.126 62.102 50.981 1.00 77.46 627 SER C N 1
ATOM 4374 C CA . SER C 1 178 ? 66.180 61.272 50.417 1.00 67.56 627 SER C CA 1
ATOM 4375 C C . SER C 1 178 ? 67.013 62.000 49.376 1.00 67.17 627 SER C C 1
ATOM 4376 O O . SER C 1 178 ? 66.568 62.976 48.761 1.00 65.68 627 SER C O 1
ATOM 4379 N N . ALA C 1 179 ? 68.235 61.520 49.186 1.00 61.58 628 ALA C N 1
ATOM 4380 C CA . ALA C 1 179 ? 69.087 62.099 48.169 1.00 63.93 628 ALA C CA 1
ATOM 4381 C C . ALA C 1 179 ? 69.289 61.136 47.024 1.00 58.75 628 ALA C C 1
ATOM 4382 O O . ALA C 1 179 ? 69.982 61.465 46.061 1.00 64.03 628 ALA C O 1
ATOM 4384 N N . VAL C 1 180 ? 68.661 59.965 47.109 1.00 58.50 629 VAL C N 1
ATOM 4385 C CA . VAL C 1 180 ? 68.855 58.938 46.079 1.00 58.33 629 VAL C CA 1
ATOM 4386 C C . VAL C 1 180 ? 67.800 59.026 44.984 1.00 53.71 629 VAL C C 1
ATOM 4387 O O . VAL C 1 180 ? 66.625 59.265 45.259 1.00 58.50 629 VAL C O 1
ATOM 4391 N N . LEU C 1 181 ? 68.219 58.841 43.737 1.00 46.11 630 LEU C N 1
ATOM 4392 C CA . LEU C 1 181 ? 67.268 58.787 42.634 1.00 44.73 630 LEU C CA 1
ATOM 4393 C C . LEU C 1 181 ? 67.049 57.331 42.251 1.00 50.69 630 LEU C C 1
ATOM 4394 O O . LEU C 1 181 ? 67.910 56.703 41.648 1.00 49.26 630 LEU C O 1
ATOM 4399 N N . TYR C 1 182 ? 65.902 56.786 42.626 1.00 52.11 631 TYR C N 1
ATOM 4400 C CA . TYR C 1 182 ? 65.633 55.386 42.363 1.00 46.93 631 TYR C CA 1
ATOM 4401 C C . TYR C 1 182 ? 64.917 55.302 41.048 1.00 48.84 631 TYR C C 1
ATOM 4402 O O . TYR C 1 182 ? 64.126 56.182 40.723 1.00 52.59 631 TYR C O 1
ATOM 4411 N N . PRO C 1 183 ? 65.165 54.229 40.287 1.00 45.63 632 PRO C N 1
ATOM 4412 C CA . PRO C 1 183 ? 64.508 54.099 38.987 1.00 46.17 632 PRO C CA 1
ATOM 4413 C C . PRO C 1 183 ? 63.102 53.541 39.105 1.00 49.19 632 PRO C C 1
ATOM 4414 O O . PRO C 1 183 ? 62.801 52.531 38.476 1.00 54.91 632 PRO C O 1
ATOM 4418 N N . PHE C 1 184 ? 62.248 54.205 39.878 1.00 45.63 633 PHE C N 1
ATOM 4419 C CA . PHE C 1 184 ? 60.837 53.867 39.857 1.00 55.12 633 PHE C CA 1
ATOM 4420 C C . PHE C 1 184 ? 59.935 55.100 39.756 1.00 56.99 633 PHE C C 1
ATOM 4421 O O . PHE C 1 184 ? 60.381 56.233 39.939 1.00 65.65 633 PHE C O 1
ATOM 4429 N N . PHE C 1 185 ? 58.658 54.861 39.489 1.00 56.34 634 PHE C N 1
ATOM 4430 C CA . PHE C 1 185 ? 57.692 55.929 39.302 1.00 45.87 634 PHE C CA 1
ATOM 4431 C C . PHE C 1 185 ? 56.626 55.865 40.381 1.00 55.13 634 PHE C C 1
ATOM 4432 O O . PHE C 1 185 ? 56.024 54.815 40.595 1.00 66.77 634 PHE C O 1
ATOM 4440 N N . LEU C 1 186 ? 56.365 56.986 41.046 1.00 61.59 635 LEU C N 1
ATOM 4441 C CA . LEU C 1 186 ? 55.298 57.029 42.044 1.00 58.46 635 LEU C CA 1
ATOM 4442 C C . LEU C 1 186 ? 54.068 57.697 41.493 1.00 63.65 635 LEU C C 1
ATOM 4443 O O . LEU C 1 186 ? 54.099 58.876 41.135 1.00 65.24 635 LEU C O 1
ATOM 4448 N N . LEU C 1 187 ? 52.963 56.956 41.493 1.00 63.45 636 LEU C N 1
ATOM 4449 C CA . LEU C 1 187 ? 51.722 57.449 40.915 1.00 59.59 636 LEU C CA 1
ATOM 4450 C C . LEU C 1 187 ? 50.981 58.122 42.028 1.00 65.62 636 LEU C C 1
ATOM 4451 O O . LEU C 1 187 ? 50.581 57.482 42.994 1.00 70.02 636 LEU C O 1
ATOM 4456 N N . ASN C 1 188 ? 50.808 59.425 41.904 1.00 72.16 637 ASN C N 1
ATOM 4457 C CA . ASN C 1 188 ? 50.085 60.142 42.925 1.00 84.79 637 ASN C CA 1
ATOM 4458 C C . ASN C 1 188 ? 49.213 61.268 42.395 1.00 85.29 637 ASN C C 1
ATOM 4459 O O . ASN C 1 188 ? 48.069 61.049 41.983 1.00 81.33 637 ASN C O 1
ATOM 4464 N N . LYS C 1 189 ? 49.781 62.466 42.387 1.00 89.63 638 LYS C N 1
ATOM 4465 C CA . LYS C 1 189 ? 49.046 63.666 42.027 1.00 87.98 638 LYS C CA 1
ATOM 4466 C C . LYS C 1 189 ? 48.743 63.674 40.533 1.00 88.42 638 LYS C C 1
ATOM 4467 O O . LYS C 1 189 ? 47.834 64.363 40.067 1.00 88.81 638 LYS C O 1
ATOM 4473 N N . GLN C 1 190 ? 49.512 62.884 39.790 1.00 85.91 639 GLN C N 1
ATOM 4474 C CA . GLN C 1 190 ? 49.447 62.889 38.335 1.00 76.42 639 GLN C CA 1
ATOM 4475 C C . GLN C 1 190 ? 48.419 61.912 37.753 1.00 68.62 639 GLN C C 1
ATOM 4476 O O . GLN C 1 190 ? 48.209 61.878 36.548 1.00 63.01 639 GLN C O 1
ATOM 4482 N N . LYS C 1 191 ? 47.784 61.122 38.612 1.00 67.60 640 LYS C N 1
ATOM 4483 C CA . LYS C 1 191 ? 46.797 60.138 38.167 1.00 66.44 640 LYS C CA 1
ATOM 4484 C C . LYS C 1 191 ? 45.593 60.813 37.516 1.00 71.96 640 LYS C C 1
ATOM 4485 O O . LYS C 1 191 ? 45.171 60.445 36.423 1.00 77.15 640 LYS C O 1
ATOM 4491 N N . THR C 1 192 ? 45.042 61.806 38.197 1.00 67.02 641 THR C N 1
ATOM 4492 C CA . THR C 1 192 ? 43.849 62.489 37.711 1.00 65.98 641 THR C CA 1
ATOM 4493 C C . THR C 1 192 ? 44.022 63.213 36.363 1.00 57.98 641 THR C C 1
ATOM 4494 O O . THR C 1 192 ? 43.226 63.000 35.456 1.00 58.80 641 THR C O 1
ATOM 4498 N N . PRO C 1 193 ? 45.074 64.034 36.207 1.00 58.55 642 PRO C N 1
ATOM 4499 C CA . PRO C 1 193 ? 45.313 64.627 34.881 1.00 61.11 642 PRO C CA 1
ATOM 4500 C C . PRO C 1 193 ? 45.583 63.607 33.768 1.00 62.92 642 PRO C C 1
ATOM 4501 O O . PRO C 1 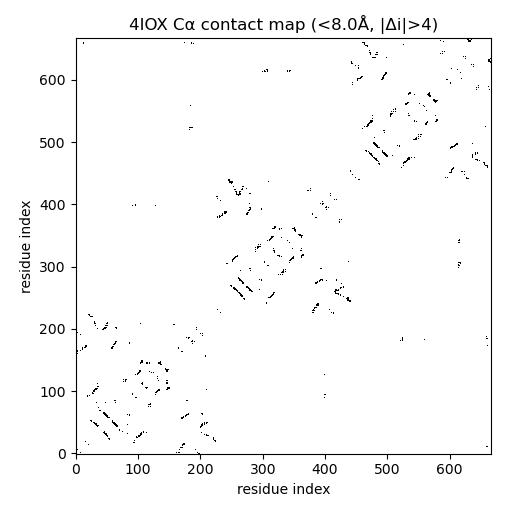193 ? 45.130 63.810 32.648 1.00 72.67 642 PRO C O 1
ATOM 4505 N N . ALA C 1 194 ? 46.343 62.558 34.061 1.00 61.55 643 ALA C N 1
ATOM 4506 C CA . ALA C 1 194 ? 46.641 61.518 33.074 1.00 60.86 643 ALA C CA 1
ATOM 4507 C C . ALA C 1 194 ? 45.369 60.884 32.538 1.00 57.70 643 ALA C C 1
ATOM 4508 O O . ALA C 1 194 ? 45.207 60.726 31.332 1.00 53.09 643 ALA C O 1
ATOM 4510 N N . PHE C 1 195 ? 44.470 60.539 33.455 1.00 58.56 644 PHE C N 1
ATOM 4511 C CA . PHE C 1 195 ? 43.210 59.899 33.122 1.00 52.89 644 PHE C CA 1
ATOM 4512 C C . PHE C 1 195 ? 42.290 60.859 32.402 1.00 67.16 644 PHE C C 1
ATOM 4513 O O . PHE C 1 195 ? 41.667 60.505 31.404 1.00 76.19 644 PHE C O 1
ATOM 4521 N N . GLU C 1 196 ? 42.211 62.081 32.910 1.00 65.11 645 GLU C N 1
ATOM 4522 C CA . GLU C 1 196 ? 41.347 63.087 32.309 1.00 67.79 645 GLU C CA 1
ATOM 4523 C C . GLU C 1 196 ? 41.805 63.391 30.886 1.00 62.26 645 GLU C C 1
ATOM 4524 O O . GLU C 1 196 ? 40.972 63.531 29.997 1.00 57.04 645 GLU C O 1
ATOM 4530 N N . HIS C 1 197 ? 43.119 63.516 30.676 1.00 61.16 646 HIS C N 1
ATOM 4531 C CA . HIS C 1 197 ? 43.655 63.754 29.331 1.00 56.20 646 HIS C CA 1
ATOM 4532 C C . HIS C 1 197 ? 43.423 62.565 28.380 1.00 49.58 646 HIS C C 1
ATOM 4533 O O . HIS C 1 197 ? 43.095 62.758 27.203 1.00 53.00 646 HIS C O 1
ATOM 4540 N N . PHE C 1 198 ? 43.597 61.347 28.884 1.00 45.36 647 PHE C N 1
ATOM 4541 C CA . PHE C 1 198 ? 43.384 60.139 28.083 1.00 48.26 647 PHE C CA 1
ATOM 4542 C C . PHE C 1 198 ? 41.956 60.070 27.566 1.00 50.46 647 PHE C C 1
ATOM 4543 O O . PHE C 1 198 ? 41.725 59.829 26.381 1.00 49.95 647 PHE C O 1
ATOM 4551 N N . ILE C 1 199 ? 41.005 60.283 28.471 1.00 56.94 648 ILE C N 1
ATOM 4552 C CA . ILE C 1 199 ? 39.580 60.213 28.161 1.00 51.63 648 ILE C CA 1
ATOM 4553 C C . ILE C 1 199 ? 39.206 61.156 27.025 1.00 48.65 648 ILE C C 1
ATOM 4554 O O . ILE C 1 199 ? 38.548 60.756 26.059 1.00 54.87 648 ILE C O 1
ATOM 4559 N N . LYS C 1 200 ? 39.653 62.398 27.130 1.00 47.23 649 LYS C N 1
ATOM 4560 C CA . LYS C 1 200 ? 39.421 63.394 26.084 1.00 50.25 649 LYS C CA 1
ATOM 4561 C C . LYS C 1 200 ? 40.050 62.974 24.754 1.00 49.72 649 LYS C C 1
ATOM 4562 O O . LYS C 1 200 ? 39.422 63.104 23.702 1.00 59.39 649 LYS C O 1
ATOM 4568 N N . LYS C 1 201 ? 41.289 62.478 24.802 1.00 42.22 650 LYS C N 1
ATOM 4569 C CA . LYS C 1 201 ? 41.990 62.051 23.594 1.00 41.19 650 LYS C CA 1
ATOM 4570 C C . LYS C 1 201 ? 41.367 60.824 22.958 1.00 41.16 650 LYS C C 1
ATOM 4571 O O . LYS C 1 201 ? 41.178 60.789 21.749 1.00 47.95 650 LYS C O 1
ATOM 4577 N N . PHE C 1 202 ? 41.059 59.828 23.782 1.00 40.29 651 PHE C N 1
ATOM 4578 C CA . PHE C 1 202 ? 40.459 58.573 23.318 1.00 43.97 651 PHE C CA 1
ATOM 4579 C C . PHE C 1 202 ? 39.125 58.846 22.660 1.00 47.01 651 PHE C C 1
ATOM 4580 O O . PHE C 1 202 ? 38.843 58.347 21.573 1.00 48.65 651 PHE C O 1
ATOM 4588 N N . ASN C 1 203 ? 38.310 59.664 23.318 1.00 47.27 652 ASN C N 1
ATOM 4589 C CA . ASN C 1 203 ? 36.974 59.948 22.818 1.00 39.85 652 ASN C CA 1
ATOM 4590 C C . ASN C 1 203 ? 36.951 60.703 21.506 1.00 38.96 652 ASN C C 1
ATOM 4591 O O . ASN C 1 203 ? 36.001 60.588 20.750 1.00 42.62 652 ASN C O 1
ATOM 4596 N N . SER C 1 204 ? 38.016 61.431 21.196 1.00 40.95 653 SER C N 1
ATOM 4597 C CA . SER C 1 204 ? 38.025 62.178 19.941 1.00 41.74 653 SER C CA 1
ATOM 4598 C C . SER C 1 204 ? 38.696 61.407 18.818 1.00 38.95 653 SER C C 1
ATOM 4599 O O . SER C 1 204 ? 38.837 61.938 17.723 1.00 45.81 653 SER C O 1
ATOM 4602 N N . GLY C 1 205 ? 39.079 60.153 19.080 1.00 33.67 654 GLY C N 1
ATOM 4603 C CA . GLY C 1 205 ? 39.696 59.297 18.069 1.00 30.85 654 GLY C CA 1
ATOM 4604 C C . GLY C 1 205 ? 41.221 59.396 18.011 1.00 40.27 654 GLY C C 1
ATOM 4605 O O . GLY C 1 205 ? 41.832 59.039 17.002 1.00 39.23 654 GLY C O 1
ATOM 4606 N N . GLY C 1 206 ? 41.819 59.928 19.076 1.00 39.49 655 GLY C N 1
ATOM 4607 C CA . GLY C 1 206 ? 43.243 60.225 19.134 1.00 38.42 655 GLY C CA 1
ATOM 4608 C C . GLY C 1 206 ? 44.125 59.174 19.781 1.00 39.68 655 GLY C C 1
ATOM 4609 O O . GLY C 1 206 ? 45.331 59.333 19.847 1.00 40.87 655 GLY C O 1
ATOM 4610 N N . VAL C 1 207 ? 43.543 58.100 20.293 1.00 41.64 656 VAL C N 1
ATOM 4611 C CA . VAL C 1 207 ? 44.380 56.973 20.690 1.00 37.67 656 VAL C CA 1
ATOM 4612 C C . VAL C 1 207 ? 43.996 55.692 19.973 1.00 36.09 656 VAL C C 1
ATOM 4613 O O . VAL C 1 207 ? 42.822 55.378 19.813 1.00 42.28 656 VAL C O 1
ATOM 4617 N N . MET C 1 208 ? 45.005 54.991 19.478 1.00 35.01 657 MET C N 1
ATOM 4618 C CA . MET C 1 208 ? 44.773 53.803 18.684 1.00 39.10 657 MET C CA 1
ATOM 4619 C C . MET C 1 208 ? 45.801 52.692 18.927 1.00 41.00 657 MET C C 1
ATOM 4620 O O . MET C 1 208 ? 46.763 52.874 19.657 1.00 37.29 657 MET C O 1
ATOM 4625 N N . ALA C 1 209 ? 45.572 51.539 18.309 1.00 34.04 658 ALA C N 1
ATOM 4626 C CA . ALA C 1 209 ? 46.485 50.425 18.429 1.00 35.73 658 ALA C CA 1
ATOM 4627 C C . ALA C 1 209 ? 47.152 50.156 17.091 1.00 40.39 658 ALA C C 1
ATOM 4628 O O . ALA C 1 209 ? 46.534 50.309 16.041 1.00 43.47 658 ALA C O 1
ATOM 4630 N N . SER C 1 210 ? 48.420 49.768 17.131 1.00 42.82 659 SER C N 1
ATOM 4631 C CA . SER C 1 210 ? 49.103 49.358 15.921 1.00 41.86 659 SER C CA 1
ATOM 4632 C C . SER C 1 210 ? 48.423 48.104 15.383 1.00 42.04 659 SER C C 1
ATOM 4633 O O . SER C 1 210 ? 48.073 47.216 16.145 1.00 45.22 659 SER C O 1
ATOM 4636 N N . GLN C 1 211 ? 48.246 48.040 14.071 1.00 37.14 660 GLN C N 1
ATOM 4637 C CA . GLN C 1 211 ? 47.790 46.830 13.409 1.00 44.16 660 GLN C CA 1
ATOM 4638 C C . GLN C 1 211 ? 48.719 45.653 13.722 1.00 49.63 660 GLN C C 1
ATOM 4639 O O . GLN C 1 211 ? 48.300 44.495 13.690 1.00 50.40 660 GLN C O 1
ATOM 4645 N N . GLU C 1 212 ? 49.986 45.949 13.996 1.00 42.43 661 GLU C N 1
ATOM 4646 C CA . GLU C 1 212 ? 50.929 44.899 14.338 1.00 37.02 661 GLU C CA 1
ATOM 4647 C C . GLU C 1 212 ? 51.397 45.011 15.776 1.00 32.67 661 GLU C C 1
ATOM 4648 O O . GLU C 1 212 ? 52.572 44.839 16.099 1.00 37.33 661 GLU C O 1
ATOM 4654 N N . ILE C 1 213 ? 50.434 45.300 16.637 1.00 36.07 662 ILE C N 1
ATOM 4655 C CA . ILE C 1 213 ? 50.635 45.308 18.078 1.00 38.95 662 ILE C CA 1
ATOM 4656 C C . ILE C 1 213 ? 51.148 43.960 18.573 1.00 44.71 662 ILE C C 1
ATOM 4657 O O . ILE C 1 213 ? 50.761 42.909 18.075 1.00 52.43 662 ILE C O 1
ATOM 4662 N N . VAL C 1 214 ? 52.033 44.014 19.555 1.00 47.69 663 VAL C N 1
ATOM 4663 C CA . VAL C 1 214 ? 52.729 42.855 20.077 1.00 38.95 663 VAL C CA 1
ATOM 4664 C C . VAL C 1 214 ? 52.152 42.485 21.438 1.00 45.64 663 VAL C C 1
ATOM 4665 O O . VAL C 1 214 ? 51.931 43.351 22.285 1.00 50.72 663 VAL C O 1
ATOM 4669 N N . SER C 1 215 ? 51.920 41.198 21.650 1.00 44.16 664 SER C N 1
ATOM 4670 C CA . SER C 1 215 ? 51.577 40.688 22.968 1.00 47.94 664 SER C CA 1
ATOM 4671 C C . SER C 1 215 ? 51.926 39.200 23.089 1.00 54.17 664 SER C C 1
ATOM 4672 O O . SER C 1 215 ? 51.387 38.378 22.355 1.00 61.30 664 SER C O 1
ATOM 4675 N N . ALA C 1 216 ? 52.838 38.859 23.994 1.00 48.48 665 ALA C N 1
ATOM 4676 C CA . ALA C 1 216 ? 53.160 37.449 24.244 1.00 52.78 665 ALA C CA 1
ATOM 4677 C C . ALA C 1 216 ? 52.139 36.803 25.168 1.00 51.07 665 ALA C C 1
ATOM 4678 O O . ALA C 1 216 ? 51.770 35.652 24.982 1.00 61.78 665 ALA C O 1
ATOM 4680 N N . THR C 1 217 ? 51.682 37.563 26.158 1.00 52.01 666 THR C N 1
ATOM 4681 C CA . THR C 1 217 ? 50.823 37.050 27.220 1.00 47.47 666 THR C CA 1
ATOM 4682 C C . THR C 1 217 ? 49.334 37.118 26.880 1.00 49.28 666 THR C C 1
ATOM 4683 O O . THR C 1 217 ? 48.536 36.350 27.411 1.00 51.44 666 THR C O 1
ATOM 4687 N N . VAL C 1 218 ? 48.950 38.018 25.985 1.00 50.42 667 VAL C N 1
ATOM 4688 C CA . VAL C 1 218 ? 47.553 38.053 25.568 1.00 55.42 667 VAL C CA 1
ATOM 4689 C C . VAL C 1 218 ? 47.475 37.712 24.092 1.00 57.97 667 VAL C C 1
ATOM 4690 O O . VAL C 1 218 ? 47.379 38.604 23.245 1.00 58.52 667 VAL C O 1
ATOM 4694 N N . ARG C 1 219 ? 47.548 36.420 23.776 1.00 54.39 668 ARG C N 1
ATOM 4695 C CA . ARG C 1 219 ? 47.525 36.019 22.370 1.00 56.80 668 ARG C CA 1
ATOM 4696 C C . ARG C 1 219 ? 46.642 34.831 21.998 1.00 62.09 668 ARG C C 1
ATOM 4697 O O . ARG C 1 219 ? 46.029 34.855 20.943 1.00 69.00 668 ARG C O 1
ATOM 4705 N N . LEU C 1 220 ? 46.596 33.793 22.830 1.00 66.67 669 LEU C N 1
ATOM 4706 C CA . LEU C 1 220 ? 45.766 32.614 22.532 1.00 62.45 669 LEU C CA 1
ATOM 4707 C C . LEU C 1 220 ? 44.281 32.772 22.860 1.00 68.01 669 LEU C C 1
ATOM 4708 O O . LEU C 1 220 ? 43.424 32.346 22.090 1.00 77.02 669 LEU C O 1
ATOM 4713 N N . GLN C 1 221 ? 43.982 33.370 24.008 1.00 69.16 670 GLN C N 1
ATOM 4714 C CA . GLN C 1 221 ? 42.605 33.450 24.509 1.00 67.03 670 GLN C CA 1
ATOM 4715 C C . GLN C 1 221 ? 41.765 34.606 23.961 1.00 61.84 670 GLN C C 1
ATOM 4716 O O . GLN C 1 221 ? 40.555 34.472 23.783 1.00 59.05 670 GLN C O 1
ATOM 4722 N N . THR C 1 222 ? 42.390 35.759 23.748 1.00 62.92 671 THR C N 1
ATOM 4723 C CA . THR C 1 222 ? 41.645 36.943 23.329 1.00 62.76 671 THR C CA 1
ATOM 4724 C C . THR C 1 222 ? 42.488 37.945 22.551 1.00 54.49 671 THR C C 1
ATOM 4725 O O . THR C 1 222 ? 43.710 37.938 22.666 1.00 54.38 671 THR C O 1
ATOM 4729 N N . ASP C 1 223 ? 41.834 38.789 21.751 1.00 55.25 672 ASP C N 1
ATOM 4730 C CA . ASP C 1 223 ? 42.529 39.860 21.026 1.00 49.88 672 ASP C CA 1
ATOM 4731 C C . ASP C 1 223 ? 42.947 40.880 22.071 1.00 55.05 672 ASP C C 1
ATOM 4732 O O . ASP C 1 223 ? 42.139 41.247 22.932 1.00 50.88 672 ASP C O 1
ATOM 4737 N N . PRO C 1 224 ? 44.220 41.315 22.021 1.00 54.38 673 PRO C N 1
ATOM 4738 C CA . PRO C 1 224 ? 44.819 42.210 23.019 1.00 44.72 673 PRO C CA 1
ATOM 4739 C C . PRO C 1 224 ? 44.119 43.568 23.039 1.00 47.00 673 PRO C C 1
ATOM 4740 O O . PRO C 1 224 ? 43.910 44.143 24.113 1.00 45.27 673 PRO C O 1
ATOM 4744 N N . VAL C 1 225 ? 43.750 44.081 21.871 1.00 46.76 674 VAL C N 1
ATOM 4745 C CA . VAL C 1 225 ? 43.021 45.345 21.830 1.00 44.88 674 VAL C CA 1
ATOM 4746 C C . VAL C 1 225 ? 41.624 45.188 22.440 1.00 42.71 674 VAL C C 1
ATOM 4747 O O . VAL C 1 225 ? 41.184 46.009 23.256 1.00 44.69 674 VAL C O 1
ATOM 4751 N N . GLU C 1 226 ? 40.943 44.115 22.064 1.00 44.12 675 GLU C N 1
ATOM 4752 C CA . GLU C 1 226 ? 39.624 43.824 22.616 1.00 45.53 675 GLU C CA 1
ATOM 4753 C C . GLU C 1 226 ? 39.724 43.671 24.131 1.00 41.79 675 GLU C C 1
ATOM 4754 O O . GLU C 1 226 ? 38.844 44.112 24.857 1.00 42.39 675 GLU C O 1
ATOM 4760 N N . TYR C 1 227 ? 40.800 43.041 24.601 1.00 41.10 676 TYR C N 1
ATOM 4761 C CA . TYR C 1 227 ? 41.018 42.858 26.030 1.00 42.67 676 TYR C CA 1
ATOM 4762 C C . TYR C 1 227 ? 41.274 44.159 26.791 1.00 47.63 676 TYR C C 1
ATOM 4763 O O . TYR C 1 227 ? 40.771 44.347 27.912 1.00 50.21 676 TYR C O 1
ATOM 4772 N N . LEU C 1 228 ? 42.114 45.021 26.215 1.00 43.97 677 LEU C N 1
ATOM 4773 C CA . LEU C 1 228 ? 42.368 46.345 26.787 1.00 45.21 677 LEU C CA 1
ATOM 4774 C C . LEU C 1 228 ? 41.063 47.119 26.860 1.00 47.98 677 LEU C C 1
ATOM 4775 O O . LEU C 1 228 ? 40.764 47.772 27.861 1.00 44.88 677 LEU C O 1
ATOM 4780 N N . LEU C 1 229 ? 40.293 47.033 25.779 1.00 39.72 678 LEU C N 1
ATOM 4781 C CA . LEU C 1 229 ? 39.065 47.804 25.651 1.00 43.47 678 LEU C CA 1
ATOM 4782 C C . LEU C 1 229 ? 38.047 47.380 26.726 1.00 57.35 678 LEU C C 1
ATOM 4783 O O . LEU C 1 229 ? 37.268 48.200 27.213 1.00 53.70 678 LEU C O 1
ATOM 4788 N N . GLU C 1 230 ? 38.065 46.102 27.102 1.00 55.84 679 GLU C N 1
ATOM 4789 C CA . GLU C 1 230 ? 37.223 45.621 28.194 1.00 48.47 679 GLU C CA 1
ATOM 4790 C C . GLU C 1 230 ? 37.643 46.249 29.526 1.00 53.12 679 GLU C C 1
ATOM 4791 O O . GLU C 1 230 ? 36.803 46.575 30.357 1.00 58.65 679 GLU C O 1
ATOM 4797 N N . GLN C 1 231 ? 38.944 46.389 29.747 1.00 52.98 680 GLN C N 1
ATOM 4798 C CA . GLN C 1 231 ? 39.414 47.074 30.945 1.00 59.91 680 GLN C CA 1
ATOM 4799 C C . GLN C 1 231 ? 39.059 48.567 30.906 1.00 64.04 680 GLN C C 1
ATOM 4800 O O . GLN C 1 231 ? 38.538 49.120 31.876 1.00 63.81 680 GLN C O 1
ATOM 4806 N N . LEU C 1 232 ? 39.308 49.201 29.764 1.00 60.35 681 LEU C N 1
ATOM 4807 C CA . LEU C 1 232 ? 39.031 50.620 29.598 1.00 65.19 681 LEU C CA 1
ATOM 4808 C C . LEU C 1 232 ? 37.564 50.939 29.882 1.00 65.66 681 LEU C C 1
ATOM 4809 O O . LEU C 1 232 ? 37.238 52.018 30.359 1.00 67.09 681 LEU C O 1
ATOM 4814 N N . ASN C 1 233 ? 36.681 49.998 29.579 1.00 62.03 682 ASN C N 1
ATOM 4815 C CA . ASN C 1 233 ? 35.255 50.211 29.770 1.00 61.61 682 ASN C CA 1
ATOM 4816 C C . ASN C 1 233 ? 34.783 50.040 31.217 1.00 63.48 682 ASN C C 1
ATOM 4817 O O . ASN C 1 233 ? 33.587 50.036 31.493 1.00 68.42 682 ASN C O 1
ATOM 4822 N N . ASN C 1 234 ? 35.733 49.868 32.131 1.00 68.84 683 ASN C N 1
ATOM 4823 C CA . ASN C 1 234 ? 35.454 49.872 33.568 1.00 75.44 683 ASN C CA 1
ATOM 4824 C C . ASN C 1 234 ? 35.696 51.235 34.215 1.00 76.29 683 ASN C C 1
ATOM 4825 O O . ASN C 1 234 ? 35.451 51.415 35.411 1.00 80.65 683 ASN C O 1
ATOM 4830 N N . LEU C 1 235 ? 36.222 52.171 33.431 1.00 66.88 684 LEU C N 1
ATOM 4831 C CA . LEU C 1 235 ? 36.445 53.533 33.889 1.00 66.53 684 LEU C CA 1
ATOM 4832 C C . LEU C 1 235 ? 35.128 54.192 34.295 1.00 70.63 684 LEU C C 1
ATOM 4833 O O . LEU C 1 235 ? 34.127 54.074 33.588 1.00 66.84 684 LEU C O 1
ATOM 4838 N N . THR C 1 236 ? 35.140 54.872 35.442 1.00 78.71 685 THR C N 1
ATOM 4839 C CA . THR C 1 236 ? 34.022 55.717 35.879 1.00 87.00 685 THR C CA 1
ATOM 4840 C C . THR C 1 236 ? 34.558 56.963 36.582 1.00 93.13 685 THR C C 1
ATOM 4841 O O . THR C 1 236 ? 35.591 56.904 37.249 1.00 95.16 685 THR C O 1
ATOM 4845 N N . GLU C 1 237 ? 33.855 58.083 36.432 1.00 97.50 686 GLU C N 1
ATOM 4846 C CA . GLU C 1 237 ? 34.305 59.359 36.996 1.00 101.21 686 GLU C CA 1
ATOM 4847 C C . GLU C 1 237 ? 34.313 59.379 38.531 1.00 108.37 686 GLU C C 1
ATOM 4848 O O . GLU C 1 237 ? 33.257 59.387 39.171 1.00 108.42 686 GLU C O 1
ATOM 4850 N N . THR C 1 238 ? 35.515 59.397 39.108 1.00 111.26 687 THR C N 1
ATOM 4851 C CA . THR C 1 238 ? 35.681 59.411 40.560 1.00 114.04 687 THR C CA 1
ATOM 4852 C C . THR C 1 238 ? 36.663 60.483 41.060 1.00 113.30 687 THR C C 1
ATOM 4853 O O . THR C 1 238 ? 37.281 60.317 42.113 1.00 112.71 687 THR C O 1
ATOM 4855 N N . VAL C 1 239 ? 36.803 61.570 40.300 1.00 107.80 688 VAL C N 1
ATOM 4856 C CA . VAL C 1 239 ? 37.628 62.718 40.698 1.00 96.84 688 VAL C CA 1
ATOM 4857 C C . VAL C 1 239 ? 37.323 63.955 39.850 1.00 91.62 688 VAL C C 1
ATOM 4858 O O . VAL C 1 239 ? 37.855 64.124 38.749 1.00 86.70 688 VAL C O 1
ATOM 4860 N N . SER C 1 256 ? 40.675 44.211 38.088 1.00 80.55 705 SER C N 1
ATOM 4861 C CA . SER C 1 256 ? 42.051 44.209 37.596 1.00 87.04 705 SER C CA 1
ATOM 4862 C C . SER C 1 256 ? 42.242 45.305 36.544 1.00 86.63 705 SER C C 1
ATOM 4863 O O . SER C 1 256 ? 41.687 45.224 35.450 1.00 86.07 705 SER C O 1
ATOM 4866 N N . ASP C 1 257 ? 43.010 46.338 36.881 1.00 89.01 706 ASP C N 1
ATOM 4867 C CA . ASP C 1 257 ? 43.166 47.490 35.988 1.00 87.02 706 ASP C CA 1
ATOM 4868 C C . ASP C 1 257 ? 44.637 47.866 35.698 1.00 78.32 706 ASP C C 1
ATOM 4869 O O . ASP C 1 257 ? 44.930 48.986 35.261 1.00 75.38 706 ASP C O 1
ATOM 4874 N N . ASP C 1 258 ? 45.544 46.927 35.954 1.00 64.82 707 ASP C N 1
ATOM 4875 C CA . ASP C 1 258 ? 46.975 47.103 35.707 1.00 67.64 707 ASP C CA 1
ATOM 4876 C C . ASP C 1 258 ? 47.289 47.482 34.251 1.00 61.39 707 ASP C C 1
ATOM 4877 O O . ASP C 1 258 ? 48.225 48.242 34.002 1.00 66.11 707 ASP C O 1
ATOM 4882 N N . LEU C 1 259 ? 46.541 46.926 33.295 1.00 58.14 708 LEU C N 1
ATOM 4883 C CA . LEU C 1 259 ? 46.756 47.205 31.869 1.00 57.15 708 LEU C CA 1
ATOM 4884 C C . LEU C 1 259 ? 46.267 48.606 31.474 1.00 53.40 708 LEU C C 1
ATOM 4885 O O . LEU C 1 259 ? 46.933 49.342 30.741 1.00 48.39 708 LEU C O 1
ATOM 4890 N N . MET C 1 260 ? 45.094 48.957 31.979 1.00 52.05 709 MET C N 1
ATOM 4891 C CA . MET C 1 260 ? 44.485 50.250 31.744 1.00 50.86 709 MET C CA 1
ATOM 4892 C C . MET C 1 260 ? 45.367 51.365 32.321 1.00 53.99 709 MET C C 1
ATOM 4893 O O . MET C 1 260 ? 45.537 52.415 31.711 1.00 54.87 709 MET C O 1
ATOM 4898 N N . VAL C 1 261 ? 45.889 51.135 33.522 1.00 54.52 710 VAL C N 1
ATOM 4899 C CA . VAL C 1 261 ? 46.766 52.080 34.190 1.00 49.23 710 VAL C CA 1
ATOM 4900 C C . VAL C 1 261 ? 48.055 52.221 33.404 1.00 56.05 710 VAL C C 1
ATOM 4901 O O . VAL C 1 261 ? 48.520 53.328 33.155 1.00 57.48 710 VAL C O 1
ATOM 4905 N N . ALA C 1 262 ? 48.613 51.095 32.977 1.00 56.44 711 ALA C N 1
ATOM 4906 C CA . ALA C 1 262 ? 49.856 51.131 32.228 1.00 49.58 711 ALA C CA 1
ATOM 4907 C C . ALA C 1 262 ? 49.708 51.918 30.934 1.00 46.65 711 ALA C C 1
ATOM 4908 O O . ALA C 1 262 ? 50.544 52.748 30.602 1.00 51.66 711 ALA C O 1
ATOM 4910 N N . VAL C 1 263 ? 48.616 51.679 30.226 1.00 45.03 712 VAL C N 1
ATOM 4911 C CA . VAL C 1 263 ? 48.398 52.315 28.940 1.00 47.48 712 VAL C CA 1
ATOM 4912 C C . VAL C 1 263 ? 48.147 53.805 29.107 1.00 46.02 712 VAL C C 1
ATOM 4913 O O . VAL C 1 263 ? 48.710 54.627 28.386 1.00 46.59 712 VAL C O 1
ATOM 4917 N N . ILE C 1 264 ? 47.290 54.142 30.059 1.00 42.96 713 ILE C N 1
ATOM 4918 C CA . ILE C 1 264 ? 46.940 55.527 30.292 1.00 45.75 713 ILE C CA 1
ATOM 4919 C C . ILE C 1 264 ? 48.162 56.329 30.738 1.00 48.65 713 ILE C C 1
ATOM 4920 O O . ILE C 1 264 ? 48.395 57.435 30.246 1.00 53.39 713 ILE C O 1
ATOM 4925 N N . MET C 1 265 ? 48.958 55.736 31.628 1.00 41.86 714 MET C N 1
ATOM 4926 C CA . MET C 1 265 ? 50.182 56.354 32.153 1.00 43.62 714 MET C CA 1
ATOM 4927 C C . MET C 1 265 ? 51.326 56.419 31.153 1.00 43.64 714 MET C C 1
ATOM 4928 O O . MET C 1 265 ? 52.113 57.364 31.200 1.00 50.82 714 MET C O 1
ATOM 4933 N N . ALA C 1 266 ? 51.453 55.416 30.285 1.00 33.61 715 ALA C N 1
ATOM 4934 C CA . ALA C 1 266 ? 52.446 55.495 29.213 1.00 38.02 715 ALA C CA 1
ATOM 4935 C C . ALA C 1 266 ? 52.137 56.664 28.282 1.00 46.32 715 ALA C C 1
ATOM 4936 O O . ALA C 1 266 ? 53.027 57.437 27.924 1.00 52.86 715 ALA C O 1
ATOM 4938 N N . ILE C 1 267 ? 50.866 56.800 27.914 1.00 48.50 716 ILE C N 1
ATOM 4939 C CA . ILE C 1 267 ? 50.417 57.881 27.040 1.00 45.16 716 ILE C CA 1
ATOM 4940 C C . ILE C 1 267 ? 50.607 59.266 27.659 1.00 40.95 716 ILE C C 1
ATOM 4941 O O . ILE C 1 267 ? 51.051 60.192 26.997 1.00 41.13 716 ILE C O 1
ATOM 4946 N N . TYR C 1 268 ? 50.275 59.393 28.934 1.00 42.32 717 TYR C N 1
ATOM 4947 C CA . TYR C 1 268 ? 50.490 60.628 29.661 1.00 49.40 717 TYR C CA 1
ATOM 4948 C C . TYR C 1 268 ? 51.971 61.037 29.667 1.00 54.56 717 TYR C C 1
ATOM 4949 O O . TYR C 1 268 ? 52.302 62.198 29.449 1.00 60.58 717 TYR C O 1
ATOM 4958 N N . LEU C 1 269 ? 52.857 60.074 29.890 1.00 52.73 718 LEU C N 1
ATOM 4959 C CA . LEU C 1 269 ? 54.293 60.341 29.869 1.00 50.43 718 LEU C CA 1
ATOM 4960 C C . LEU C 1 269 ? 54.754 60.781 28.497 1.00 49.97 718 LEU C C 1
ATOM 4961 O O . LEU C 1 269 ? 55.569 61.696 28.374 1.00 54.97 718 LEU C O 1
ATOM 4966 N N . ALA C 1 270 ? 54.225 60.132 27.467 1.00 45.42 719 ALA C N 1
ATOM 4967 C CA . ALA C 1 270 ? 54.531 60.503 26.086 1.00 48.25 719 ALA C CA 1
ATOM 4968 C C . ALA C 1 270 ? 54.030 61.918 25.753 1.00 51.58 719 ALA C C 1
ATOM 4969 O O . ALA C 1 270 ? 54.599 62.611 24.902 1.00 53.65 719 ALA C O 1
ATOM 4971 N N . ALA C 1 271 ? 52.956 62.333 26.417 1.00 49.88 720 ALA C N 1
ATOM 4972 C CA . ALA C 1 271 ? 52.306 63.605 26.098 1.00 59.68 720 ALA C CA 1
ATOM 4973 C C . ALA C 1 271 ? 53.138 64.872 26.407 1.00 61.02 720 ALA C C 1
ATOM 4974 O O . ALA C 1 271 ? 52.711 65.970 26.074 1.00 63.63 720 ALA C O 1
ATOM 4976 N N . GLN C 1 272 ? 54.289 64.736 27.067 1.00 67.75 721 GLN C N 1
ATOM 4977 C CA . GLN C 1 272 ? 55.254 65.844 27.179 1.00 67.33 721 GLN C CA 1
ATOM 4978 C C . GLN C 1 272 ? 56.611 65.573 26.503 1.00 69.26 721 GLN C C 1
ATOM 4979 O O . GLN C 1 272 ? 57.362 64.742 27.023 1.00 72.34 721 GLN C O 1
ATOM 4985 N N . ALA C 1 273 ? 56.954 66.201 25.362 1.00 66.49 722 ALA C N 1
ATOM 4986 C CA . ALA C 1 273 ? 56.173 67.178 24.568 1.00 74.84 722 ALA C CA 1
ATOM 4987 C C . ALA C 1 273 ? 56.371 66.944 23.043 1.00 122.80 722 ALA C C 1
ATOM 4988 O O . ALA C 1 273 ? 56.806 65.865 22.640 1.00 125.70 722 ALA C O 1
ATOM 4990 N N . GLY C 1 274 ? 56.001 67.921 22.207 1.00 118.02 723 GLY C N 1
ATOM 4991 C CA . GLY C 1 274 ? 56.153 67.830 20.752 1.00 115.17 723 GLY C CA 1
ATOM 4992 C C . GLY C 1 274 ? 57.540 67.745 20.095 1.00 120.98 723 GLY C C 1
ATOM 4993 O O . GLY C 1 274 ? 58.412 68.571 20.368 1.00 130.62 723 GLY C O 1
ATOM 4994 N N . PRO C 1 275 ? 57.746 66.724 19.229 1.00 114.21 724 PRO C N 1
ATOM 4995 C CA . PRO C 1 275 ? 58.989 66.082 18.747 1.00 111.27 724 PRO C CA 1
ATOM 4996 C C . PRO C 1 275 ? 59.406 66.344 17.251 1.00 91.02 724 PRO C C 1
ATOM 4997 O O . PRO C 1 275 ? 58.899 67.309 16.658 1.00 85.45 724 PRO C O 1
ATOM 5001 N N . PRO C 1 276 ? 60.372 65.545 16.690 1.00 88.64 725 PRO C N 1
ATOM 5002 C CA . PRO C 1 276 ? 60.643 65.385 15.249 1.00 70.60 725 PRO C CA 1
ATOM 5003 C C . PRO C 1 276 ? 60.041 64.063 14.788 1.00 57.14 725 PRO C C 1
ATOM 5004 O O . PRO C 1 276 ? 59.347 63.424 15.568 1.00 58.08 725 PRO C O 1
ATOM 5008 N N . HIS C 1 277 ? 60.315 63.637 13.563 1.00 53.38 726 HIS C N 1
ATOM 5009 C CA . HIS C 1 277 ? 59.711 62.406 13.052 1.00 48.61 726 HIS C CA 1
ATOM 5010 C C . HIS C 1 277 ? 60.779 61.321 12.787 1.00 42.05 726 HIS C C 1
ATOM 5011 O O . HIS C 1 277 ? 61.956 61.603 12.576 1.00 42.12 726 HIS C O 1
ATOM 5018 N N . THR C 1 278 ? 60.351 60.071 12.809 1.00 50.84 727 THR C N 1
ATOM 5019 C CA . THR C 1 278 ? 61.192 58.942 12.411 1.00 50.49 727 THR C CA 1
ATOM 5020 C C . THR C 1 278 ? 61.537 59.034 10.929 1.00 51.46 727 THR C C 1
ATOM 5021 O O . THR C 1 278 ? 60.809 59.662 10.174 1.00 57.58 727 THR C O 1
ATOM 5025 N N . PHE C 1 279 ? 62.650 58.444 10.506 1.00 51.70 728 PHE C N 1
ATOM 5026 C CA . PHE C 1 279 ? 62.985 58.488 9.091 1.00 59.15 728 PHE C CA 1
ATOM 5027 C C . PHE C 1 279 ? 61.901 57.792 8.259 1.00 50.39 728 PHE C C 1
ATOM 5028 O O . PHE C 1 279 ? 61.249 56.878 8.748 1.00 44.78 728 PHE C O 1
ATOM 5036 N N . ALA C 1 280 ? 61.716 58.220 7.011 1.00 46.08 729 ALA C N 1
ATOM 5037 C CA . ALA C 1 280 ? 60.864 57.494 6.086 1.00 51.20 729 ALA C CA 1
ATOM 5038 C C . ALA C 1 280 ? 61.714 56.459 5.364 1.00 57.96 729 ALA C C 1
ATOM 5039 O O . ALA C 1 280 ? 62.461 56.817 4.464 1.00 58.58 729 ALA C O 1
ATOM 5041 N N . PRO C 1 281 ? 61.582 55.165 5.722 1.00 76.52 730 PRO C N 1
ATOM 5042 C CA . PRO C 1 281 ? 62.229 54.097 4.961 1.00 70.42 730 PRO C CA 1
ATOM 5043 C C . PRO C 1 281 ? 61.201 53.158 4.354 1.00 68.91 730 PRO C C 1
ATOM 5044 O O . PRO C 1 281 ? 60.769 53.390 3.235 1.00 74.76 730 PRO C O 1
ATOM 5048 N N . ILE C 1 282 ? 60.814 52.112 5.076 1.00 75.41 731 ILE C N 1
ATOM 5049 C CA . ILE C 1 282 ? 59.855 51.154 4.539 1.00 83.33 731 ILE C CA 1
ATOM 5050 C C . ILE C 1 282 ? 58.431 51.666 4.699 1.00 83.19 731 ILE C C 1
ATOM 5051 O O . ILE C 1 282 ? 57.861 51.662 5.795 1.00 87.81 731 ILE C O 1
ATOM 5056 N N . THR C 1 283 ? 57.869 52.155 3.600 1.00 80.27 732 THR C N 1
ATOM 5057 C CA . THR C 1 283 ? 56.481 52.592 3.610 1.00 85.62 732 THR C CA 1
ATOM 5058 C C . THR C 1 283 ? 55.733 52.172 2.347 1.00 78.99 732 THR C C 1
ATOM 5059 O O . THR C 1 283 ? 54.566 51.786 2.411 1.00 71.53 732 THR C O 1
ATOM 5063 N N . UNK D 2 1 ? 38.425 61.514 35.452 1.00 77.45 800 UNK D N 1
ATOM 5064 C CA . UNK D 2 1 ? 37.921 60.307 36.118 1.00 89.09 800 UNK D CA 1
ATOM 5065 C C . UNK D 2 1 ? 38.961 59.711 37.065 1.00 101.30 800 UNK D C 1
ATOM 5066 O O . UNK D 2 1 ? 40.065 60.249 37.171 1.00 103.15 800 UNK D O 1
ATOM 5068 N N . UNK D 2 2 ? 38.621 58.608 37.746 1.00 108.85 801 UNK D N 1
ATOM 5069 C CA . UNK D 2 2 ? 39.535 58.036 38.749 1.00 114.04 801 UNK D CA 1
ATOM 5070 C C . UNK D 2 2 ? 39.386 56.561 39.165 1.00 114.47 801 UNK D C 1
ATOM 5071 O O . UNK D 2 2 ? 40.265 56.044 39.855 1.00 117.04 801 UNK D O 1
ATOM 5073 N N . UNK D 2 3 ? 38.310 55.878 38.776 1.00 114.12 802 UNK D N 1
ATOM 5074 C CA . UNK D 2 3 ? 38.071 54.533 39.323 1.00 113.97 802 UNK D CA 1
ATOM 5075 C C . UNK D 2 3 ? 37.667 53.421 38.341 1.00 116.87 802 UNK D C 1
ATOM 5076 O O . UNK D 2 3 ? 37.155 53.684 37.254 1.00 119.46 802 UNK D O 1
ATOM 5078 N N . UNK D 2 4 ? 37.905 52.176 38.758 1.00 116.60 803 UNK D N 1
ATOM 5079 C CA . UNK D 2 4 ? 37.471 50.977 38.036 1.00 115.00 803 UNK D CA 1
ATOM 5080 C C . UNK D 2 4 ? 36.691 50.053 38.980 1.00 120.98 803 UNK D C 1
ATOM 5081 O O . UNK D 2 4 ? 36.735 50.233 40.197 1.00 127.39 803 UNK D O 1
ATOM 5083 N N . UNK D 2 5 ? 35.992 49.063 38.426 1.00 117.50 804 UNK D N 1
ATOM 5084 C CA . UNK D 2 5 ? 35.095 48.206 39.214 1.00 112.83 804 UNK D CA 1
ATOM 5085 C C . UNK D 2 5 ? 35.802 47.350 40.274 1.00 111.77 804 UNK D C 1
ATOM 5086 O O . UNK D 2 5 ? 36.606 46.474 39.949 1.00 113.72 804 UNK D O 1
ATOM 5088 N N . UNK D 2 6 ? 35.484 47.604 41.542 1.00 103.42 805 UNK D N 1
ATOM 5089 C CA . UNK D 2 6 ? 36.066 46.854 42.648 1.00 90.30 805 UNK D CA 1
ATOM 5090 C C . UNK D 2 6 ? 35.414 45.476 42.786 1.00 85.55 805 UNK D C 1
ATOM 5091 O O . UNK D 2 6 ? 35.660 44.575 41.979 1.00 77.25 805 UNK D O 1
#

CATH classification: 3.30.420.320

Radius of gyration: 27.59 Å; Cα contacts (8 Å, |Δi|>4): 1451; chains: 4; bounding box: 74×73×72 Å

Secondary structure (DSSP, 8-state):
--S-HHHHHHHHH----STT-GGGB-SEEEEEEE----SSSTT-EEEEEEEEEETTEEEEEEEEEEEPPTT-S-HHHHHHHHHHHHHHHHHHHSTT--SEEEEEEB-SS-HHHHHHHHHHHHHHHT--PEEEE--B--TT----BS-B--STTHHHHHHHHHHHHHTT-EEEEEEEE-SSSSSSS-HHHHHHHHHTT----HHHHHHHHHHHHHTS---------/---HHHHHHHHH----STT-GGGEEEEEEEEEE---EEEEEEEEETTEEEEEEEEEE----HHHHHHHHHHHHHHHHHHHSTTT-SEEEEEEB-SS-HHHHHHHHHHHHHHHT------EEEE--B--TT--S-BS-B--STTHHHHHHHHHHHHHTT-EEEEEEEE-SSSSSSS-HHHHHHHHHTT----HHHHHHHHHHHHHTS----------/--S-HHHHHHHHH----TTS-GGGB-SEEEEEEE---EEEEEEEEETTEEEEEEEEEE----HHHHHHHHHHHHHHHHHHHSTTT-SEEEEEEB-SS-HHHHHHHHHHHHHHHHHT---EEEE--B--TT----BS-B--STTHHHHHHHHHHHHHTT-EEEEEEEE-SSSSSSS-HHHHHHHHHTT-B-----HHHHHHHHHHHHHTS-----------/--B---

Organism: Human herpesvirus 1 (strain 17) (NCBI:txid10299)

InterPro domains:
  IPR003498 Probable DNA packing protein, C-terminal [PF02499] (373-728)
  IPR003499 Probable DNA packing protein, N-terminal [PF02500] (55-347)
  IPR027417 P-loop containing nucleoside triphosphate hydrolase [G3DSA:3.40.50.300] (223-405)
  IPR033663 Tripartite terminase subunit 3 [MF_04013] (1-730)
  IPR038435 Probable DNA packing protein, C-terminal domain superfamily [G3DSA:3.30.420.320] (476-735)